Protein AF-A0A1G7QL52-F1 (afdb_monomer_lite)

Foldseek 3Di:
DDDDDDDDDPDDPPPDDDDPDDDPDPDDPDDPDPPPDDPPPDDPDDPDPQDPLQVVLLVQLLVLLQVLLLQLLLQQPPDPVSNVVSNVVSVVSNVSSVVSNVVNLVSQLVVQLQVLLLLLLLLVLLLVPLQPQDPDDVPPDDDDDDVDDNCVSVVLCVVLVVLSCLLLCASPPDPPHLSVLVSLVSLLVSLLSNLVSLLVSCCVVPVQLSVLSVVLSVVLLCLLVPDDDPVLPDPDDVSVVVVVVVLVVLLVSLQVSLQRNLVSLCVVLVVPVSSNSSSNSSSVSSNVSSSCSSNRPSVSVVSSVVSVVSSVVSNVSSVVRVVRDPDDLLVLEAEQEPAQDDPLSAFLQVLLCSLVSGRDLPCCPQVVVLCVLLVQQVVQVVQPNRRRARQDPVDDRHHPDDRSSSLSSSLSSVLNNLSNCVVVPSVDQREYEYAHPRDPSNVSSQVVSVVVHNYHYHYDPPPPPPDD

Secondary structure (DSSP, 8-state):
--PPPPPPPSS------PPPP---PPPP-----TT---TT---------TTTHHHHHHHHHHHHHHHHHHHHHT---S-HHHHHHHHHHHHHHHHHHHHHHHHHHHHHHHHHHHHHHHHHHHHHHHHHHHS---TT-TT-S-----S--TTHHHHHHHHHHHHHHHHHIIIIIPSSPHHHHHHHHHHHHHHHHHHHHHHHHHHHH-HHHHHHHHHHHHHHHHHHHPPPPGGGG--SHHHHHHHHHHHHHHHHHHHHHHHHHHHHHHHHHHH-GGGHHHHHHHHHHHHHHHHHHHT--THHHHHHHHHHHHHHHHHHHHTTSTTSSS--GGG-EEEE-SS----TTSBHHHHHHTTSSS--S-HHHH-HHHHHHTTHHHHHHHSTTGGG-BS-TTSTTB----HHHHHHHHHHHHHHHHHHHHHTT--SPEEEEESSPPPHHHHHHHHHHHHHS-EEEEEPP-------

Radius of gyration: 29.41 Å; chains: 1; bounding box: 96×57×83 Å

pLDDT: mean 76.15, std 17.94, range [32.16, 97.12]

Structure (mmCIF, N/CA/C/O backbone):
data_AF-A0A1G7QL52-F1
#
_entry.id   AF-A0A1G7QL52-F1
#
loop_
_atom_site.group_PDB
_atom_site.id
_atom_site.type_symbol
_atom_site.label_atom_id
_atom_site.label_alt_id
_atom_site.label_comp_id
_atom_site.label_asym_id
_atom_site.label_entity_id
_atom_site.label_seq_id
_atom_site.pdbx_PDB_ins_code
_atom_site.Cartn_x
_atom_site.Cartn_y
_atom_site.Cartn_z
_atom_site.occupancy
_atom_site.B_iso_or_equiv
_atom_site.auth_seq_id
_atom_site.auth_comp_id
_atom_site.auth_asym_id
_atom_site.auth_atom_id
_atom_site.pdbx_PDB_model_num
ATOM 1 N N . MET A 1 1 ? 58.925 -14.621 -16.034 1.00 38.25 1 MET A N 1
ATOM 2 C CA . MET A 1 1 ? 57.867 -15.402 -16.709 1.00 38.25 1 MET A CA 1
ATOM 3 C C . MET A 1 1 ? 56.746 -15.634 -15.712 1.00 38.25 1 MET A C 1
ATOM 5 O O . MET A 1 1 ? 56.822 -16.552 -14.911 1.00 38.25 1 MET A O 1
ATOM 9 N N . THR A 1 2 ? 55.759 -14.748 -15.698 1.00 37.47 2 THR A N 1
ATOM 10 C CA . THR A 1 2 ? 54.573 -14.834 -14.836 1.00 37.47 2 THR A CA 1
ATOM 11 C C . THR A 1 2 ? 53.373 -14.708 -15.762 1.00 37.47 2 THR A C 1
ATOM 13 O O . THR A 1 2 ? 53.190 -13.662 -16.380 1.00 37.47 2 THR A O 1
ATOM 16 N N . GLY A 1 3 ? 52.653 -15.813 -15.961 1.00 38.03 3 GLY A N 1
ATOM 17 C CA . GLY A 1 3 ? 51.494 -15.868 -16.854 1.00 38.03 3 GLY A CA 1
ATOM 18 C C . GLY A 1 3 ? 50.298 -15.081 -16.302 1.00 38.03 3 GLY A C 1
ATOM 19 O O . GLY A 1 3 ? 50.240 -14.838 -15.094 1.00 38.03 3 GLY A O 1
ATOM 20 N N . PRO A 1 4 ? 49.349 -14.674 -17.163 1.00 47.22 4 PRO A N 1
ATOM 21 C CA . PRO A 1 4 ? 48.197 -13.891 -16.746 1.00 47.22 4 PRO A CA 1
ATOM 22 C C . PRO A 1 4 ? 47.184 -14.763 -15.995 1.00 47.22 4 PRO A C 1
ATOM 24 O O . PRO A 1 4 ? 46.832 -15.864 -16.418 1.00 47.22 4 PRO A O 1
ATOM 27 N N . THR A 1 5 ? 46.704 -14.245 -14.871 1.00 40.22 5 THR A N 1
ATOM 28 C CA . THR A 1 5 ? 45.601 -14.793 -14.079 1.00 40.22 5 THR A CA 1
ATOM 29 C C . THR A 1 5 ? 44.279 -14.632 -14.847 1.00 40.22 5 THR A C 1
ATOM 31 O O . THR A 1 5 ? 43.989 -13.523 -15.300 1.00 40.22 5 THR A O 1
ATOM 34 N N . PRO A 1 6 ? 43.443 -15.677 -14.995 1.00 42.47 6 PRO A N 1
ATOM 35 C CA . PRO A 1 6 ? 42.162 -15.553 -15.684 1.00 42.47 6 PRO A CA 1
ATOM 36 C C . PRO A 1 6 ? 41.146 -14.774 -14.834 1.00 42.47 6 PRO A C 1
ATOM 38 O O . PRO A 1 6 ? 40.997 -15.012 -13.632 1.00 42.47 6 PRO A O 1
ATOM 41 N N . GLY A 1 7 ? 40.449 -13.835 -15.478 1.00 36.66 7 GLY A N 1
ATOM 42 C CA . GLY A 1 7 ? 39.420 -12.993 -14.873 1.00 36.66 7 GLY A CA 1
ATOM 43 C C . GLY A 1 7 ? 38.194 -13.785 -14.411 1.00 36.66 7 GLY A C 1
ATOM 44 O O . GLY A 1 7 ? 37.679 -14.649 -15.119 1.00 36.66 7 GLY A O 1
ATOM 45 N N . ARG A 1 8 ? 37.717 -13.466 -13.205 1.00 34.53 8 ARG A N 1
ATOM 46 C CA . ARG A 1 8 ? 36.430 -13.920 -12.660 1.00 34.53 8 ARG A CA 1
ATOM 47 C C . ARG A 1 8 ? 35.279 -13.210 -13.394 1.00 34.53 8 ARG A C 1
ATOM 49 O O . ARG A 1 8 ? 35.327 -11.984 -13.479 1.00 34.53 8 ARG A O 1
ATOM 56 N N . PRO A 1 9 ? 34.224 -13.910 -13.846 1.00 35.97 9 PRO A N 1
ATOM 57 C CA . PRO A 1 9 ? 33.002 -13.248 -14.295 1.00 35.97 9 PRO A CA 1
ATOM 58 C C . PRO A 1 9 ? 32.272 -12.602 -13.099 1.00 35.97 9 PRO A C 1
ATOM 60 O O . PRO A 1 9 ? 32.258 -13.188 -12.008 1.00 35.97 9 PRO A O 1
ATOM 63 N N . PRO A 1 10 ? 31.655 -11.418 -13.265 1.00 40.31 10 PRO A N 1
ATOM 64 C CA . PRO A 1 10 ? 30.719 -10.899 -12.282 1.00 40.31 10 PRO A CA 1
ATOM 65 C C . PRO A 1 10 ? 29.426 -11.719 -12.392 1.00 40.31 10 PRO A C 1
ATOM 67 O O . PRO A 1 10 ? 29.013 -12.075 -13.491 1.00 40.31 10 PRO A O 1
ATOM 70 N N . TYR A 1 11 ? 28.793 -12.003 -11.255 1.00 41.06 11 TYR A N 1
ATOM 71 C CA . TYR A 1 11 ? 27.629 -12.887 -11.072 1.00 41.06 11 TYR A CA 1
ATOM 72 C C . TYR A 1 11 ? 27.950 -14.387 -10.994 1.00 41.06 11 TYR A C 1
ATOM 74 O O . TYR A 1 11 ? 27.987 -15.125 -11.975 1.00 41.06 11 TYR A O 1
ATOM 82 N N . GLY A 1 12 ? 28.110 -14.854 -9.752 1.00 34.94 12 GLY A N 1
ATOM 83 C CA . GLY A 1 12 ? 28.071 -16.270 -9.411 1.00 34.94 12 GLY A CA 1
ATOM 84 C C . GLY A 1 12 ? 26.672 -16.840 -9.630 1.00 34.94 12 GLY A C 1
ATOM 85 O O . GLY A 1 12 ? 25.839 -16.814 -8.727 1.00 34.94 12 GLY A O 1
ATOM 86 N N . GLY A 1 13 ? 26.427 -17.381 -10.822 1.00 35.59 13 GLY A N 1
ATOM 87 C CA . GLY A 1 13 ? 25.423 -18.421 -11.001 1.00 35.59 13 GLY A CA 1
ATOM 88 C C . GLY A 1 13 ? 25.857 -19.632 -10.182 1.00 35.59 13 GLY A C 1
ATOM 89 O O . GLY A 1 13 ? 26.967 -20.120 -10.360 1.00 35.59 13 GLY A O 1
ATOM 90 N N . ASN A 1 14 ? 25.019 -20.064 -9.244 1.00 36.50 14 ASN A N 1
ATOM 91 C CA . ASN A 1 14 ? 25.255 -21.228 -8.396 1.00 36.50 14 ASN A CA 1
ATOM 92 C C . ASN A 1 14 ? 25.200 -22.505 -9.263 1.00 36.50 14 ASN A C 1
ATOM 94 O O . ASN A 1 14 ? 24.099 -22.882 -9.674 1.00 36.50 14 ASN A O 1
ATOM 98 N N . PRO A 1 15 ? 26.321 -23.181 -9.587 1.00 43.25 15 PRO A N 1
ATOM 99 C CA . PRO A 1 15 ? 26.278 -24.431 -10.322 1.00 43.25 15 PRO A CA 1
ATOM 100 C C . PRO A 1 15 ? 26.251 -25.583 -9.310 1.00 43.25 15 PRO A C 1
ATOM 102 O O . PRO A 1 15 ? 27.107 -25.673 -8.437 1.00 43.25 15 PRO A O 1
ATOM 105 N N . ALA A 1 16 ? 25.288 -26.490 -9.466 1.00 40.59 16 ALA A N 1
ATOM 106 C CA . ALA A 1 16 ? 25.104 -27.710 -8.672 1.00 40.59 16 ALA A CA 1
ATOM 107 C C . ALA A 1 16 ? 24.404 -27.546 -7.306 1.00 40.59 16 ALA A C 1
ATOM 109 O O . ALA A 1 16 ? 24.987 -27.675 -6.234 1.00 40.59 16 ALA A O 1
ATOM 110 N N . GLY A 1 17 ? 23.079 -27.416 -7.373 1.00 32.62 17 GLY A N 1
ATOM 111 C CA . GLY A 1 17 ? 22.164 -27.849 -6.319 1.00 32.62 17 GLY A CA 1
ATOM 112 C C . GLY A 1 17 ? 21.037 -28.663 -6.945 1.00 32.62 17 GLY A C 1
ATOM 113 O O . GLY A 1 17 ? 19.983 -28.121 -7.256 1.00 32.62 17 GLY A O 1
ATOM 114 N N . ARG A 1 18 ? 21.280 -29.954 -7.191 1.00 36.62 18 ARG A N 1
ATOM 115 C CA . ARG A 1 18 ? 20.246 -30.918 -7.596 1.00 36.62 18 ARG A CA 1
ATOM 116 C C . ARG A 1 18 ? 19.163 -30.911 -6.498 1.00 36.62 18 ARG A C 1
ATOM 118 O O . ARG A 1 18 ? 19.528 -31.140 -5.343 1.00 36.62 18 ARG A O 1
ATOM 125 N N . PRO A 1 19 ? 17.885 -30.608 -6.785 1.00 37.22 19 PRO A N 1
ATOM 126 C CA . PRO A 1 19 ? 16.855 -30.683 -5.758 1.00 37.22 19 PRO A CA 1
ATOM 127 C C . PRO A 1 19 ? 16.703 -32.150 -5.322 1.00 37.22 19 PRO A C 1
ATOM 129 O O . PRO A 1 19 ? 16.727 -33.029 -6.186 1.00 37.22 19 PRO A O 1
ATOM 132 N N . PRO A 1 20 ? 16.598 -32.440 -4.013 1.00 41.66 20 PRO A N 1
ATOM 133 C CA . PRO A 1 20 ? 16.293 -33.785 -3.551 1.00 41.66 20 PRO A CA 1
ATOM 134 C C . PRO A 1 20 ? 14.899 -34.182 -4.038 1.00 41.66 20 PRO A C 1
ATOM 136 O O . PRO A 1 20 ? 13.992 -33.349 -4.116 1.00 41.66 20 PRO A O 1
ATOM 139 N N . ASP A 1 21 ? 14.781 -35.457 -4.392 1.00 37.44 21 ASP A N 1
ATOM 140 C CA . ASP A 1 21 ? 13.611 -36.069 -5.002 1.00 37.44 21 ASP A CA 1
ATOM 141 C C . ASP A 1 21 ? 12.299 -35.773 -4.262 1.00 37.44 21 ASP A C 1
ATOM 143 O O . ASP A 1 21 ? 12.242 -35.569 -3.046 1.00 37.44 21 ASP A O 1
ATOM 147 N N . GLY A 1 22 ? 11.234 -35.740 -5.061 1.00 43.19 22 GLY A N 1
ATOM 148 C CA . GLY A 1 22 ? 9.899 -35.304 -4.692 1.00 43.19 22 GLY A CA 1
ATOM 149 C C . GLY A 1 22 ? 9.327 -35.994 -3.458 1.00 43.19 22 GLY A C 1
ATOM 150 O O . GLY A 1 22 ? 8.938 -37.158 -3.493 1.00 43.19 22 GLY A O 1
ATOM 151 N N . HIS A 1 23 ? 9.098 -35.197 -2.420 1.00 34.44 23 HIS A N 1
ATOM 152 C CA . HIS A 1 23 ? 7.902 -35.354 -1.608 1.00 34.44 23 HIS A CA 1
ATOM 153 C C . HIS A 1 23 ? 6.882 -34.328 -2.088 1.00 34.44 23 HIS A C 1
ATOM 155 O O . HIS A 1 23 ? 7.032 -33.127 -1.861 1.00 34.44 23 HIS A O 1
ATOM 161 N N . ALA A 1 24 ? 5.862 -34.818 -2.795 1.00 35.97 24 ALA A N 1
ATOM 162 C CA . ALA A 1 24 ? 4.688 -34.045 -3.156 1.00 35.97 24 ALA A CA 1
ATOM 163 C C . ALA A 1 24 ? 4.079 -33.453 -1.878 1.00 35.97 24 ALA A C 1
ATOM 165 O O . ALA A 1 24 ? 3.507 -34.159 -1.048 1.00 35.97 24 ALA A O 1
ATOM 166 N N . ILE A 1 25 ? 4.251 -32.146 -1.702 1.00 35.25 25 ILE A N 1
ATOM 167 C CA . ILE A 1 25 ? 3.515 -31.382 -0.704 1.00 35.25 25 ILE A CA 1
ATOM 168 C C . ILE A 1 25 ? 2.068 -31.354 -1.206 1.00 35.25 25 ILE A C 1
ATOM 170 O O . ILE A 1 25 ? 1.861 -30.937 -2.347 1.00 35.25 25 ILE A O 1
ATOM 174 N N . PRO A 1 26 ? 1.073 -31.797 -0.416 1.00 35.59 26 PRO A N 1
ATOM 175 C CA . PRO A 1 26 ? -0.316 -31.718 -0.838 1.00 35.59 26 PRO A CA 1
ATOM 176 C C . PRO A 1 26 ? -0.648 -30.260 -1.156 1.00 35.59 26 PRO A C 1
ATOM 178 O O . PRO A 1 26 ? -0.400 -29.369 -0.334 1.00 35.59 26 PRO A O 1
ATOM 181 N N . GLU A 1 27 ? -1.170 -30.023 -2.361 1.00 34.69 27 GLU A N 1
ATOM 182 C CA . GLU A 1 27 ? -1.720 -28.729 -2.742 1.00 34.69 27 GLU A CA 1
ATOM 183 C C . GLU A 1 27 ? -2.669 -28.264 -1.630 1.00 34.69 27 GLU A C 1
ATOM 185 O O . GLU A 1 27 ? -3.579 -29.007 -1.243 1.00 34.69 27 GLU A O 1
ATOM 190 N N . PRO A 1 28 ? -2.479 -27.062 -1.061 1.00 39.56 28 PRO A N 1
ATOM 191 C CA . PRO A 1 28 ? -3.493 -26.508 -0.191 1.00 39.56 28 PRO A CA 1
ATOM 192 C C . PRO A 1 28 ? -4.755 -26.345 -1.036 1.00 39.56 28 PRO A C 1
ATOM 194 O O . PRO A 1 28 ? -4.735 -25.622 -2.032 1.00 39.56 28 PRO A O 1
ATOM 197 N N . ALA A 1 29 ? -5.826 -27.039 -0.637 1.00 35.88 29 ALA A N 1
ATOM 198 C CA . ALA A 1 29 ? -7.151 -26.921 -1.233 1.00 35.88 29 ALA A CA 1
ATOM 199 C C . ALA A 1 29 ? -7.437 -25.452 -1.561 1.00 35.88 29 ALA A C 1
ATOM 201 O O . ALA A 1 29 ? -7.238 -24.590 -0.701 1.00 35.88 29 ALA A O 1
ATOM 202 N N . ALA A 1 30 ? -7.836 -25.194 -2.808 1.00 42.19 30 ALA A N 1
ATOM 203 C CA . ALA A 1 30 ? -8.037 -23.878 -3.402 1.00 42.19 30 ALA A CA 1
ATOM 204 C C . ALA A 1 30 ? -9.015 -23.011 -2.586 1.00 42.19 30 ALA A C 1
ATOM 206 O O . ALA A 1 30 ? -10.192 -22.870 -2.902 1.00 42.19 30 ALA A O 1
ATOM 207 N N . GLY A 1 31 ? -8.522 -22.412 -1.506 1.00 37.25 31 GLY A N 1
ATOM 208 C CA . GLY A 1 31 ? -9.163 -21.296 -0.842 1.00 37.25 31 GLY A CA 1
ATOM 209 C C . GLY A 1 31 ? -8.941 -20.076 -1.717 1.00 37.25 31 GLY A C 1
ATOM 210 O O . GLY A 1 31 ? -7.796 -19.660 -1.894 1.00 37.25 31 GLY A O 1
ATOM 211 N N . GLN A 1 32 ? -10.024 -19.535 -2.279 1.00 37.84 32 GLN A N 1
ATOM 212 C CA . GLN A 1 32 ? -10.019 -18.306 -3.070 1.00 37.84 32 GLN A CA 1
ATOM 213 C C . GLN A 1 32 ? -9.145 -17.248 -2.393 1.00 37.84 32 GLN A C 1
ATOM 215 O O . GLN A 1 32 ? -9.407 -16.816 -1.265 1.00 37.84 32 GLN A O 1
ATOM 220 N N . HIS A 1 33 ? -8.080 -16.842 -3.081 1.00 41.28 33 HIS A N 1
ATOM 221 C CA . HIS A 1 33 ? -7.243 -15.752 -2.620 1.00 41.28 33 HIS A CA 1
ATOM 222 C C . HIS A 1 33 ? -8.122 -14.488 -2.586 1.00 41.28 33 HIS A C 1
ATOM 224 O O . HIS A 1 33 ? -8.841 -14.239 -3.554 1.00 41.28 33 HIS A O 1
ATOM 230 N N . PRO A 1 34 ? -8.077 -13.636 -1.544 1.00 42.62 34 PRO A N 1
ATOM 231 C CA . PRO A 1 34 ? -8.958 -12.461 -1.406 1.00 42.62 34 PRO A CA 1
ATOM 232 C C . PRO A 1 34 ? -8.808 -11.389 -2.511 1.00 42.62 34 PRO A C 1
ATOM 234 O O . PRO A 1 34 ? -9.432 -10.329 -2.443 1.00 42.62 34 PRO A O 1
ATOM 237 N N . TYR A 1 35 ? -7.991 -11.661 -3.532 1.00 40.69 35 TYR A N 1
ATOM 238 C CA . TYR A 1 35 ? -7.739 -10.817 -4.695 1.00 40.69 35 TYR A CA 1
ATOM 239 C C . TYR A 1 35 ? -8.117 -11.466 -6.039 1.00 40.69 35 TYR A C 1
ATOM 241 O O . TYR A 1 35 ? -8.103 -10.755 -7.043 1.00 40.69 35 TYR A O 1
ATOM 249 N N . ASP A 1 36 ? -8.526 -12.741 -6.068 1.00 40.03 36 ASP A N 1
ATOM 250 C CA . ASP A 1 36 ? -9.136 -13.370 -7.248 1.00 40.03 36 ASP A CA 1
ATOM 251 C C . ASP A 1 36 ? -10.606 -12.954 -7.340 1.00 40.03 36 ASP A C 1
ATOM 253 O O . ASP A 1 36 ? -11.530 -13.725 -7.094 1.00 40.03 36 ASP A O 1
ATOM 257 N N . ARG A 1 37 ? -10.843 -11.677 -7.652 1.00 46.25 37 ARG A N 1
ATOM 258 C CA . ARG A 1 37 ? -12.159 -11.250 -8.127 1.00 46.25 37 ARG A CA 1
ATOM 259 C C . ARG A 1 37 ? -12.206 -11.428 -9.630 1.00 46.25 37 ARG A C 1
ATOM 261 O O . ARG A 1 37 ? -11.396 -10.834 -10.345 1.00 46.25 37 ARG A O 1
ATOM 268 N N . SER A 1 38 ? -13.187 -12.196 -10.094 1.00 40.09 38 SER A N 1
ATOM 269 C CA . SER A 1 38 ? -13.547 -12.268 -11.503 1.00 40.09 38 SER A CA 1
ATOM 270 C C . SER A 1 38 ? -13.697 -10.849 -12.073 1.00 40.09 38 SER A C 1
ATOM 272 O O . SER A 1 38 ? -14.250 -9.971 -11.403 1.00 40.09 38 SER A O 1
ATOM 274 N N . PRO A 1 39 ? -13.224 -10.592 -13.303 1.00 45.31 39 PRO A N 1
ATOM 275 C CA . PRO A 1 39 ? -13.185 -9.254 -13.900 1.00 45.31 39 PRO A CA 1
ATOM 276 C C . PRO A 1 39 ? -14.549 -8.534 -14.018 1.00 45.31 39 PRO A C 1
ATOM 278 O O . PRO A 1 39 ? -14.558 -7.341 -14.328 1.00 45.31 39 PRO A O 1
ATOM 281 N N . GLY A 1 40 ? -15.669 -9.210 -13.722 1.00 44.44 40 GLY A N 1
ATOM 282 C CA . GLY A 1 40 ? -17.029 -8.658 -13.692 1.00 44.44 40 GLY A CA 1
ATOM 283 C C . GLY A 1 40 ? -17.441 -7.924 -12.404 1.00 44.44 40 GLY A C 1
ATOM 284 O O . GLY A 1 40 ? -18.289 -7.040 -12.476 1.00 44.44 40 GLY A O 1
ATOM 285 N N . ASP A 1 41 ? -16.809 -8.176 -11.251 1.00 38.66 41 ASP A N 1
ATOM 286 C CA . ASP A 1 41 ? -17.226 -7.588 -9.959 1.00 38.66 41 ASP A CA 1
ATOM 287 C C . ASP A 1 41 ? -16.529 -6.252 -9.662 1.00 38.66 41 ASP A C 1
ATOM 289 O O . ASP A 1 41 ? -15.843 -6.057 -8.647 1.00 38.66 41 ASP A O 1
ATOM 293 N N . ARG A 1 42 ? -16.675 -5.290 -10.578 1.00 47.78 42 ARG A N 1
ATOM 294 C CA . ARG A 1 42 ? -16.237 -3.913 -10.327 1.00 47.78 42 ARG A CA 1
ATOM 295 C C . ARG A 1 42 ? -17.378 -3.147 -9.651 1.00 47.78 42 ARG A C 1
ATOM 297 O O . ARG A 1 42 ? -18.390 -2.905 -10.304 1.00 47.78 42 ARG A O 1
ATOM 304 N N . PRO A 1 43 ? -17.236 -2.716 -8.382 1.00 44.03 43 PRO A N 1
ATOM 305 C CA . PRO A 1 43 ? -18.232 -1.847 -7.768 1.00 44.03 43 PRO A CA 1
ATOM 306 C C . PRO A 1 43 ? -18.381 -0.555 -8.591 1.00 44.03 43 PRO A C 1
ATOM 308 O O . PRO A 1 43 ? -17.400 -0.107 -9.204 1.00 44.03 43 PRO A O 1
ATOM 311 N N . PRO A 1 44 ? -19.583 0.051 -8.615 1.00 44.22 44 PRO A N 1
ATOM 312 C CA . PRO A 1 44 ? -19.847 1.262 -9.378 1.00 44.22 44 PRO A CA 1
ATOM 313 C C . PRO A 1 44 ? -18.822 2.344 -9.034 1.00 44.22 44 PRO A C 1
ATOM 315 O O . PRO A 1 44 ? -18.485 2.575 -7.870 1.00 44.22 44 PRO A O 1
ATOM 318 N N . ARG A 1 45 ? -18.293 2.984 -10.083 1.00 45.16 45 ARG A N 1
ATOM 319 C CA . ARG A 1 45 ? -17.266 4.031 -10.026 1.00 45.16 45 ARG A CA 1
ATOM 320 C C . ARG A 1 45 ? -17.831 5.308 -9.392 1.00 45.16 45 ARG A C 1
ATOM 322 O O . ARG A 1 45 ? -18.034 6.307 -10.072 1.00 45.16 45 ARG A O 1
ATOM 329 N N . GLY A 1 46 ? -18.053 5.304 -8.082 1.00 44.56 46 GLY A N 1
ATOM 330 C CA . GLY A 1 46 ? -18.153 6.545 -7.325 1.00 44.56 46 GLY A CA 1
ATOM 331 C C . GLY A 1 46 ? -16.793 7.239 -7.370 1.00 44.56 46 GLY A C 1
ATOM 332 O O . GLY A 1 46 ? -15.798 6.665 -6.924 1.00 44.56 46 GLY A O 1
ATOM 333 N N . ARG A 1 47 ? -16.723 8.451 -7.936 1.00 48.50 47 ARG A N 1
ATOM 334 C CA . ARG A 1 47 ? -15.562 9.348 -7.814 1.00 48.50 47 ARG A CA 1
ATOM 335 C C . ARG A 1 47 ? -15.398 9.718 -6.335 1.00 48.50 47 ARG A C 1
ATOM 337 O O . ARG A 1 47 ? -15.870 10.756 -5.890 1.00 48.50 47 ARG A O 1
ATOM 344 N N . ALA A 1 48 ? -14.784 8.841 -5.549 1.00 50.03 48 ALA A N 1
ATOM 345 C CA . ALA A 1 48 ? -14.395 9.156 -4.185 1.00 50.03 48 ALA A CA 1
ATOM 346 C C . ALA A 1 48 ? -13.328 10.259 -4.241 1.00 50.03 48 ALA A C 1
ATOM 348 O O . ALA A 1 48 ? -12.310 10.080 -4.908 1.00 50.03 48 ALA A O 1
ATOM 349 N N . LEU A 1 49 ? -13.575 11.392 -3.576 1.00 50.66 49 LEU A N 1
ATOM 350 C CA . LEU A 1 49 ? -12.625 12.501 -3.426 1.00 50.66 49 LEU A CA 1
ATOM 351 C C . LEU A 1 49 ? -11.277 11.954 -2.893 1.00 50.66 49 LEU A C 1
ATOM 353 O O . LEU A 1 49 ? -11.225 11.540 -1.732 1.00 50.66 49 LEU A O 1
ATOM 357 N N . PRO A 1 50 ? -10.194 11.885 -3.700 1.00 52.94 50 PRO A N 1
ATOM 358 C CA . PRO A 1 50 ? -9.127 10.907 -3.447 1.00 52.94 50 PRO A CA 1
ATOM 359 C C . PRO A 1 50 ? -8.123 11.251 -2.337 1.00 52.94 50 PRO A C 1
ATOM 361 O O . PRO A 1 50 ? -7.357 10.378 -1.946 1.00 52.94 50 PRO A O 1
ATOM 364 N N . GLY A 1 51 ? -8.069 12.486 -1.833 1.00 62.91 51 GLY A N 1
ATOM 365 C CA . GLY A 1 51 ? -6.917 12.926 -1.027 1.00 62.91 51 GLY A CA 1
ATOM 366 C C . GLY A 1 51 ? -7.089 12.826 0.490 1.00 62.91 51 GLY A C 1
ATOM 367 O O . GLY A 1 51 ? -6.222 12.311 1.190 1.00 62.91 51 GLY A O 1
ATOM 368 N N . LEU A 1 52 ? -8.208 13.333 1.013 1.00 67.31 52 LEU A N 1
ATOM 369 C CA . LEU A 1 52 ? -8.354 13.610 2.452 1.00 67.31 52 LEU A CA 1
ATOM 370 C C . LEU A 1 52 ? -9.430 12.767 3.141 1.00 67.31 52 LEU A C 1
ATOM 372 O O . LEU A 1 52 ? -9.384 12.586 4.357 1.00 67.31 52 LEU A O 1
ATOM 376 N N . ALA A 1 53 ? -10.360 12.193 2.376 1.00 77.56 53 ALA A N 1
ATOM 377 C CA . ALA A 1 53 ? -11.501 11.465 2.925 1.00 77.56 53 ALA A CA 1
ATOM 378 C C . ALA A 1 53 ? -11.098 10.193 3.697 1.00 77.56 53 ALA A C 1
ATOM 380 O O . ALA A 1 53 ? -11.778 9.816 4.647 1.00 77.56 53 ALA A O 1
ATOM 381 N N . GLY A 1 54 ? -9.982 9.549 3.334 1.00 84.06 54 GLY A N 1
ATOM 382 C CA . GLY A 1 54 ? -9.513 8.326 3.996 1.00 84.06 54 GLY A CA 1
ATOM 383 C C . GLY A 1 54 ? -9.067 8.563 5.447 1.00 84.06 54 GLY A C 1
ATOM 384 O O . GLY A 1 54 ? -9.738 8.111 6.375 1.00 84.06 54 GLY A O 1
ATOM 385 N N . PRO A 1 55 ? -7.967 9.301 5.686 1.00 84.75 55 PRO A N 1
ATOM 386 C CA . PRO A 1 55 ? -7.474 9.552 7.040 1.00 84.75 55 PRO A CA 1
ATOM 387 C C . PRO A 1 55 ? -8.492 10.281 7.926 1.00 84.75 55 PRO A C 1
ATOM 389 O O . PRO A 1 55 ? -8.646 9.921 9.093 1.00 84.75 55 PRO A O 1
ATOM 392 N N . LEU A 1 56 ? -9.221 11.260 7.372 1.00 88.25 56 LEU A N 1
ATOM 393 C CA . LEU A 1 56 ? -10.271 11.966 8.108 1.00 88.25 56 LEU A CA 1
ATOM 394 C C . LEU A 1 56 ? -11.442 11.045 8.452 1.00 88.25 56 LEU A C 1
ATOM 396 O O . LEU A 1 56 ? -11.930 11.106 9.573 1.00 88.25 56 LEU A O 1
ATOM 400 N N . GLY A 1 57 ? -11.854 10.152 7.547 1.00 88.56 57 GLY A N 1
ATOM 401 C CA . GLY A 1 57 ? -12.900 9.164 7.820 1.00 88.56 57 GLY A CA 1
ATOM 402 C C . GLY A 1 57 ? -12.523 8.199 8.947 1.00 88.56 57 GLY A C 1
ATOM 403 O O . GLY A 1 57 ? -13.352 7.902 9.807 1.00 88.56 57 GLY A O 1
ATOM 404 N N . LEU A 1 58 ? -11.254 7.772 9.010 1.00 89.00 58 LEU A N 1
ATOM 405 C CA . LEU A 1 58 ? -10.742 6.958 10.119 1.00 89.00 58 LEU A CA 1
ATOM 406 C C . LEU A 1 58 ? -10.777 7.715 11.455 1.00 89.00 58 LEU A C 1
ATOM 408 O O . LEU A 1 58 ? -11.203 7.147 12.462 1.00 89.00 58 LEU A O 1
ATOM 412 N N . LEU A 1 59 ? -10.337 8.978 11.469 1.00 90.31 59 LEU A N 1
ATOM 413 C CA . LEU A 1 59 ? -10.325 9.816 12.672 1.00 90.31 59 LEU A CA 1
ATOM 414 C C . LEU A 1 59 ? -11.742 10.160 13.137 1.00 90.31 59 LEU A C 1
ATOM 416 O O . LEU A 1 59 ? -12.068 9.938 14.299 1.00 90.31 59 LEU A O 1
ATOM 420 N N . LEU A 1 60 ? -12.602 10.632 12.234 1.00 92.12 60 LEU A N 1
ATOM 421 C CA . LEU A 1 60 ? -13.993 10.968 12.527 1.00 92.12 60 LEU A CA 1
ATOM 422 C C . LEU A 1 60 ? -14.766 9.739 13.017 1.00 92.12 60 LEU A C 1
ATOM 424 O O . LEU A 1 60 ? -15.470 9.819 14.020 1.00 92.12 60 LEU A O 1
ATOM 428 N N . GLY A 1 61 ? -14.582 8.586 12.365 1.00 90.31 61 GLY A N 1
ATOM 429 C CA . GLY A 1 61 ? -15.180 7.327 12.802 1.00 90.31 61 GLY A CA 1
ATOM 430 C C . GLY A 1 61 ? -14.734 6.919 14.210 1.00 90.31 61 GLY A C 1
ATOM 431 O O . GLY A 1 61 ? -15.559 6.506 15.025 1.00 90.31 61 GLY A O 1
ATOM 432 N N . ALA A 1 62 ? -13.447 7.092 14.534 1.00 91.81 62 ALA A N 1
ATOM 433 C CA . ALA A 1 62 ? -12.915 6.830 15.871 1.00 91.81 62 ALA A CA 1
ATOM 434 C C . ALA A 1 62 ? -13.471 7.796 16.931 1.00 91.81 62 ALA A C 1
ATOM 436 O O . ALA A 1 62 ? -13.845 7.353 18.017 1.00 91.81 62 ALA A O 1
ATOM 437 N N . VAL A 1 63 ? -13.555 9.091 16.609 1.00 93.00 63 VAL A N 1
ATOM 438 C CA . VAL A 1 63 ? -14.112 10.120 17.497 1.00 93.00 63 VAL A CA 1
ATOM 439 C C . VAL A 1 63 ? -15.587 9.842 17.773 1.00 93.00 63 VAL A C 1
ATOM 441 O O . VAL A 1 63 ? -15.955 9.749 18.940 1.00 93.00 63 VAL A O 1
ATOM 444 N N . LEU A 1 64 ? -16.408 9.603 16.745 1.00 92.12 64 LEU A N 1
ATOM 445 C CA . LEU A 1 64 ? -17.832 9.287 16.915 1.00 92.12 64 LEU A CA 1
ATOM 446 C C . LEU A 1 64 ? -18.049 8.039 17.779 1.00 92.12 64 LEU A C 1
ATOM 448 O O . LEU A 1 64 ? -18.869 8.068 18.695 1.00 92.12 64 LEU A O 1
ATOM 452 N N . GLN A 1 65 ? -17.270 6.972 17.557 1.00 92.19 65 GLN A N 1
ATOM 453 C CA . GLN A 1 65 ? -17.318 5.780 18.410 1.00 92.19 65 GLN A CA 1
ATOM 454 C C . GLN A 1 65 ? -16.975 6.111 19.864 1.00 92.19 65 GLN A C 1
ATOM 456 O O . GLN A 1 65 ? -17.738 5.771 20.765 1.00 92.19 65 GLN A O 1
ATOM 461 N N . SER A 1 66 ? -15.865 6.811 20.106 1.00 90.62 66 SER A N 1
ATOM 462 C CA . SER A 1 66 ? -15.437 7.154 21.467 1.00 90.62 66 SER A CA 1
ATOM 463 C C . SER A 1 66 ? -16.433 8.066 22.193 1.00 90.62 66 SER A C 1
ATOM 465 O O . SER A 1 66 ? -16.775 7.792 23.342 1.00 90.62 66 SER A O 1
ATOM 467 N N . ALA A 1 67 ? -16.963 9.084 21.507 1.00 91.00 67 ALA A N 1
ATOM 468 C CA . ALA A 1 67 ? -17.956 10.005 22.042 1.00 91.00 67 ALA A CA 1
ATOM 469 C C . ALA A 1 67 ? -19.267 9.282 22.367 1.00 91.00 67 ALA A C 1
ATOM 471 O O . ALA A 1 67 ? -19.822 9.488 23.441 1.00 91.00 67 ALA A O 1
ATOM 472 N N . SER A 1 68 ? -19.722 8.378 21.490 1.00 91.88 68 SER A N 1
ATOM 473 C CA . SER A 1 68 ? -20.924 7.575 21.738 1.00 91.88 68 SER A CA 1
ATOM 474 C C . SER A 1 68 ? -20.781 6.656 22.954 1.00 91.88 68 SER A C 1
ATOM 476 O O . SER A 1 68 ? -21.704 6.555 23.757 1.00 91.88 68 SER A O 1
ATOM 478 N N . CYS A 1 69 ? -19.608 6.041 23.149 1.00 90.56 69 CYS A N 1
ATOM 479 C CA . CYS A 1 69 ? -19.337 5.211 24.321 1.00 90.56 69 CYS A CA 1
ATOM 480 C C . CYS A 1 69 ? -19.274 6.045 25.608 1.00 90.56 69 CYS A C 1
ATOM 482 O O . CYS A 1 69 ? -19.847 5.640 26.613 1.00 90.56 69 CYS A O 1
ATOM 484 N N . ALA A 1 70 ? -18.623 7.213 25.588 1.00 89.00 70 ALA A N 1
ATOM 485 C CA . ALA A 1 70 ? -18.594 8.106 26.748 1.00 89.00 70 ALA A CA 1
ATOM 486 C C . ALA A 1 70 ? -19.994 8.621 27.108 1.00 89.00 70 ALA A C 1
ATOM 488 O O . ALA A 1 70 ? -20.388 8.568 28.270 1.00 89.00 70 ALA A O 1
ATOM 489 N N . ALA A 1 71 ? -20.772 9.050 26.111 1.00 88.75 71 ALA A N 1
ATOM 490 C CA . ALA A 1 71 ? -22.150 9.491 26.295 1.00 88.75 71 ALA A CA 1
ATOM 491 C C . ALA A 1 71 ? -23.045 8.375 26.858 1.00 88.75 71 ALA A C 1
ATOM 493 O O . ALA A 1 71 ? -23.893 8.643 27.707 1.00 88.75 71 ALA A O 1
ATOM 494 N N . ALA A 1 72 ? -22.841 7.121 26.440 1.00 88.00 72 ALA A N 1
ATOM 495 C CA . ALA A 1 72 ? -23.565 5.975 26.986 1.00 88.00 72 ALA A CA 1
ATOM 496 C C . ALA A 1 72 ? -23.228 5.698 28.464 1.00 88.00 72 ALA A C 1
ATOM 498 O O . ALA A 1 72 ? -24.089 5.234 29.204 1.00 88.00 72 ALA A O 1
ATOM 499 N N . VAL A 1 73 ? -22.000 5.992 28.909 1.00 86.19 73 VAL A N 1
ATOM 500 C CA . VAL A 1 73 ? -21.587 5.843 30.319 1.00 86.19 73 VAL A CA 1
ATOM 501 C C . VAL A 1 73 ? -22.118 6.986 31.187 1.00 86.19 73 VAL A C 1
ATOM 503 O O . VAL A 1 73 ? -22.501 6.755 32.329 1.00 86.19 73 VAL A O 1
ATOM 506 N N . LEU A 1 74 ? -22.195 8.201 30.639 1.00 84.56 74 LEU A N 1
ATOM 507 C CA . LEU A 1 74 ? -22.687 9.406 31.324 1.00 84.56 74 LEU A CA 1
ATOM 508 C C . LEU A 1 74 ? -24.219 9.491 31.426 1.00 84.56 74 LEU A C 1
ATOM 510 O O . LEU A 1 74 ? -24.749 10.553 31.743 1.00 84.56 74 LEU A O 1
ATOM 514 N N . LEU A 1 75 ? -24.928 8.402 31.127 1.00 81.56 75 LEU A N 1
ATOM 515 C CA . LEU A 1 75 ? -26.379 8.360 30.996 1.00 81.56 75 LEU A CA 1
ATOM 516 C C . LEU A 1 75 ? -27.079 8.981 32.223 1.00 81.56 75 LEU A C 1
ATOM 518 O O . LEU A 1 75 ? -27.044 8.394 33.307 1.00 81.56 75 LEU A O 1
ATOM 522 N N . PRO A 1 76 ? -27.742 10.143 32.083 1.00 67.06 76 PRO A N 1
ATOM 523 C CA . PRO A 1 76 ? -28.451 10.775 33.184 1.00 67.06 76 PRO A CA 1
ATOM 524 C C . PRO A 1 76 ? -29.823 10.105 33.298 1.00 67.06 76 PRO A C 1
ATOM 526 O O . PRO A 1 76 ? -30.821 10.581 32.756 1.00 67.06 76 PRO A O 1
ATOM 529 N N . ALA A 1 77 ? -29.882 8.931 33.919 1.00 59.31 77 ALA A N 1
ATOM 530 C CA . ALA A 1 77 ? -31.117 8.164 34.009 1.00 59.31 77 ALA A CA 1
ATOM 531 C C . ALA A 1 77 ? -32.141 8.879 34.915 1.00 59.31 77 ALA A C 1
ATOM 533 O O . ALA A 1 77 ? -32.071 8.790 36.135 1.00 59.31 77 ALA A O 1
ATOM 534 N N . ARG A 1 78 ? -33.107 9.595 34.315 1.00 67.25 78 ARG A N 1
ATOM 535 C CA . ARG A 1 78 ? -34.305 10.116 35.011 1.00 67.25 78 ARG A CA 1
ATOM 536 C C . ARG A 1 78 ? -35.569 9.290 34.737 1.00 67.25 78 ARG A C 1
ATOM 538 O O . ARG A 1 78 ? -36.472 9.286 35.563 1.00 67.25 78 ARG A O 1
ATOM 545 N N . SER A 1 79 ? -35.643 8.576 33.608 1.00 85.19 79 SER A N 1
ATOM 546 C CA . SER A 1 79 ? -36.725 7.625 33.298 1.00 85.19 79 SER A CA 1
ATOM 547 C C . SER A 1 79 ? -36.255 6.515 32.347 1.00 85.19 79 SER A C 1
ATOM 549 O O . SER A 1 79 ? -35.345 6.723 31.540 1.00 85.19 79 SER A O 1
ATOM 551 N N . ALA A 1 80 ? -36.886 5.336 32.418 1.00 82.12 80 ALA A N 1
ATOM 552 C CA . ALA A 1 80 ? -36.526 4.177 31.593 1.00 82.12 80 ALA A CA 1
ATOM 553 C C . ALA A 1 80 ? -36.675 4.454 30.084 1.00 82.12 80 ALA A C 1
ATOM 555 O O . ALA A 1 80 ? -35.800 4.096 29.299 1.00 82.12 80 ALA A O 1
ATOM 556 N N . GLY A 1 81 ? -37.739 5.157 29.677 1.00 85.44 81 GLY A N 1
ATOM 557 C CA . GLY A 1 81 ? -37.957 5.529 28.274 1.00 85.44 81 GLY A CA 1
ATOM 558 C C . GLY A 1 81 ? -36.877 6.470 27.731 1.00 85.44 81 GLY A C 1
ATOM 559 O O . GLY A 1 81 ? -36.335 6.228 26.654 1.00 85.44 81 GLY A O 1
ATOM 560 N N . ALA A 1 82 ? -36.496 7.499 28.499 1.00 84.56 82 ALA A N 1
ATOM 561 C CA . ALA A 1 82 ? -35.420 8.410 28.109 1.00 84.56 82 ALA A CA 1
ATOM 562 C C . ALA A 1 82 ? -34.073 7.680 27.995 1.00 84.56 82 ALA A C 1
ATOM 564 O O . ALA A 1 82 ? -33.302 7.946 27.072 1.00 84.56 82 ALA A O 1
ATOM 565 N N . ALA A 1 83 ? -33.819 6.717 28.887 1.00 83.88 83 ALA A N 1
ATOM 566 C CA . ALA A 1 83 ? -32.613 5.903 28.848 1.00 83.88 83 ALA A CA 1
ATOM 567 C C . ALA A 1 83 ? -32.531 5.033 27.583 1.00 83.88 83 ALA A C 1
ATOM 569 O O . ALA A 1 83 ? -31.486 5.001 26.934 1.00 83.88 83 ALA A O 1
ATOM 570 N N . VAL A 1 84 ? -33.631 4.384 27.184 1.00 86.81 84 VAL A N 1
ATOM 571 C CA . VAL A 1 84 ? -33.690 3.585 25.947 1.00 86.81 84 VAL A CA 1
ATOM 572 C C . VAL A 1 84 ? -33.453 4.458 24.713 1.00 86.81 84 VAL A C 1
ATOM 574 O O . VAL A 1 84 ? -32.627 4.103 23.871 1.00 86.81 84 VAL A O 1
ATOM 577 N N . CYS A 1 85 ? -34.107 5.621 24.619 1.00 88.00 85 CYS A N 1
ATOM 578 C CA . CYS A 1 85 ? -33.902 6.552 23.506 1.00 88.00 85 CYS A CA 1
ATOM 579 C C . CYS A 1 85 ? -32.449 7.049 23.428 1.00 88.00 85 CYS A C 1
ATOM 581 O O . CYS A 1 85 ? -31.864 7.089 22.345 1.00 88.00 85 CYS A O 1
ATOM 583 N N . TRP A 1 86 ? -31.841 7.376 24.573 1.00 88.88 86 TRP A N 1
ATOM 584 C CA . TRP A 1 86 ? -30.443 7.801 24.644 1.00 88.88 86 TRP A CA 1
ATOM 585 C C . TRP A 1 86 ? -29.473 6.698 24.208 1.00 88.88 86 TRP A C 1
ATOM 587 O O . TRP A 1 86 ? -28.575 6.947 23.400 1.00 88.88 86 TRP A O 1
ATOM 597 N N . LEU A 1 87 ? -29.668 5.466 24.694 1.00 88.19 87 LEU A N 1
ATOM 598 C CA . LEU A 1 87 ? -28.873 4.307 24.279 1.00 88.19 87 LEU A CA 1
ATOM 599 C C . LEU A 1 87 ? -29.031 4.025 22.784 1.00 88.19 87 LEU A C 1
ATOM 601 O O . LEU A 1 87 ? -28.037 3.743 22.118 1.00 88.19 87 LEU A O 1
ATOM 605 N N . GLY A 1 88 ? -30.246 4.158 22.246 1.00 90.56 88 GLY A N 1
ATOM 606 C CA . GLY A 1 88 ? -30.511 4.058 20.812 1.00 90.56 88 GLY A CA 1
ATOM 607 C C . GLY A 1 88 ? -29.719 5.090 20.005 1.00 90.56 88 GLY A C 1
ATOM 608 O O . GLY A 1 88 ? -29.036 4.728 19.047 1.00 90.56 88 GLY A O 1
ATOM 609 N N . GLY A 1 89 ? -29.726 6.356 20.434 1.00 92.62 89 GLY A N 1
ATOM 610 C CA . GLY A 1 89 ? -28.929 7.425 19.821 1.00 92.62 89 GLY A CA 1
ATOM 611 C C . GLY A 1 89 ? -27.421 7.153 19.869 1.00 92.62 89 GLY A C 1
ATOM 612 O O . GLY A 1 89 ? -26.739 7.245 18.846 1.00 92.62 89 GLY A O 1
ATOM 613 N N . CYS A 1 90 ? -26.898 6.738 21.028 1.00 91.25 90 CYS A N 1
ATOM 614 C CA . CYS A 1 90 ? -25.490 6.361 21.181 1.00 91.25 90 CYS A CA 1
ATOM 615 C C . CYS A 1 90 ? -25.124 5.170 20.283 1.00 91.25 90 CYS A C 1
ATOM 617 O O . CYS A 1 90 ? -24.091 5.189 19.616 1.00 91.25 90 CYS A O 1
ATOM 619 N N . TRP A 1 91 ? -25.979 4.149 20.212 1.00 92.06 91 TRP A N 1
ATOM 620 C CA . TRP A 1 91 ? -25.761 2.987 19.355 1.00 92.06 91 TRP A CA 1
ATOM 621 C C . TRP A 1 91 ? -25.737 3.364 17.869 1.00 92.06 91 TRP A C 1
ATOM 623 O O . TRP A 1 91 ? -24.845 2.923 17.142 1.00 92.06 91 TRP A O 1
ATOM 633 N N . LEU A 1 92 ? -26.651 4.227 17.413 1.00 93.94 92 LEU A N 1
ATOM 634 C CA . LEU A 1 92 ? -26.655 4.728 16.036 1.00 93.94 92 LEU A CA 1
ATOM 635 C C . LEU A 1 92 ? -25.374 5.509 15.712 1.00 93.94 92 LEU A C 1
ATOM 637 O O . LEU A 1 92 ? -24.754 5.251 14.679 1.00 93.94 92 LEU A O 1
ATOM 641 N N . LEU A 1 93 ? -24.923 6.396 16.607 1.00 92.94 93 LEU A N 1
ATOM 642 C CA . LEU A 1 93 ? -23.656 7.124 16.451 1.00 92.94 93 LEU A CA 1
ATOM 643 C C . LEU A 1 93 ? -22.448 6.179 16.413 1.00 92.94 93 LEU A C 1
ATOM 645 O O . LEU A 1 93 ? -21.557 6.341 15.575 1.00 92.94 93 LEU A O 1
ATOM 649 N N . TYR A 1 94 ? -22.438 5.150 17.262 1.00 91.88 94 TYR A N 1
ATOM 650 C CA . TYR A 1 94 ? -21.404 4.119 17.262 1.00 91.88 94 TYR A CA 1
ATOM 651 C C . TYR A 1 94 ? -21.354 3.364 15.925 1.00 91.88 94 TYR A C 1
ATOM 653 O O . TYR A 1 94 ? -20.274 3.158 15.357 1.00 91.88 94 TYR A O 1
ATOM 661 N N . ARG A 1 95 ? -22.521 2.964 15.397 1.00 94.00 95 ARG A N 1
ATOM 662 C CA . ARG A 1 95 ? -22.651 2.260 14.110 1.00 94.00 95 ARG A CA 1
ATOM 663 C C . ARG A 1 95 ? -22.246 3.150 12.938 1.00 94.00 95 ARG A C 1
ATOM 665 O O . ARG A 1 95 ? -21.517 2.678 12.069 1.00 94.00 95 ARG A O 1
ATOM 672 N N . ALA A 1 96 ? -22.631 4.425 12.949 1.00 92.00 96 ALA A N 1
ATOM 673 C CA . ALA A 1 96 ? -22.195 5.402 11.956 1.00 92.00 96 ALA A CA 1
ATOM 674 C C . ALA A 1 96 ? -20.666 5.566 11.969 1.00 92.00 96 ALA A C 1
ATOM 676 O O . ALA A 1 96 ? -20.023 5.478 10.923 1.00 92.00 96 ALA A O 1
ATOM 677 N N . GLY A 1 97 ? -20.060 5.703 13.155 1.00 91.38 97 GLY A N 1
ATOM 678 C CA . GLY A 1 97 ? -18.605 5.758 13.297 1.00 91.38 97 GLY A CA 1
ATOM 679 C C . GLY A 1 97 ? -17.900 4.477 12.827 1.00 91.38 97 GLY A C 1
ATOM 680 O O . GLY A 1 97 ? -16.843 4.548 12.198 1.00 91.38 97 GLY A O 1
ATOM 681 N N . ALA A 1 98 ? -18.499 3.302 13.066 1.00 89.12 98 ALA A N 1
ATOM 682 C CA . ALA A 1 98 ? -17.987 2.019 12.575 1.00 89.12 98 ALA A CA 1
ATOM 683 C C . ALA A 1 98 ? -17.994 1.938 11.048 1.00 89.12 98 ALA A C 1
ATOM 685 O O . ALA A 1 98 ? -16.965 1.612 10.457 1.00 89.12 98 ALA A O 1
ATOM 686 N N . ALA A 1 99 ? -19.121 2.292 10.429 1.00 89.56 99 ALA A N 1
ATOM 687 C CA . ALA A 1 99 ? -19.285 2.284 8.983 1.00 89.56 99 ALA A CA 1
ATOM 688 C C . ALA A 1 99 ? -18.323 3.266 8.298 1.00 89.56 99 ALA A C 1
ATOM 690 O O . ALA A 1 99 ? -17.666 2.901 7.325 1.00 89.56 99 ALA A O 1
ATOM 691 N N . LEU A 1 100 ? -18.170 4.482 8.842 1.00 89.81 100 LEU A N 1
ATOM 692 C CA . LEU A 1 100 ? -17.208 5.471 8.341 1.00 89.81 100 LEU A CA 1
ATOM 693 C C . LEU A 1 100 ? -15.772 4.944 8.388 1.00 89.81 100 LEU A C 1
ATOM 695 O O . LEU A 1 100 ? -15.026 5.090 7.418 1.00 89.81 100 LEU A O 1
ATOM 699 N N . ARG A 1 101 ? -15.388 4.290 9.490 1.00 89.62 101 ARG A N 1
ATOM 700 C CA . ARG A 1 101 ? -14.057 3.694 9.622 1.00 89.62 101 ARG A CA 1
ATOM 701 C C . ARG A 1 101 ? -13.852 2.578 8.600 1.00 89.62 101 ARG A C 1
ATOM 703 O O . ARG A 1 101 ? -12.871 2.619 7.869 1.00 89.62 101 ARG A O 1
ATOM 710 N N . GLU A 1 102 ? -14.766 1.613 8.523 1.00 89.06 102 GLU A N 1
ATOM 711 C CA . GLU A 1 102 ? -14.677 0.479 7.588 1.00 89.06 102 GLU A CA 1
ATOM 712 C C . GLU A 1 102 ? -14.608 0.944 6.127 1.00 89.06 102 GLU A C 1
ATOM 714 O O . GLU A 1 102 ? -13.760 0.472 5.366 1.00 89.06 102 GLU A O 1
ATOM 719 N N . ALA A 1 103 ? -15.415 1.943 5.755 1.00 88.12 103 ALA A N 1
ATOM 720 C CA . ALA A 1 103 ? -15.373 2.555 4.430 1.00 88.12 103 ALA A CA 1
ATOM 721 C C . ALA A 1 103 ? -14.024 3.239 4.134 1.00 88.12 103 ALA A C 1
ATOM 723 O O . ALA A 1 103 ? -13.571 3.243 2.988 1.00 88.12 103 ALA A O 1
ATOM 724 N N . ALA A 1 104 ? -13.360 3.789 5.155 1.00 89.31 104 ALA A N 1
ATOM 725 C CA . ALA A 1 104 ? -12.094 4.504 5.025 1.00 89.31 104 ALA A CA 1
ATOM 726 C C . ALA A 1 104 ? -10.842 3.607 5.096 1.00 89.31 104 ALA A C 1
ATOM 728 O O . ALA A 1 104 ? -9.781 4.004 4.601 1.00 89.31 104 ALA A O 1
ATOM 729 N N . GLU A 1 105 ? -10.929 2.399 5.660 1.00 88.56 105 GLU A N 1
ATOM 730 C CA . GLU A 1 105 ? -9.780 1.503 5.854 1.00 88.56 105 GLU A CA 1
ATOM 731 C C . GLU A 1 105 ? -9.134 1.073 4.530 1.00 88.56 105 GLU A C 1
ATOM 733 O O . GLU A 1 105 ? -7.937 1.287 4.324 1.00 88.56 105 GLU A O 1
ATOM 738 N N . ALA A 1 106 ? -9.913 0.507 3.604 1.00 85.88 106 ALA A N 1
ATOM 739 C CA . ALA A 1 106 ? -9.375 -0.004 2.342 1.00 85.88 106 ALA A CA 1
ATOM 740 C C . ALA A 1 106 ? -8.824 1.098 1.410 1.00 85.88 106 ALA A C 1
ATOM 742 O O . ALA A 1 106 ? -7.776 0.883 0.793 1.00 85.88 106 ALA A O 1
ATOM 743 N N . PRO A 1 107 ? -9.471 2.271 1.252 1.00 85.56 107 PRO A N 1
ATOM 744 C CA . PRO A 1 107 ? -8.888 3.397 0.521 1.00 85.56 107 PRO A CA 1
ATOM 745 C C . PRO A 1 107 ? -7.600 3.918 1.163 1.00 85.56 107 PRO A C 1
ATOM 747 O O . PRO A 1 107 ? -6.615 4.118 0.455 1.00 85.56 107 PRO A O 1
ATOM 750 N N . THR A 1 108 ? -7.571 4.079 2.492 1.00 85.88 108 THR A N 1
ATOM 751 C CA . THR A 1 108 ? -6.381 4.579 3.199 1.00 85.88 108 THR A CA 1
ATOM 752 C C . THR A 1 108 ? -5.213 3.611 3.062 1.00 85.88 108 THR A C 1
ATOM 754 O O . THR A 1 108 ? -4.101 4.039 2.755 1.00 85.88 108 THR A O 1
ATOM 757 N N . ALA A 1 109 ? -5.463 2.308 3.224 1.00 86.19 109 ALA A N 1
ATOM 758 C CA . ALA A 1 109 ? -4.439 1.289 3.046 1.00 86.19 109 ALA A CA 1
ATOM 759 C C . ALA A 1 109 ? -3.842 1.339 1.632 1.00 86.19 109 ALA A C 1
ATOM 761 O O . ALA A 1 109 ? -2.632 1.488 1.479 1.00 86.19 109 ALA A O 1
ATOM 762 N N . ARG A 1 110 ? -4.698 1.335 0.601 1.00 84.19 110 ARG A N 1
ATOM 763 C CA . ARG A 1 110 ? -4.267 1.413 -0.803 1.00 84.19 110 ARG A CA 1
ATOM 764 C C . ARG A 1 110 ? -3.513 2.701 -1.120 1.00 84.19 110 ARG A C 1
ATOM 766 O O . ARG A 1 110 ? -2.533 2.657 -1.855 1.00 84.19 110 ARG A O 1
ATOM 773 N N . SER A 1 111 ? -3.949 3.838 -0.579 1.00 84.12 111 SER A N 1
ATOM 774 C CA . SER A 1 111 ? -3.263 5.119 -0.774 1.00 84.12 111 SER A CA 1
ATOM 775 C C . SER A 1 111 ? -1.857 5.096 -0.183 1.00 84.12 111 SER A C 1
ATOM 777 O O . SER A 1 111 ? -0.924 5.555 -0.832 1.00 84.12 111 SER A O 1
ATOM 779 N N . ARG A 1 112 ? -1.691 4.546 1.026 1.00 85.56 112 ARG A N 1
ATOM 780 C CA . ARG A 1 112 ? -0.381 4.428 1.681 1.00 85.56 112 ARG A CA 1
ATOM 781 C C . ARG A 1 112 ? 0.536 3.440 0.970 1.00 85.56 112 ARG A C 1
ATOM 783 O O . ARG A 1 112 ? 1.720 3.727 0.827 1.00 85.56 112 ARG A O 1
ATOM 790 N N . ASP A 1 113 ? -0.010 2.327 0.491 1.00 83.88 113 ASP A N 1
ATOM 791 C CA . ASP A 1 113 ? 0.739 1.350 -0.305 1.00 83.88 113 ASP A CA 1
ATOM 792 C C . ASP A 1 113 ? 1.249 1.980 -1.605 1.00 83.88 113 ASP A C 1
ATOM 794 O O . ASP A 1 113 ? 2.437 1.898 -1.910 1.00 83.88 113 ASP A O 1
ATOM 798 N N . ARG A 1 114 ? 0.374 2.685 -2.336 1.00 82.19 114 ARG A N 1
ATOM 799 C CA . ARG A 1 114 ? 0.749 3.419 -3.556 1.00 82.19 114 ARG A CA 1
ATOM 800 C C . ARG A 1 114 ? 1.776 4.506 -3.283 1.00 82.19 114 ARG A C 1
ATOM 802 O O . ARG A 1 114 ? 2.721 4.643 -4.048 1.00 82.19 114 ARG A O 1
ATOM 809 N N . GLU A 1 115 ? 1.612 5.263 -2.200 1.00 84.06 115 GLU A N 1
ATOM 810 C CA . GLU A 1 115 ? 2.559 6.305 -1.806 1.00 84.06 115 GLU A CA 1
ATOM 811 C C . GLU A 1 115 ? 3.951 5.705 -1.560 1.00 84.06 115 GLU A C 1
ATOM 813 O O . GLU A 1 115 ? 4.918 6.148 -2.178 1.00 84.06 115 GLU A O 1
ATOM 818 N N . ALA A 1 116 ? 4.050 4.663 -0.729 1.00 83.00 116 ALA A N 1
ATOM 819 C CA . ALA A 1 116 ? 5.313 3.991 -0.424 1.00 83.00 116 ALA A CA 1
ATOM 820 C C . ALA A 1 116 ? 5.975 3.396 -1.678 1.00 83.00 116 ALA A C 1
ATOM 822 O O . ALA A 1 116 ? 7.166 3.603 -1.905 1.00 83.00 116 ALA A O 1
ATOM 823 N N . ARG A 1 117 ? 5.188 2.721 -2.524 1.00 83.19 117 ARG A N 1
ATOM 824 C CA . ARG A 1 117 ? 5.624 2.169 -3.814 1.00 83.19 117 ARG A CA 1
ATOM 825 C C . ARG A 1 117 ? 6.125 3.267 -4.756 1.00 83.19 117 ARG A C 1
ATOM 827 O O . ARG A 1 117 ? 7.230 3.163 -5.269 1.00 83.19 117 ARG A O 1
ATOM 834 N N . SER A 1 118 ? 5.379 4.362 -4.915 1.00 82.06 118 SER A N 1
ATOM 835 C CA . SER A 1 118 ? 5.777 5.492 -5.770 1.00 82.06 118 SER A CA 1
ATOM 836 C C . SER A 1 118 ? 7.064 6.174 -5.305 1.00 82.06 118 SER A C 1
ATOM 838 O O . SER A 1 118 ? 7.844 6.630 -6.135 1.00 82.06 118 SER A O 1
ATOM 840 N N . ARG A 1 119 ? 7.287 6.276 -3.987 1.00 84.38 119 ARG A N 1
ATOM 841 C CA . ARG A 1 119 ? 8.518 6.837 -3.419 1.00 84.38 119 ARG A CA 1
ATOM 842 C C . ARG A 1 119 ? 9.700 5.938 -3.743 1.00 84.38 119 ARG A C 1
ATOM 844 O O . ARG A 1 119 ? 10.659 6.417 -4.327 1.00 84.38 119 ARG A O 1
ATOM 851 N N . LEU A 1 120 ? 9.573 4.637 -3.474 1.00 84.44 120 LEU A N 1
ATOM 852 C CA . LEU A 1 120 ? 10.617 3.664 -3.783 1.00 84.44 120 LEU A CA 1
ATOM 853 C C . LEU A 1 120 ? 10.998 3.680 -5.267 1.00 84.44 120 LEU A C 1
ATOM 855 O O . LEU A 1 120 ? 12.178 3.776 -5.585 1.00 84.44 120 LEU A O 1
ATOM 859 N N . LEU A 1 121 ? 10.012 3.604 -6.168 1.00 82.38 121 LEU A N 1
ATOM 860 C CA . LEU A 1 121 ? 10.262 3.588 -7.612 1.00 82.38 121 LEU A CA 1
ATOM 861 C C . LEU A 1 121 ? 10.944 4.880 -8.081 1.00 82.38 121 LEU A C 1
ATOM 863 O O . LEU A 1 121 ? 11.879 4.810 -8.873 1.00 82.38 121 LEU A O 1
ATOM 867 N N . ARG A 1 122 ? 10.546 6.043 -7.543 1.00 81.81 122 ARG A N 1
ATOM 868 C CA . ARG A 1 122 ? 11.235 7.316 -7.805 1.00 81.81 122 ARG A CA 1
ATOM 869 C C . ARG A 1 122 ? 12.675 7.300 -7.305 1.00 81.81 122 ARG A C 1
ATOM 871 O O . ARG A 1 12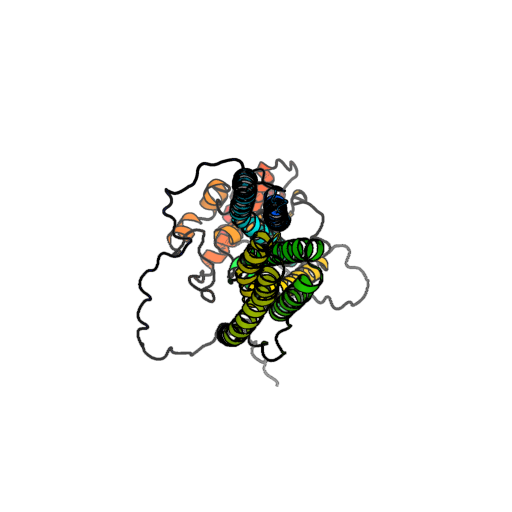2 ? 13.571 7.680 -8.045 1.00 81.81 122 ARG A O 1
ATOM 878 N N . SER A 1 123 ? 12.930 6.810 -6.093 1.00 83.19 123 SER A N 1
ATOM 879 C CA . SER A 1 123 ? 14.298 6.710 -5.569 1.00 83.19 123 SER A CA 1
ATOM 880 C C . SER A 1 123 ? 15.169 5.768 -6.400 1.00 83.19 123 SER A C 1
ATOM 882 O O . SER A 1 123 ? 16.317 6.099 -6.680 1.00 83.19 123 SER A O 1
ATOM 884 N N . VAL A 1 124 ? 14.627 4.629 -6.846 1.00 82.19 124 VAL A N 1
ATOM 885 C CA . VAL A 1 124 ? 15.325 3.712 -7.764 1.00 82.19 124 VAL A CA 1
ATOM 886 C C . VAL A 1 124 ? 15.636 4.416 -9.079 1.00 82.19 124 VAL A C 1
ATOM 888 O O . VAL A 1 124 ? 16.763 4.349 -9.557 1.00 82.19 124 VAL A O 1
ATOM 891 N N . GLN A 1 125 ? 14.657 5.123 -9.643 1.00 77.81 125 GLN A N 1
ATOM 892 C CA . GLN A 1 125 ? 14.844 5.894 -10.863 1.00 77.81 125 GLN A CA 1
ATOM 893 C C . GLN A 1 125 ? 15.953 6.940 -10.701 1.00 77.81 125 GLN A C 1
ATOM 895 O O . GLN A 1 125 ? 16.800 7.027 -11.578 1.00 77.81 125 GLN A O 1
ATOM 900 N N . HIS A 1 126 ? 16.005 7.670 -9.584 1.00 77.38 126 HIS A N 1
ATOM 901 C CA . HIS A 1 126 ? 17.071 8.639 -9.311 1.00 77.38 126 HIS A CA 1
ATOM 902 C C . HIS A 1 126 ? 18.449 7.994 -9.168 1.00 77.38 126 HIS A C 1
ATOM 904 O O . HIS A 1 126 ? 19.410 8.521 -9.716 1.00 77.38 126 HIS A O 1
ATOM 910 N N . LEU A 1 127 ? 18.557 6.853 -8.480 1.00 78.19 127 LEU A N 1
ATOM 911 C CA . LEU A 1 127 ? 19.817 6.105 -8.391 1.00 78.19 127 LEU A CA 1
ATOM 912 C C . LEU A 1 127 ? 20.304 5.671 -9.777 1.00 78.19 127 LEU A C 1
ATOM 914 O O . LEU A 1 127 ? 21.487 5.769 -10.084 1.00 78.19 127 LEU A O 1
ATOM 918 N N . V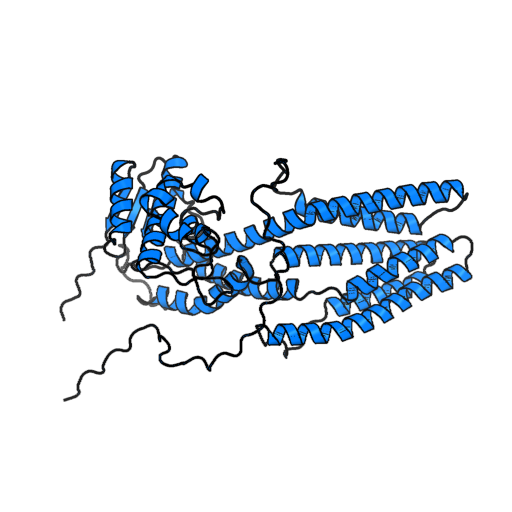AL A 1 128 ? 19.371 5.237 -10.623 1.00 73.75 128 VAL A N 1
ATOM 919 C CA . VAL A 1 128 ? 19.635 4.815 -11.998 1.00 73.75 128 VAL A CA 1
ATOM 920 C C . VAL A 1 128 ? 20.059 5.985 -12.890 1.00 73.75 128 VAL A C 1
ATOM 922 O O . VAL A 1 128 ? 21.046 5.882 -13.611 1.00 73.75 128 VAL A O 1
ATOM 925 N N . THR A 1 129 ? 19.319 7.096 -12.877 1.00 70.00 129 THR A N 1
ATOM 926 C CA . THR A 1 129 ? 19.549 8.214 -13.807 1.00 70.00 129 THR A CA 1
ATOM 927 C C . THR A 1 129 ? 20.615 9.188 -13.326 1.00 70.00 129 THR A C 1
ATOM 929 O O . THR A 1 129 ? 21.228 9.866 -14.143 1.00 70.00 129 THR A O 1
ATOM 932 N N . GLY A 1 130 ? 20.791 9.303 -12.010 1.00 66.50 130 GLY A N 1
ATOM 933 C CA . GLY A 1 130 ? 21.716 10.231 -11.371 1.00 66.50 130 GLY A CA 1
ATOM 934 C C . GLY A 1 130 ? 23.143 9.698 -11.259 1.00 66.50 130 GLY A C 1
ATOM 935 O O . GLY A 1 130 ? 24.059 10.491 -11.053 1.00 66.50 130 GLY A O 1
ATOM 936 N N . ALA A 1 131 ? 23.342 8.388 -11.427 1.00 61.31 131 ALA A N 1
ATOM 937 C CA . ALA A 1 131 ? 24.653 7.757 -11.497 1.00 61.31 131 ALA A CA 1
ATOM 938 C C . ALA A 1 131 ? 25.526 8.427 -12.583 1.00 61.31 131 ALA A C 1
ATOM 940 O O . ALA A 1 131 ? 25.204 8.329 -13.772 1.00 61.31 131 ALA A O 1
ATOM 941 N N . PRO A 1 132 ? 26.634 9.103 -12.219 1.00 53.78 132 PRO A N 1
ATOM 942 C CA . PRO A 1 132 ? 27.506 9.781 -13.169 1.00 53.78 132 PRO A CA 1
ATOM 943 C C . PRO A 1 132 ? 28.344 8.745 -13.931 1.00 53.78 132 PRO A C 1
ATOM 945 O O . PRO A 1 132 ? 29.501 8.495 -13.626 1.00 53.78 132 PRO A O 1
ATOM 948 N N . GLY A 1 133 ? 27.736 8.116 -14.934 1.00 47.66 133 GLY A N 1
ATOM 949 C CA . GLY A 1 133 ? 28.368 7.151 -15.836 1.00 47.66 133 GLY A CA 1
ATOM 950 C C . GLY A 1 133 ? 28.890 7.785 -17.124 1.00 47.66 133 GLY A C 1
ATOM 951 O O . GLY A 1 133 ? 28.700 7.236 -18.205 1.00 47.66 133 GLY A O 1
ATOM 952 N N . GLY A 1 134 ? 29.507 8.964 -17.042 1.00 44.62 134 GLY A N 1
ATOM 953 C CA . GLY A 1 134 ? 30.149 9.598 -18.189 1.00 44.62 134 GLY A CA 1
ATOM 954 C C . GLY A 1 134 ? 31.481 10.235 -17.799 1.00 44.62 134 GLY A C 1
ATOM 955 O O . GLY A 1 134 ? 31.442 11.296 -17.181 1.00 44.62 134 GLY A O 1
ATOM 956 N N . PRO A 1 135 ? 32.636 9.688 -18.222 1.00 41.56 135 PRO A N 1
ATOM 957 C CA . PRO A 1 135 ? 33.969 10.284 -18.034 1.00 41.56 135 PRO A CA 1
ATOM 958 C C . PRO A 1 135 ? 34.200 11.604 -18.798 1.00 41.56 135 PRO A C 1
ATOM 960 O O . PRO A 1 135 ? 35.334 12.014 -19.002 1.00 41.56 135 PRO A O 1
ATOM 963 N N . GLY A 1 136 ? 33.140 12.265 -19.269 1.00 41.81 136 GLY A N 1
ATOM 964 C CA . GLY A 1 136 ? 33.206 13.343 -20.258 1.00 41.81 136 GLY A CA 1
ATOM 965 C C . GLY A 1 136 ? 32.315 14.533 -19.929 1.00 41.81 136 GLY A C 1
ATOM 966 O O . GLY A 1 136 ? 31.746 15.137 -20.834 1.00 41.81 136 GLY A O 1
ATOM 967 N N . GLY A 1 137 ? 32.146 14.864 -18.647 1.00 44.12 137 GLY A N 1
ATOM 968 C CA . GLY A 1 137 ? 31.644 16.188 -18.289 1.00 44.12 137 GLY A CA 1
ATOM 969 C C . GLY A 1 137 ? 32.644 17.249 -18.779 1.00 44.12 137 GLY A C 1
ATOM 970 O O . GLY A 1 137 ? 33.808 17.174 -18.387 1.00 44.12 137 GLY A O 1
ATOM 971 N N . PRO A 1 138 ? 32.242 18.239 -19.597 1.00 43.84 138 PRO A N 1
ATOM 972 C CA . PRO A 1 138 ? 33.156 19.231 -20.183 1.00 43.84 138 PRO A CA 1
ATOM 973 C C . PRO A 1 138 ? 33.819 20.172 -19.160 1.00 43.84 138 PRO A C 1
ATOM 975 O O . PRO A 1 138 ? 34.668 20.971 -19.534 1.00 43.84 138 PRO A O 1
ATOM 978 N N . ASN A 1 139 ? 33.491 20.042 -17.870 1.00 42.50 139 ASN A N 1
ATOM 979 C CA . ASN A 1 139 ? 34.110 20.788 -16.771 1.00 42.50 139 ASN A CA 1
ATOM 980 C C . ASN A 1 139 ? 35.085 19.936 -15.937 1.00 42.50 139 ASN A C 1
ATOM 982 O O . ASN A 1 139 ? 35.392 20.272 -14.795 1.00 42.50 139 ASN A O 1
ATOM 986 N N . GLY A 1 140 ? 35.583 18.828 -16.492 1.00 40.50 140 GLY A N 1
ATOM 987 C CA . GLY A 1 140 ? 36.677 18.050 -15.917 1.00 40.50 140 GLY A CA 1
ATOM 988 C C . GLY A 1 140 ? 38.024 18.764 -16.029 1.00 40.50 140 GLY A C 1
ATOM 989 O O . GLY A 1 140 ? 38.888 18.316 -16.771 1.00 40.50 140 GLY A O 1
ATOM 990 N N . LEU A 1 141 ? 38.222 19.844 -15.273 1.00 34.59 141 LEU A N 1
ATOM 991 C CA . LEU A 1 141 ? 39.551 20.359 -14.953 1.00 34.59 141 LEU A CA 1
ATOM 992 C C . LEU A 1 141 ? 39.616 20.717 -13.467 1.00 34.59 141 LEU A C 1
ATOM 994 O O . LEU A 1 141 ? 39.181 21.779 -13.040 1.00 34.59 141 LEU A O 1
ATOM 998 N N . GLY A 1 142 ? 40.202 19.790 -12.706 1.00 36.94 142 GLY A N 1
ATOM 999 C CA . GLY A 1 142 ? 40.933 20.080 -11.474 1.00 36.94 142 GLY A CA 1
ATOM 1000 C C . GLY A 1 142 ? 40.079 20.394 -10.253 1.00 36.94 142 GLY A C 1
ATOM 1001 O O . GLY A 1 142 ? 39.835 21.551 -9.937 1.00 36.94 142 GLY A O 1
ATOM 1002 N N . GLY A 1 143 ? 39.704 19.373 -9.484 1.00 34.75 143 GLY A N 1
ATOM 1003 C CA . GLY A 1 143 ? 39.046 19.641 -8.210 1.00 34.75 143 GLY A CA 1
ATOM 1004 C C . GLY A 1 143 ? 38.741 18.420 -7.366 1.00 34.75 143 GLY A C 1
ATOM 1005 O O . GLY A 1 143 ? 37.582 18.062 -7.232 1.00 34.75 143 GLY A O 1
ATOM 1006 N N . LEU A 1 144 ? 39.786 17.880 -6.732 1.00 32.16 144 LEU A N 1
ATOM 1007 C CA . LEU A 1 144 ? 39.750 17.058 -5.515 1.00 32.16 144 LEU A CA 1
ATOM 1008 C C . LEU A 1 144 ? 39.297 15.596 -5.675 1.00 32.16 144 LEU A C 1
ATOM 1010 O O . LEU A 1 144 ? 38.151 15.284 -5.982 1.00 32.16 144 LEU A O 1
ATOM 1014 N N . GLY A 1 145 ? 40.232 14.694 -5.356 1.00 36.41 145 GLY A N 1
ATOM 1015 C CA . GLY A 1 145 ? 40.025 13.262 -5.150 1.00 36.41 145 GLY A CA 1
ATOM 1016 C C . GLY A 1 145 ? 39.075 12.958 -3.991 1.00 36.41 145 GLY A C 1
ATOM 1017 O O . GLY A 1 145 ? 39.494 12.526 -2.920 1.00 36.41 145 GLY A O 1
ATOM 1018 N N . GLY A 1 146 ? 37.783 13.174 -4.222 1.00 47.19 146 GLY A N 1
ATOM 1019 C CA . GLY A 1 146 ? 36.726 12.492 -3.491 1.00 47.19 146 GLY A CA 1
ATOM 1020 C C . GLY A 1 146 ? 36.618 11.029 -3.948 1.00 47.19 146 GLY A C 1
ATOM 1021 O O . GLY A 1 146 ? 37.103 10.690 -5.027 1.00 47.19 146 GLY A O 1
ATOM 1022 N N . PRO A 1 147 ? 35.964 10.152 -3.170 1.00 43.56 147 PRO A N 1
ATOM 1023 C CA . PRO A 1 147 ? 35.853 8.705 -3.421 1.00 43.56 147 PRO A CA 1
ATOM 1024 C C . PRO A 1 147 ? 35.057 8.297 -4.691 1.00 43.56 147 PRO A C 1
ATOM 1026 O O . PRO A 1 147 ? 34.554 7.183 -4.775 1.00 43.56 147 PRO A O 1
ATOM 1029 N N . GLY A 1 148 ? 34.932 9.169 -5.695 1.00 45.50 148 GLY A N 1
ATOM 1030 C CA . GLY A 1 148 ? 34.206 8.949 -6.947 1.00 45.50 148 GLY A CA 1
ATOM 1031 C C . GLY A 1 148 ? 35.101 8.467 -8.088 1.00 45.50 148 GLY A C 1
ATOM 1032 O O . GLY A 1 148 ? 35.294 9.187 -9.064 1.00 45.50 148 GLY A O 1
ATOM 1033 N N . GLY A 1 149 ? 35.643 7.252 -7.978 1.00 56.50 149 GLY A N 1
ATOM 1034 C CA . GLY A 1 149 ? 36.225 6.563 -9.134 1.00 56.50 149 GLY A CA 1
ATOM 1035 C C . GLY A 1 149 ? 35.163 6.239 -10.204 1.00 56.50 149 GLY A C 1
ATOM 1036 O O . GLY A 1 149 ? 33.966 6.339 -9.927 1.00 56.50 149 GLY A O 1
ATOM 1037 N N . PRO A 1 150 ? 35.562 5.791 -11.411 1.00 55.47 150 PRO A N 1
ATOM 1038 C CA . PRO A 1 150 ? 34.641 5.409 -12.495 1.00 55.47 150 PRO A CA 1
ATOM 1039 C C . PRO A 1 150 ? 33.630 4.312 -12.103 1.00 55.47 150 PRO A C 1
ATOM 1041 O O . PRO A 1 150 ? 32.610 4.150 -12.768 1.00 55.47 150 PRO A O 1
ATOM 1044 N N . ASN A 1 151 ? 33.872 3.613 -10.990 1.00 61.00 151 ASN A N 1
ATOM 1045 C CA . ASN A 1 151 ? 32.988 2.591 -10.433 1.00 61.00 151 ASN A CA 1
ATOM 1046 C C . ASN A 1 151 ? 31.988 3.122 -9.391 1.00 61.00 151 ASN A C 1
ATOM 1048 O O . ASN A 1 151 ? 31.141 2.359 -8.945 1.00 61.00 151 ASN A O 1
ATOM 1052 N N . GLY A 1 152 ? 32.007 4.411 -9.028 1.00 66.38 152 GLY A N 1
ATOM 1053 C CA . GLY A 1 152 ? 31.218 4.931 -7.901 1.00 66.38 152 GLY A CA 1
ATOM 1054 C C . GLY A 1 152 ? 29.701 4.711 -8.016 1.00 66.38 152 GLY A C 1
ATOM 1055 O O . GLY A 1 152 ? 29.020 4.559 -7.006 1.00 66.38 152 GLY A O 1
ATOM 1056 N N . ALA A 1 153 ? 29.161 4.639 -9.236 1.00 64.31 153 ALA A N 1
ATOM 1057 C CA . ALA A 1 153 ? 27.761 4.287 -9.475 1.00 64.31 153 ALA A CA 1
ATOM 1058 C C . ALA A 1 153 ? 27.462 2.797 -9.241 1.00 64.31 153 ALA A C 1
ATOM 1060 O O . ALA A 1 153 ? 26.414 2.460 -8.690 1.00 64.31 153 ALA A O 1
ATOM 1061 N N . LEU A 1 154 ? 28.376 1.915 -9.655 1.00 67.38 154 LEU A N 1
ATOM 1062 C CA . LEU A 1 154 ? 28.272 0.477 -9.422 1.00 67.38 154 LEU A CA 1
ATOM 1063 C C . LEU A 1 154 ? 28.439 0.177 -7.929 1.00 67.38 154 LEU A C 1
ATOM 1065 O O . LEU A 1 154 ? 27.608 -0.523 -7.363 1.00 67.38 154 LEU A O 1
ATOM 1069 N N . ASP A 1 155 ? 29.419 0.804 -7.277 1.00 69.75 155 ASP A N 1
ATOM 1070 C CA . ASP A 1 155 ? 29.663 0.684 -5.837 1.00 69.75 155 ASP A CA 1
ATOM 1071 C C . ASP A 1 155 ? 28.461 1.197 -5.026 1.00 69.75 155 ASP A C 1
ATOM 1073 O O . ASP A 1 155 ? 28.046 0.574 -4.048 1.00 69.75 155 ASP A O 1
ATOM 1077 N N . ALA A 1 156 ? 27.838 2.305 -5.454 1.00 70.75 156 ALA A N 1
ATOM 1078 C CA . ALA A 1 156 ? 26.596 2.792 -4.861 1.00 70.75 156 ALA A CA 1
ATOM 1079 C C . ALA A 1 156 ? 25.439 1.804 -5.076 1.00 70.75 156 ALA A C 1
ATOM 1081 O O . ALA A 1 156 ? 24.673 1.539 -4.151 1.00 70.75 156 ALA A O 1
ATOM 1082 N N . TRP A 1 157 ? 25.308 1.219 -6.267 1.00 71.88 157 TRP A N 1
ATOM 1083 C CA . TRP A 1 157 ? 24.275 0.220 -6.535 1.00 71.88 157 TRP A CA 1
ATOM 1084 C C . TRP A 1 157 ? 24.464 -1.048 -5.693 1.00 71.88 157 TRP A C 1
ATOM 1086 O O . TRP A 1 157 ? 23.500 -1.543 -5.109 1.00 71.88 157 TRP A O 1
ATOM 1096 N N . GLU A 1 158 ? 25.694 -1.541 -5.561 1.00 76.00 158 GLU A N 1
ATOM 1097 C CA . GLU A 1 158 ? 26.033 -2.689 -4.716 1.00 76.00 158 GLU A CA 1
ATOM 1098 C C . GLU A 1 158 ? 25.798 -2.392 -3.230 1.00 76.00 158 GLU A C 1
ATOM 1100 O O . GLU A 1 158 ? 25.194 -3.204 -2.523 1.00 76.00 158 GLU A O 1
ATOM 1105 N N . ALA A 1 159 ? 26.178 -1.199 -2.760 1.00 76.62 159 ALA A N 1
ATOM 1106 C CA . ALA A 1 159 ? 25.957 -0.773 -1.380 1.00 76.62 159 ALA A CA 1
ATOM 1107 C C . ALA A 1 159 ? 24.463 -0.649 -1.034 1.00 76.62 159 ALA A C 1
ATOM 1109 O O . ALA A 1 159 ? 24.041 -0.979 0.079 1.00 76.62 159 ALA A O 1
ATOM 1110 N N . VAL A 1 160 ? 23.641 -0.188 -1.982 1.00 79.75 160 VAL A N 1
ATOM 1111 C CA . VAL A 1 160 ? 22.204 0.030 -1.769 1.00 79.75 160 VAL A CA 1
ATOM 1112 C C . VAL A 1 160 ? 21.374 -1.205 -2.139 1.00 79.75 160 VAL A C 1
ATOM 1114 O O . VAL A 1 160 ? 20.258 -1.346 -1.644 1.00 79.75 160 VAL A O 1
ATOM 1117 N N . GLY A 1 161 ? 21.913 -2.160 -2.900 1.00 78.19 161 GLY A N 1
ATOM 1118 C CA . GLY A 1 161 ? 21.244 -3.392 -3.333 1.00 78.19 161 GLY A CA 1
ATOM 1119 C C . GLY A 1 161 ? 20.484 -4.124 -2.216 1.00 78.19 161 GLY A C 1
ATOM 1120 O O . GLY A 1 161 ? 19.269 -4.310 -2.336 1.00 78.19 161 GLY A O 1
ATOM 1121 N N . PRO A 1 162 ? 21.115 -4.459 -1.073 1.00 79.12 162 PRO A N 1
ATOM 1122 C CA . PRO A 1 162 ? 20.418 -5.083 0.055 1.00 79.12 162 PRO A CA 1
ATOM 1123 C C . PRO A 1 162 ? 19.272 -4.226 0.618 1.00 79.12 162 PRO A C 1
ATOM 1125 O O . PRO A 1 162 ? 18.228 -4.751 1.014 1.00 79.12 162 PRO A O 1
ATOM 1128 N N . HIS A 1 163 ? 19.435 -2.898 0.637 1.00 78.81 163 HIS A N 1
ATOM 1129 C CA . HIS A 1 163 ? 18.400 -1.961 1.078 1.00 78.81 163 HIS A CA 1
ATOM 1130 C C . HIS A 1 163 ? 17.257 -1.846 0.065 1.00 78.81 163 HIS A C 1
ATOM 1132 O O . HIS A 1 163 ? 16.103 -1.767 0.484 1.00 78.81 163 HIS A O 1
ATOM 1138 N N . LEU A 1 164 ? 17.552 -1.898 -1.237 1.00 77.81 164 LEU A N 1
ATOM 1139 C CA . LEU A 1 164 ? 16.564 -1.930 -2.314 1.00 77.81 164 LEU A CA 1
ATOM 1140 C C . LEU A 1 164 ? 15.717 -3.189 -2.234 1.00 77.81 164 LEU A C 1
ATOM 1142 O O . LEU A 1 164 ? 14.499 -3.073 -2.177 1.00 77.81 164 LEU A O 1
ATOM 1146 N N . TYR A 1 165 ? 16.328 -4.371 -2.138 1.00 74.94 165 TYR A N 1
ATOM 1147 C CA . TYR A 1 165 ? 15.590 -5.629 -1.999 1.00 74.94 165 TYR A CA 1
ATOM 1148 C C . TYR A 1 165 ? 14.734 -5.657 -0.725 1.00 74.94 165 TYR A C 1
ATOM 1150 O O . TYR A 1 165 ? 13.577 -6.079 -0.764 1.00 74.94 165 TYR A O 1
ATOM 1158 N N . ALA A 1 166 ? 15.245 -5.143 0.399 1.00 75.12 166 ALA A N 1
ATOM 1159 C CA . ALA A 1 166 ? 14.473 -5.036 1.638 1.00 75.12 166 ALA A CA 1
ATOM 1160 C C . ALA A 1 166 ? 13.306 -4.030 1.537 1.00 75.12 166 ALA A C 1
ATOM 1162 O O . ALA A 1 166 ? 12.210 -4.290 2.047 1.00 75.12 166 ALA A O 1
ATOM 1163 N N . ALA A 1 167 ? 13.521 -2.885 0.881 1.00 73.69 167 ALA A N 1
ATOM 1164 C CA . ALA A 1 167 ? 12.501 -1.859 0.679 1.00 73.69 167 ALA A CA 1
ATOM 1165 C C . ALA A 1 167 ? 11.427 -2.318 -0.318 1.00 73.69 167 ALA A C 1
ATOM 1167 O O . ALA A 1 167 ? 10.234 -2.230 -0.023 1.00 73.69 167 ALA A O 1
ATOM 1168 N N . ALA A 1 168 ? 11.852 -2.876 -1.450 1.00 72.25 168 ALA A N 1
ATOM 1169 C CA . ALA A 1 168 ? 11.015 -3.478 -2.479 1.00 72.25 168 ALA A CA 1
ATOM 1170 C C . ALA A 1 168 ? 10.179 -4.621 -1.940 1.00 72.25 168 ALA A C 1
ATOM 1172 O O . ALA A 1 168 ? 8.976 -4.679 -2.197 1.00 72.25 168 ALA A O 1
ATOM 1173 N N . GLY A 1 169 ? 10.801 -5.469 -1.117 1.00 69.31 169 GLY A N 1
ATOM 1174 C CA . GLY A 1 169 ? 10.122 -6.541 -0.427 1.00 69.31 169 GLY A CA 1
ATOM 1175 C C . GLY A 1 169 ? 8.833 -6.030 0.212 1.00 69.31 169 GLY A C 1
ATOM 1176 O O . GLY A 1 169 ? 7.757 -6.494 -0.133 1.00 69.31 169 GLY A O 1
ATOM 1177 N N . VAL A 1 170 ? 8.883 -5.007 1.056 1.00 63.50 170 VAL A N 1
ATOM 1178 C CA . VAL A 1 170 ? 7.689 -4.567 1.801 1.00 63.50 170 VAL A CA 1
ATOM 1179 C C . VAL A 1 170 ? 6.826 -3.542 1.062 1.00 63.50 170 VAL A C 1
ATOM 1181 O O . VAL A 1 170 ? 5.613 -3.524 1.265 1.00 63.50 170 VAL A O 1
ATOM 1184 N N . ALA A 1 171 ? 7.401 -2.703 0.200 1.00 62.53 171 ALA A N 1
ATOM 1185 C CA . ALA A 1 171 ? 6.622 -1.733 -0.570 1.00 62.53 171 ALA A CA 1
ATOM 1186 C C . ALA A 1 171 ? 5.768 -2.400 -1.659 1.00 62.53 171 ALA A C 1
ATOM 1188 O O . ALA A 1 171 ? 4.689 -1.900 -1.977 1.00 62.53 171 ALA A O 1
ATOM 1189 N N . ILE A 1 172 ? 6.236 -3.521 -2.218 1.00 61.72 172 ILE A N 1
ATOM 1190 C CA . ILE A 1 172 ? 5.618 -4.127 -3.399 1.00 61.72 172 ILE A CA 1
ATOM 1191 C C . ILE A 1 172 ? 4.939 -5.458 -3.061 1.00 61.72 172 ILE A C 1
ATOM 1193 O O . ILE A 1 172 ? 3.843 -5.704 -3.572 1.00 61.72 172 ILE A O 1
ATOM 1197 N N . ARG A 1 173 ? 5.499 -6.300 -2.170 1.00 59.34 173 ARG A N 1
ATOM 1198 C CA . ARG A 1 173 ? 5.052 -7.709 -2.128 1.00 59.34 173 ARG A CA 1
ATOM 1199 C C . ARG A 1 173 ? 4.847 -8.383 -0.769 1.00 59.34 173 ARG A C 1
ATOM 1201 O O . ARG A 1 173 ? 3.964 -9.228 -0.660 1.00 59.34 173 ARG A O 1
ATOM 1208 N N . TRP A 1 174 ? 5.606 -8.049 0.264 1.00 57.44 174 TRP A N 1
ATOM 1209 C CA . TRP A 1 174 ? 5.568 -8.759 1.538 1.00 57.44 174 TRP A CA 1
ATOM 1210 C C . TRP A 1 174 ? 4.472 -8.196 2.433 1.00 57.44 174 TRP A C 1
ATOM 1212 O O . TRP A 1 174 ? 4.509 -7.046 2.873 1.00 57.44 174 TRP A O 1
ATOM 1222 N N . GLU A 1 175 ? 3.495 -9.048 2.734 1.00 59.28 175 GLU A N 1
ATOM 1223 C CA . GLU A 1 175 ? 2.604 -8.822 3.854 1.00 59.28 175 GLU A CA 1
ATOM 1224 C C . GLU A 1 175 ? 3.412 -8.913 5.148 1.00 59.28 175 GLU A C 1
ATOM 1226 O O . GLU A 1 175 ? 4.192 -9.852 5.337 1.00 59.28 175 GLU A O 1
ATOM 1231 N N . PRO A 1 176 ? 3.226 -7.971 6.072 1.00 65.75 176 PRO A N 1
ATOM 1232 C CA . PRO A 1 176 ? 2.204 -6.918 6.075 1.00 65.75 176 PRO A CA 1
ATOM 1233 C C . PRO A 1 176 ? 2.591 -5.627 5.318 1.00 65.75 176 PRO A C 1
ATOM 1235 O O . PRO A 1 176 ? 3.606 -4.997 5.614 1.00 65.75 176 PRO A O 1
ATOM 1238 N N . LYS A 1 177 ? 1.702 -5.186 4.413 1.00 76.38 177 LYS A N 1
ATOM 1239 C CA . LYS A 1 177 ? 1.832 -3.942 3.637 1.00 76.38 177 LYS A CA 1
ATOM 1240 C C . LYS A 1 177 ? 1.784 -2.672 4.516 1.00 76.38 177 LYS A C 1
ATOM 1242 O O . LYS A 1 177 ? 1.135 -2.686 5.572 1.00 76.38 177 LYS A O 1
ATOM 1247 N N . PRO A 1 178 ? 2.388 -1.549 4.081 1.00 78.00 178 PRO A N 1
ATOM 1248 C CA . PRO A 1 178 ? 2.341 -0.253 4.777 1.00 78.00 178 PRO A CA 1
ATOM 1249 C C . PRO A 1 178 ? 0.923 0.190 5.171 1.00 78.00 178 PRO A C 1
ATOM 1251 O O . PRO A 1 178 ? 0.678 0.676 6.277 1.00 78.00 178 PRO A O 1
ATOM 1254 N N . GLY A 1 179 ? -0.037 -0.019 4.277 1.00 82.44 179 GLY A N 1
ATOM 1255 C CA . GLY A 1 179 ? -1.441 0.295 4.460 1.00 82.44 179 GLY A CA 1
ATOM 1256 C C . GLY A 1 179 ? -2.100 -0.535 5.556 1.00 82.44 179 GLY A C 1
ATOM 1257 O O . GLY A 1 179 ? -2.863 0.007 6.355 1.00 82.44 179 GLY A O 1
ATOM 1258 N N . LEU A 1 180 ? -1.747 -1.819 5.670 1.00 82.81 180 LEU A N 1
ATOM 1259 C CA . LEU A 1 180 ? -2.198 -2.671 6.774 1.00 82.81 180 LEU A CA 1
ATOM 1260 C C . LEU A 1 180 ? -1.631 -2.193 8.114 1.00 82.81 180 LEU A C 1
ATOM 1262 O O . LEU A 1 180 ? -2.346 -2.201 9.115 1.00 82.81 180 LEU A O 1
ATOM 1266 N N . ALA A 1 181 ? -0.380 -1.723 8.140 1.00 84.94 181 ALA A N 1
ATOM 1267 C CA . ALA A 1 181 ? 0.202 -1.116 9.334 1.00 84.94 181 ALA A CA 1
ATOM 1268 C C . ALA A 1 181 ? -0.540 0.168 9.741 1.00 84.94 181 ALA A C 1
ATOM 1270 O O . ALA A 1 181 ? -0.850 0.348 10.920 1.00 84.94 181 ALA A O 1
ATOM 1271 N N . ALA A 1 182 ? -0.867 1.033 8.777 1.00 85.81 182 ALA A N 1
ATOM 1272 C CA . ALA A 1 182 ? -1.631 2.255 9.019 1.00 85.81 182 ALA A CA 1
ATOM 1273 C C . ALA A 1 182 ? -3.043 1.956 9.552 1.00 85.81 182 ALA A C 1
ATOM 1275 O O . ALA A 1 182 ? -3.458 2.544 10.551 1.00 85.81 182 ALA A O 1
ATOM 1276 N N . VAL A 1 183 ? -3.754 0.997 8.949 1.00 86.50 183 VAL A N 1
ATOM 1277 C CA . VAL A 1 183 ? -5.073 0.542 9.424 1.00 86.50 183 VAL A CA 1
ATOM 1278 C C . VAL A 1 183 ? -4.972 -0.089 10.814 1.00 86.50 183 VAL A C 1
ATOM 1280 O O . VAL A 1 183 ? -5.794 0.200 11.682 1.00 86.50 183 VAL A O 1
ATOM 1283 N N . GLY A 1 184 ? -3.945 -0.902 11.067 1.00 86.69 184 GLY A N 1
ATOM 1284 C CA . GLY A 1 184 ? -3.685 -1.491 12.380 1.00 86.69 184 GLY A CA 1
ATOM 1285 C C . GLY A 1 184 ? -3.475 -0.432 13.466 1.00 86.69 184 GLY A C 1
ATOM 1286 O O . GLY A 1 184 ? -4.095 -0.513 14.527 1.00 86.69 184 GLY A O 1
ATOM 1287 N N . LEU A 1 185 ? -2.674 0.601 13.181 1.00 87.12 185 LEU A N 1
ATOM 1288 C CA . LEU A 1 185 ? -2.478 1.742 14.082 1.00 87.12 185 LEU A CA 1
ATOM 1289 C C . LEU A 1 185 ? -3.762 2.540 14.294 1.00 87.12 185 LEU A C 1
ATOM 1291 O O . LEU A 1 185 ? -4.063 2.889 15.431 1.00 87.12 185 LEU A O 1
ATOM 1295 N N . ALA A 1 186 ? -4.536 2.795 13.239 1.00 87.69 186 ALA A N 1
ATOM 1296 C CA . ALA A 1 186 ? -5.806 3.508 13.347 1.00 87.69 186 ALA A CA 1
ATOM 1297 C C . ALA A 1 186 ? -6.817 2.735 14.209 1.00 87.69 186 ALA A C 1
ATOM 1299 O O . ALA A 1 186 ? -7.455 3.311 15.090 1.00 87.69 186 ALA A O 1
ATOM 1300 N N . ARG A 1 187 ? -6.921 1.412 14.024 1.00 87.88 187 ARG A N 1
ATOM 1301 C CA . ARG A 1 187 ? -7.762 0.535 14.854 1.00 87.88 187 ARG A CA 1
ATOM 1302 C C . ARG A 1 187 ? -7.298 0.513 16.310 1.00 87.88 187 ARG A C 1
ATOM 1304 O O . ARG A 1 187 ? -8.137 0.561 17.206 1.00 87.88 187 ARG A O 1
ATOM 1311 N N . LEU A 1 188 ? -5.988 0.451 16.554 1.00 88.81 188 LEU A N 1
ATOM 1312 C CA . LEU A 1 188 ? -5.425 0.502 17.905 1.00 88.81 188 LEU A CA 1
ATOM 1313 C C . LEU A 1 188 ? -5.697 1.859 18.572 1.00 88.81 188 LEU A C 1
ATOM 1315 O O . LEU A 1 188 ? -6.203 1.888 19.689 1.00 88.81 188 LEU A O 1
ATOM 1319 N N . GLY A 1 189 ? -5.451 2.965 17.868 1.00 89.12 189 GLY A N 1
ATOM 1320 C CA . GLY A 1 189 ? -5.732 4.319 18.346 1.00 89.12 189 GLY A CA 1
ATOM 1321 C C . GLY A 1 189 ? -7.214 4.537 18.650 1.00 89.12 189 GLY A C 1
ATOM 1322 O O . GLY A 1 189 ? -7.553 5.027 19.719 1.00 89.12 189 GLY A O 1
ATOM 1323 N N . SER A 1 190 ? -8.109 4.080 17.771 1.00 89.69 190 SER A N 1
ATOM 1324 C CA . SER A 1 190 ? -9.563 4.133 17.974 1.00 89.69 190 SER A CA 1
ATOM 1325 C C . SER A 1 190 ? -10.009 3.370 19.228 1.00 89.69 190 SER A C 1
ATOM 1327 O O . SER A 1 190 ? -10.824 3.873 20.002 1.00 89.69 190 SER A O 1
ATOM 1329 N N . ARG A 1 191 ? -9.448 2.180 19.477 1.00 89.88 191 ARG A N 1
ATOM 1330 C CA . ARG A 1 191 ? -9.738 1.393 20.688 1.00 89.88 191 ARG A CA 1
ATOM 1331 C C . ARG A 1 191 ? -9.188 2.054 21.946 1.00 89.88 191 ARG A C 1
ATOM 1333 O O . ARG A 1 191 ? -9.892 2.092 22.949 1.00 89.88 191 ARG A O 1
ATOM 1340 N N . ALA A 1 192 ? -7.970 2.590 21.885 1.00 88.88 192 ALA A N 1
ATOM 1341 C CA . ALA A 1 192 ? -7.363 3.318 22.995 1.00 88.88 192 ALA A CA 1
ATOM 1342 C C . ALA A 1 192 ? -8.174 4.576 23.341 1.00 88.88 192 ALA A C 1
ATOM 1344 O O . ALA A 1 192 ? -8.475 4.797 24.508 1.00 88.88 192 ALA A O 1
ATOM 1345 N N . LEU A 1 193 ? -8.607 5.335 22.329 1.00 91.25 193 LEU A N 1
ATOM 1346 C CA . LEU A 1 193 ? -9.471 6.503 22.496 1.00 91.25 193 LEU A CA 1
ATOM 1347 C C . LEU A 1 193 ? -10.824 6.118 23.104 1.00 91.25 193 LEU A C 1
ATOM 1349 O O . LEU A 1 193 ? -11.292 6.775 24.024 1.00 91.25 193 LEU A O 1
ATOM 1353 N N . THR A 1 194 ? -11.429 5.022 22.639 1.00 90.44 194 THR A N 1
ATOM 1354 C CA . THR A 1 194 ? -12.695 4.516 23.193 1.00 90.44 194 THR A CA 1
ATOM 1355 C C . THR A 1 194 ? -12.538 4.103 24.657 1.00 90.44 194 THR A C 1
ATOM 1357 O O . THR A 1 194 ? -13.357 4.485 25.484 1.00 90.44 194 THR A O 1
ATOM 1360 N N . ALA A 1 195 ? -11.479 3.360 24.996 1.00 87.94 195 ALA A N 1
ATOM 1361 C CA . ALA A 1 195 ? -11.200 2.964 26.375 1.00 87.94 195 ALA A CA 1
ATOM 1362 C C . ALA A 1 195 ? -10.947 4.188 27.271 1.00 87.94 195 ALA A C 1
ATOM 1364 O O . ALA A 1 195 ? -11.528 4.280 28.346 1.00 87.94 195 ALA A O 1
ATOM 1365 N N . ALA A 1 196 ? -10.160 5.162 26.804 1.00 89.69 196 ALA A N 1
ATOM 1366 C CA . ALA A 1 196 ? -9.914 6.408 27.524 1.00 89.69 196 ALA A CA 1
ATOM 1367 C C . ALA A 1 196 ? -11.205 7.213 27.750 1.00 89.69 196 ALA A C 1
ATOM 1369 O O . ALA A 1 196 ? -11.435 7.694 28.855 1.00 89.69 196 ALA A O 1
ATOM 1370 N N . ALA A 1 197 ? -12.069 7.312 26.737 1.00 90.62 197 ALA A N 1
ATOM 1371 C CA . ALA A 1 197 ? -13.346 8.014 26.826 1.00 90.62 197 ALA A CA 1
ATOM 1372 C C . ALA A 1 197 ? -14.313 7.331 27.813 1.00 90.62 197 ALA A C 1
ATOM 1374 O O . ALA A 1 197 ? -14.967 8.008 28.605 1.00 90.62 197 ALA A O 1
ATOM 1375 N N . VAL A 1 198 ? -14.349 5.993 27.836 1.00 89.44 198 VAL A N 1
ATOM 1376 C CA . VAL A 1 198 ? -15.111 5.219 28.832 1.00 89.44 198 VAL A CA 1
ATOM 1377 C C . VAL A 1 198 ? -14.544 5.412 30.239 1.00 89.44 198 VAL A C 1
ATOM 1379 O O . VAL A 1 198 ? -15.311 5.653 31.166 1.00 89.44 198 VAL A O 1
ATOM 1382 N N . CYS A 1 199 ? -13.220 5.370 30.411 1.00 86.44 199 CYS A N 1
ATOM 1383 C CA . CYS A 1 199 ? -12.578 5.645 31.698 1.00 86.44 199 CYS A CA 1
ATOM 1384 C C . CYS A 1 199 ? -12.849 7.076 32.185 1.00 86.44 199 CYS A C 1
ATOM 1386 O O . CYS A 1 199 ? -13.062 7.271 33.376 1.00 86.44 199 CYS A O 1
ATOM 1388 N N . ALA A 1 200 ? -12.881 8.066 31.289 1.00 89.62 200 ALA A N 1
ATOM 1389 C CA . ALA A 1 200 ? -13.229 9.445 31.627 1.00 89.62 200 ALA A CA 1
ATOM 1390 C C . ALA A 1 200 ? -14.702 9.576 32.048 1.00 89.62 200 ALA A C 1
ATOM 1392 O O . ALA A 1 200 ? -14.995 10.217 33.056 1.00 89.62 200 ALA A O 1
ATOM 1393 N N . GLY A 1 201 ? -15.619 8.911 31.334 1.00 87.69 201 GLY A N 1
ATOM 1394 C CA . GLY A 1 201 ? -17.026 8.819 31.732 1.00 87.69 201 GLY A CA 1
ATOM 1395 C C . GLY A 1 201 ? -17.194 8.157 33.102 1.00 87.69 201 GLY A C 1
ATOM 1396 O O . GLY A 1 201 ? -17.897 8.683 33.961 1.00 87.69 201 GLY A O 1
ATOM 1397 N N . LEU A 1 202 ? -16.477 7.055 33.350 1.00 84.00 202 LEU A N 1
ATOM 1398 C CA . LEU A 1 202 ? -16.432 6.410 34.663 1.00 84.00 202 LEU A CA 1
ATOM 1399 C C . LEU A 1 202 ? -15.863 7.340 35.733 1.00 84.00 202 LEU A C 1
ATOM 1401 O O . LEU A 1 202 ? -16.417 7.397 36.821 1.00 84.00 202 LEU A O 1
ATOM 1405 N N . ALA A 1 203 ? -14.795 8.084 35.443 1.00 88.69 203 ALA A N 1
ATOM 1406 C CA . ALA A 1 203 ? -14.176 8.988 36.407 1.00 88.69 203 ALA A CA 1
ATOM 1407 C C . ALA A 1 203 ? -15.121 10.122 36.827 1.00 88.69 203 ALA A C 1
ATOM 1409 O O . ALA A 1 203 ? -15.107 10.520 37.989 1.00 88.69 203 ALA A O 1
ATOM 1410 N N . ALA A 1 204 ? -15.972 10.596 35.912 1.00 89.31 204 ALA A N 1
ATOM 1411 C CA . ALA A 1 204 ? -16.984 11.605 36.208 1.00 89.31 204 ALA A CA 1
ATOM 1412 C C . ALA A 1 204 ? -18.097 11.086 37.139 1.00 89.31 204 ALA A C 1
ATOM 1414 O O . ALA A 1 204 ? -18.633 11.852 37.936 1.00 89.31 204 ALA A O 1
ATOM 1415 N N . VAL A 1 205 ? -18.437 9.794 37.061 1.00 86.88 205 VAL A N 1
ATOM 1416 C CA . VAL A 1 205 ? -19.543 9.185 37.827 1.00 86.88 205 VAL A CA 1
ATOM 1417 C C . VAL A 1 205 ? -19.057 8.517 39.125 1.00 86.88 205 VAL A C 1
ATOM 1419 O O . VAL A 1 205 ? -19.694 8.610 40.176 1.00 86.88 205 VAL A O 1
ATOM 1422 N N . ALA A 1 206 ? -17.914 7.836 39.069 1.00 88.38 206 ALA A N 1
ATOM 1423 C CA . ALA A 1 206 ? -17.276 7.125 40.171 1.00 88.38 206 ALA A CA 1
ATOM 1424 C C . ALA A 1 206 ? -15.743 7.097 39.992 1.00 88.38 206 ALA A C 1
ATOM 1426 O O . ALA A 1 206 ? -15.195 6.132 39.450 1.00 88.38 206 ALA A O 1
ATOM 1427 N N . PRO A 1 207 ? -15.026 8.111 40.513 1.00 88.44 207 PRO A N 1
ATOM 1428 C CA . PRO A 1 207 ? -13.577 8.254 40.348 1.00 88.44 207 PRO A CA 1
ATOM 1429 C C . PRO A 1 207 ? -12.785 7.000 40.743 1.00 88.44 207 PRO A C 1
ATOM 1431 O O . PRO A 1 207 ? -11.889 6.569 40.019 1.00 88.44 207 PRO A O 1
ATOM 1434 N N . ALA A 1 208 ? -13.159 6.363 41.858 1.00 86.75 208 ALA A N 1
ATOM 1435 C CA . ALA A 1 208 ? -12.500 5.155 42.354 1.00 86.75 208 ALA A CA 1
ATOM 1436 C C . ALA A 1 208 ? -12.636 3.959 41.391 1.00 86.75 208 ALA A C 1
ATOM 1438 O O . ALA A 1 208 ? -11.700 3.175 41.248 1.00 86.75 208 ALA A O 1
ATOM 1439 N N . ALA A 1 209 ? -13.765 3.847 40.682 1.00 83.25 209 ALA A N 1
ATOM 1440 C CA . ALA A 1 209 ? -14.016 2.772 39.722 1.00 83.25 209 ALA A CA 1
ATOM 1441 C C . ALA A 1 209 ? -13.261 2.963 38.393 1.00 83.25 209 ALA A C 1
ATOM 1443 O O . ALA A 1 209 ? -13.184 2.033 37.595 1.00 83.25 209 ALA A O 1
ATOM 1444 N N . ALA A 1 210 ? -12.691 4.147 38.139 1.00 86.69 210 ALA A N 1
ATOM 1445 C CA . ALA A 1 210 ? -11.952 4.442 36.912 1.00 86.69 210 ALA A CA 1
ATOM 1446 C C . ALA A 1 210 ? -10.459 4.068 36.983 1.00 86.69 210 ALA A C 1
ATOM 1448 O O . ALA A 1 210 ? -9.835 3.838 35.944 1.00 86.69 210 ALA A O 1
ATOM 1449 N N . VAL A 1 211 ? -9.882 3.964 38.189 1.00 88.69 211 VAL A N 1
ATOM 1450 C CA . VAL A 1 211 ? -8.436 3.746 38.387 1.00 88.69 211 VAL A CA 1
ATOM 1451 C C . VAL A 1 211 ? -7.980 2.398 37.822 1.00 88.69 211 VAL A C 1
ATOM 1453 O O . VAL A 1 211 ? -7.051 2.345 37.015 1.00 88.69 211 VAL A O 1
ATOM 1456 N N . ALA A 1 212 ? -8.646 1.303 38.198 1.00 86.50 212 ALA A N 1
ATOM 1457 C CA . ALA A 1 212 ? -8.285 -0.034 37.727 1.00 86.50 212 ALA A CA 1
ATOM 1458 C C . ALA A 1 212 ? -8.441 -0.193 36.197 1.00 86.50 212 ALA A C 1
ATOM 1460 O O . ALA A 1 212 ? -7.485 -0.646 35.560 1.00 86.50 212 ALA A O 1
ATOM 1461 N N . PRO A 1 213 ? -9.553 0.232 35.561 1.00 82.75 213 PRO A N 1
ATOM 1462 C CA . PRO A 1 213 ? -9.672 0.272 34.103 1.00 82.75 213 PRO A CA 1
ATOM 1463 C C . PRO A 1 213 ? -8.579 1.085 33.406 1.00 82.75 213 PRO A C 1
ATOM 1465 O O . PRO A 1 213 ? -8.047 0.644 32.383 1.00 82.75 213 PRO A O 1
ATOM 1468 N N . ALA A 1 214 ? -8.214 2.250 33.952 1.00 85.38 214 ALA A N 1
ATOM 1469 C CA . ALA A 1 214 ? -7.167 3.097 33.387 1.00 85.38 214 ALA A CA 1
ATOM 1470 C C . ALA A 1 214 ? -5.799 2.399 33.428 1.00 85.38 214 ALA A C 1
ATOM 1472 O O . ALA A 1 214 ? -5.116 2.329 32.402 1.00 85.38 214 ALA A O 1
ATOM 1473 N N . LEU A 1 215 ? -5.436 1.801 34.568 1.00 89.88 215 LEU A N 1
ATOM 1474 C CA . LEU A 1 215 ? -4.203 1.021 34.714 1.00 89.88 215 LEU A CA 1
ATOM 1475 C C . LEU A 1 215 ? -4.187 -0.207 33.795 1.00 89.88 215 LEU A C 1
ATOM 1477 O O . LEU A 1 215 ? -3.179 -0.469 33.140 1.00 89.88 215 LEU A O 1
ATOM 1481 N N . CYS A 1 216 ? -5.305 -0.928 33.677 1.00 87.06 216 CYS A N 1
ATOM 1482 C CA . CYS A 1 216 ? -5.412 -2.084 32.785 1.00 87.06 216 CYS A CA 1
ATOM 1483 C C . CYS A 1 216 ? -5.285 -1.685 31.310 1.00 87.06 216 CYS A C 1
ATOM 1485 O O . CYS A 1 216 ? -4.614 -2.367 30.534 1.00 87.06 216 CYS A O 1
ATOM 1487 N N . THR A 1 217 ? -5.879 -0.553 30.925 1.00 83.50 217 THR A N 1
ATOM 1488 C CA . THR A 1 217 ? -5.767 0.003 29.570 1.00 83.50 217 THR A CA 1
ATOM 1489 C C . THR A 1 217 ? -4.327 0.418 29.268 1.00 83.50 217 THR A C 1
ATOM 1491 O O . THR A 1 217 ? -3.799 0.073 28.209 1.00 83.50 217 THR A O 1
ATOM 1494 N N . ALA A 1 218 ? -3.660 1.093 30.210 1.00 86.88 218 ALA A N 1
ATOM 1495 C CA . ALA A 1 218 ? -2.250 1.454 30.092 1.00 86.88 218 ALA A CA 1
ATOM 1496 C C . ALA A 1 218 ? -1.352 0.209 29.989 1.00 86.88 218 ALA A C 1
ATOM 1498 O O . ALA A 1 218 ? -0.481 0.148 29.122 1.00 86.88 218 ALA A O 1
ATOM 1499 N N . GLY A 1 219 ? -1.610 -0.820 30.803 1.00 87.19 219 GLY A N 1
ATOM 1500 C CA . GLY A 1 219 ? -0.914 -2.105 30.746 1.00 87.19 219 GLY A CA 1
ATOM 1501 C C . GLY A 1 219 ? -1.098 -2.823 29.406 1.00 87.19 219 GLY A C 1
ATOM 1502 O O . GLY A 1 219 ? -0.125 -3.298 28.821 1.00 87.19 219 GLY A O 1
ATOM 1503 N N . ALA A 1 220 ? -2.318 -2.847 28.862 1.00 83.25 220 ALA A N 1
ATOM 1504 C CA . ALA A 1 220 ? -2.597 -3.446 27.556 1.00 83.25 220 ALA A CA 1
ATOM 1505 C C . ALA A 1 220 ? -1.910 -2.683 26.414 1.00 83.25 220 ALA A C 1
ATOM 1507 O O . ALA A 1 220 ? -1.354 -3.300 25.502 1.00 83.25 220 ALA A O 1
ATOM 1508 N N . LEU A 1 221 ? -1.883 -1.348 26.485 1.00 84.62 221 LEU A N 1
ATOM 1509 C CA . LEU A 1 221 ? -1.147 -0.516 25.537 1.00 84.62 221 LEU A CA 1
ATOM 1510 C C . LEU A 1 221 ? 0.366 -0.763 25.635 1.00 84.62 221 LEU A C 1
ATOM 1512 O O . LEU A 1 221 ? 1.030 -0.915 24.610 1.00 84.62 221 LEU A O 1
ATOM 1516 N N . ALA A 1 222 ? 0.907 -0.867 26.850 1.00 86.81 222 ALA A N 1
ATOM 1517 C CA . ALA A 1 222 ? 2.312 -1.184 27.079 1.00 86.81 222 ALA A CA 1
ATOM 1518 C C . ALA A 1 222 ? 2.682 -2.573 26.531 1.00 86.81 222 ALA A C 1
ATOM 1520 O O . ALA A 1 222 ? 3.727 -2.714 25.897 1.00 86.81 222 ALA A O 1
ATOM 1521 N N . LEU A 1 223 ? 1.818 -3.583 26.696 1.00 82.88 223 LEU A N 1
ATOM 1522 C CA . LEU A 1 223 ? 2.006 -4.913 26.104 1.00 82.88 223 LEU A CA 1
ATOM 1523 C C . LEU A 1 223 ? 2.033 -4.863 24.573 1.00 82.88 223 LEU A C 1
ATOM 1525 O O . LEU A 1 223 ? 2.925 -5.458 23.965 1.00 82.88 223 LEU A O 1
ATOM 1529 N N . ALA A 1 224 ? 1.108 -4.122 23.957 1.00 82.50 224 ALA A N 1
ATOM 1530 C CA . ALA A 1 224 ? 1.071 -3.951 22.507 1.00 82.50 224 ALA A CA 1
ATOM 1531 C C . ALA A 1 224 ? 2.344 -3.258 21.991 1.00 82.50 224 ALA A C 1
ATOM 1533 O O . ALA A 1 224 ? 2.977 -3.716 21.037 1.00 82.50 224 ALA A O 1
ATOM 1534 N N . LEU A 1 225 ? 2.760 -2.174 22.655 1.00 83.75 225 LEU A N 1
ATOM 1535 C CA . LEU A 1 225 ? 3.907 -1.351 22.264 1.00 83.75 225 LEU A CA 1
ATOM 1536 C C . LEU A 1 225 ? 5.266 -1.936 22.668 1.00 83.75 225 LEU A C 1
ATOM 1538 O O . LEU A 1 225 ? 6.290 -1.450 22.179 1.00 83.75 225 LEU A O 1
ATOM 1542 N N . ARG A 1 226 ? 5.295 -2.973 23.516 1.00 84.44 226 ARG A N 1
ATOM 1543 C CA . ARG A 1 226 ? 6.525 -3.552 24.067 1.00 84.44 226 ARG A CA 1
ATOM 1544 C C . ARG A 1 226 ? 7.533 -3.841 22.947 1.00 84.44 226 ARG A C 1
ATOM 1546 O O . ARG A 1 226 ? 7.200 -4.573 22.007 1.00 84.44 226 ARG A O 1
ATOM 1553 N N . PRO A 1 227 ? 8.768 -3.312 23.019 1.00 77.12 227 PRO A N 1
ATOM 1554 C CA . PRO A 1 227 ? 9.808 -3.667 22.069 1.00 77.12 227 PRO A CA 1
ATOM 1555 C C . PRO A 1 227 ? 10.120 -5.155 22.222 1.00 77.12 227 PRO A C 1
ATOM 1557 O O . PRO A 1 227 ? 10.326 -5.663 23.325 1.00 77.12 227 PRO A O 1
ATOM 1560 N N . TRP A 1 228 ? 10.116 -5.881 21.110 1.00 68.75 228 TRP A N 1
ATOM 1561 C CA . TRP A 1 228 ? 10.500 -7.284 21.123 1.00 68.75 228 TRP A CA 1
ATOM 1562 C C . TRP A 1 228 ? 12.019 -7.387 21.220 1.00 68.75 228 TRP A C 1
ATOM 1564 O O . TRP A 1 228 ? 12.736 -6.652 20.542 1.00 68.75 228 TRP A O 1
ATOM 1574 N N . GLY A 1 229 ? 12.499 -8.258 22.111 1.00 66.38 229 GLY A N 1
ATOM 1575 C CA . GLY A 1 229 ? 13.920 -8.393 22.419 1.00 66.38 229 GLY A CA 1
ATOM 1576 C C . GLY A 1 229 ? 14.782 -8.684 21.186 1.00 66.38 229 GLY A C 1
ATOM 1577 O O . GLY A 1 229 ? 14.303 -9.181 20.165 1.00 66.38 229 GLY A O 1
ATOM 1578 N N . ARG A 1 230 ? 16.089 -8.409 21.304 1.00 61.97 230 ARG A N 1
ATOM 1579 C CA . ARG A 1 230 ? 17.091 -8.509 20.221 1.00 61.97 230 ARG A CA 1
ATOM 1580 C C . ARG A 1 230 ? 17.158 -9.886 19.531 1.00 61.97 230 ARG A C 1
ATOM 1582 O O . ARG A 1 230 ? 17.705 -9.967 18.439 1.00 61.97 230 ARG A O 1
ATOM 1589 N N . GLY A 1 231 ? 16.582 -10.938 20.119 1.00 56.00 231 GLY A N 1
ATOM 1590 C CA . GLY A 1 231 ? 16.482 -12.275 19.518 1.00 56.00 231 GLY A CA 1
ATOM 1591 C C . GLY A 1 231 ? 15.566 -12.365 18.287 1.00 56.00 231 GLY A C 1
ATOM 1592 O O . GLY A 1 231 ? 15.661 -13.321 17.529 1.00 56.00 231 GLY A O 1
ATOM 1593 N N . ALA A 1 232 ? 14.724 -11.359 18.019 1.00 52.81 232 ALA A N 1
ATOM 1594 C CA . ALA A 1 232 ? 13.836 -11.329 16.850 1.00 52.81 232 ALA A CA 1
ATOM 1595 C C . ALA A 1 232 ? 14.513 -10.847 15.544 1.00 52.81 232 ALA A C 1
ATOM 1597 O O . ALA A 1 232 ? 13.819 -10.442 14.610 1.00 52.81 232 ALA A O 1
ATOM 1598 N N . ARG A 1 233 ? 15.854 -10.868 15.471 1.00 57.50 233 ARG A N 1
ATOM 1599 C CA . ARG A 1 233 ? 16.627 -10.492 14.270 1.00 57.50 233 ARG A CA 1
ATOM 1600 C C . ARG A 1 233 ? 16.482 -11.477 13.109 1.00 57.50 233 ARG A C 1
ATOM 1602 O O . ARG A 1 233 ? 16.812 -11.108 11.989 1.00 57.50 233 ARG A O 1
ATOM 1609 N N . ALA A 1 234 ? 15.976 -12.687 13.349 1.00 58.59 234 ALA A N 1
ATOM 1610 C CA . ALA A 1 234 ? 15.631 -13.598 12.265 1.00 58.59 234 ALA A CA 1
ATOM 1611 C C . ALA A 1 234 ? 14.557 -12.944 11.372 1.00 58.59 234 ALA A C 1
ATOM 1613 O O . ALA A 1 234 ? 13.411 -12.734 11.790 1.00 58.59 234 ALA A O 1
ATOM 1614 N N . MET A 1 235 ? 14.952 -12.568 10.155 1.00 54.59 235 MET A N 1
ATOM 1615 C CA . MET A 1 235 ? 14.029 -12.224 9.076 1.00 54.59 235 MET A CA 1
ATOM 1616 C C . MET A 1 235 ? 13.476 -13.513 8.444 1.00 54.59 235 MET A C 1
ATOM 1618 O O . MET A 1 235 ? 14.032 -14.594 8.628 1.00 54.59 235 MET A O 1
ATOM 1622 N N . GLY A 1 236 ? 12.344 -13.420 7.745 1.00 59.44 236 GLY A N 1
ATOM 1623 C CA . GLY A 1 236 ? 11.704 -14.567 7.090 1.00 59.44 236 GLY A CA 1
ATOM 1624 C C . GLY A 1 236 ? 10.732 -15.371 7.968 1.00 59.44 236 GLY A C 1
ATOM 1625 O O . GLY A 1 236 ? 10.337 -14.951 9.061 1.00 59.44 236 GLY A O 1
ATOM 1626 N N . ARG A 1 237 ? 10.310 -16.538 7.457 1.00 60.91 237 ARG A N 1
ATOM 1627 C CA . ARG A 1 237 ? 9.218 -17.365 8.013 1.00 60.91 237 ARG A CA 1
ATOM 1628 C C . ARG A 1 237 ? 9.474 -17.808 9.460 1.00 60.91 237 ARG A C 1
ATOM 1630 O O . ARG A 1 237 ? 8.590 -17.657 10.297 1.00 60.91 237 ARG A O 1
ATOM 1637 N N . ALA A 1 238 ? 10.686 -18.264 9.780 1.00 64.12 238 ALA A N 1
ATOM 1638 C CA . ALA A 1 238 ? 11.046 -18.704 11.134 1.00 64.12 238 ALA A CA 1
ATOM 1639 C C . ALA A 1 238 ? 10.953 -17.563 12.167 1.00 64.12 238 ALA A C 1
ATOM 1641 O O . ALA A 1 238 ? 10.439 -17.744 13.274 1.00 64.12 238 ALA A O 1
ATOM 1642 N N . GLY A 1 239 ? 11.374 -16.354 11.780 1.00 69.31 239 GLY A N 1
ATOM 1643 C CA . GLY A 1 239 ? 11.200 -15.151 12.590 1.00 69.31 239 GLY A CA 1
ATOM 1644 C C . GLY A 1 239 ? 9.731 -14.787 12.795 1.00 69.31 239 GLY A C 1
ATOM 1645 O O . GLY A 1 239 ? 9.348 -14.355 13.882 1.00 69.31 239 GLY A O 1
ATOM 1646 N N . TRP A 1 240 ? 8.892 -14.992 11.779 1.00 66.81 240 TRP A N 1
ATOM 1647 C CA . TRP A 1 240 ? 7.450 -14.764 11.865 1.00 66.81 240 TRP A CA 1
ATOM 1648 C C . TRP A 1 240 ? 6.750 -15.779 12.781 1.00 66.81 240 TRP A C 1
ATOM 1650 O O . TRP A 1 240 ? 5.949 -15.398 13.631 1.00 66.81 240 TRP A O 1
ATOM 1660 N N . GLU A 1 241 ? 7.102 -17.061 12.704 1.00 69.81 241 GLU A N 1
ATOM 1661 C CA . GLU A 1 241 ? 6.546 -18.104 13.575 1.00 69.81 241 GLU A CA 1
ATOM 1662 C C . GLU A 1 241 ? 6.962 -17.942 15.042 1.00 69.81 241 GLU A C 1
ATOM 1664 O O . GLU A 1 241 ? 6.142 -18.131 15.948 1.00 69.81 241 GLU A O 1
ATOM 1669 N N . ALA A 1 242 ? 8.211 -17.540 15.300 1.00 72.88 242 ALA A N 1
ATOM 1670 C CA . ALA A 1 242 ? 8.653 -17.154 16.640 1.00 72.88 242 ALA A CA 1
ATOM 1671 C C . ALA A 1 242 ? 7.814 -15.981 17.182 1.00 72.88 242 ALA A C 1
ATOM 1673 O O . ALA A 1 242 ? 7.426 -15.974 18.355 1.00 72.88 242 ALA A O 1
ATOM 1674 N N . ARG A 1 243 ? 7.438 -15.031 16.310 1.00 70.75 243 ARG A N 1
ATOM 1675 C CA . ARG A 1 243 ? 6.532 -13.930 16.665 1.00 70.75 243 ARG A CA 1
ATOM 1676 C C . ARG A 1 243 ? 5.100 -14.361 16.915 1.00 70.75 243 ARG A C 1
ATOM 1678 O O . ARG A 1 243 ? 4.476 -13.934 17.884 1.00 70.75 243 ARG A O 1
ATOM 1685 N N . ARG A 1 244 ? 4.600 -15.302 16.131 1.00 70.19 244 ARG A N 1
ATOM 1686 C CA . ARG A 1 244 ? 3.277 -15.876 16.359 1.00 70.19 244 ARG A CA 1
ATOM 1687 C C . ARG A 1 244 ? 3.187 -16.591 17.713 1.00 70.19 244 ARG A C 1
ATOM 1689 O O . ARG A 1 244 ? 2.162 -16.498 18.385 1.00 70.19 244 ARG A O 1
ATOM 1696 N N . ARG A 1 245 ? 4.263 -17.260 18.154 1.00 75.00 245 ARG A N 1
ATOM 1697 C CA . ARG A 1 245 ? 4.330 -17.920 19.473 1.00 75.00 245 ARG A CA 1
ATOM 1698 C C . ARG A 1 245 ? 4.290 -16.924 20.636 1.00 75.00 245 ARG A C 1
ATOM 1700 O O . ARG A 1 245 ? 3.495 -17.119 21.553 1.00 75.00 245 ARG A O 1
ATOM 1707 N N . GLY A 1 246 ? 5.053 -15.830 20.569 1.00 72.62 246 GLY A N 1
ATOM 1708 C CA . GLY A 1 246 ? 5.004 -14.771 21.590 1.00 72.62 246 GLY A CA 1
ATOM 1709 C C . GLY A 1 246 ? 3.633 -14.084 21.702 1.00 72.62 246 GLY A C 1
ATOM 1710 O O . GLY A 1 246 ? 3.248 -13.651 22.788 1.00 72.62 246 GLY A O 1
ATOM 1711 N N . GLY A 1 247 ? 2.851 -14.064 20.616 1.00 73.31 247 GLY A N 1
ATOM 1712 C CA . GLY A 1 247 ? 1.478 -13.548 20.612 1.00 73.31 247 GLY A CA 1
ATOM 1713 C C . GLY A 1 247 ? 0.512 -14.300 21.539 1.00 73.31 247 GLY A C 1
ATOM 1714 O O . GLY A 1 247 ? -0.413 -13.687 22.065 1.00 73.31 247 GLY A O 1
ATOM 1715 N N . ARG A 1 248 ? 0.735 -15.597 21.812 1.00 75.62 248 ARG A N 1
ATOM 1716 C CA . ARG A 1 248 ? -0.150 -16.380 22.699 1.00 75.62 248 ARG A CA 1
ATOM 1717 C C . ARG A 1 248 ? -0.067 -15.918 24.153 1.00 75.62 248 ARG A C 1
ATOM 1719 O O . ARG A 1 248 ? -1.095 -15.763 24.802 1.00 75.62 248 ARG A O 1
ATOM 1726 N N . VAL A 1 249 ? 1.143 -15.646 24.645 1.00 80.44 249 VAL A N 1
ATOM 1727 C CA . VAL A 1 249 ? 1.359 -15.140 26.013 1.00 80.44 249 VAL A CA 1
ATOM 1728 C C . VAL A 1 249 ? 0.751 -13.746 26.166 1.00 80.44 249 VAL A C 1
ATOM 1730 O O . VAL A 1 249 ? 0.064 -13.475 27.148 1.00 80.44 249 VAL A O 1
ATOM 1733 N N . ALA A 1 250 ? 0.940 -12.881 25.165 1.00 79.94 250 ALA A N 1
ATOM 1734 C CA . ALA A 1 250 ? 0.319 -11.559 25.144 1.00 79.94 250 ALA A CA 1
ATOM 1735 C C . ALA A 1 250 ? -1.217 -11.644 25.171 1.00 79.94 250 ALA A C 1
ATOM 1737 O O . ALA A 1 250 ? -1.848 -10.879 25.892 1.00 79.94 250 ALA A O 1
ATOM 1738 N N . ALA A 1 251 ? -1.816 -12.605 24.458 1.00 76.56 251 ALA A N 1
ATOM 1739 C CA . ALA A 1 251 ? -3.263 -12.804 24.455 1.00 76.56 251 ALA A CA 1
ATOM 1740 C C . ALA A 1 251 ? -3.822 -13.238 25.817 1.00 76.56 251 ALA A C 1
ATOM 1742 O O . ALA A 1 251 ? -4.865 -12.732 26.230 1.00 76.56 251 ALA A O 1
ATOM 1743 N N . VAL A 1 252 ? -3.121 -14.123 26.534 1.00 83.44 252 VAL A N 1
ATOM 1744 C CA . VAL A 1 252 ? -3.511 -14.528 27.896 1.00 83.44 252 VAL A CA 1
ATOM 1745 C C . VAL A 1 252 ? -3.443 -13.333 28.849 1.00 83.44 252 VAL A C 1
ATOM 1747 O O . VAL A 1 252 ? -4.422 -13.038 29.531 1.00 83.44 252 VAL A O 1
ATOM 1750 N N . LEU A 1 253 ? -2.331 -12.589 28.845 1.00 84.69 253 LEU A N 1
ATOM 1751 C CA . LEU A 1 253 ? -2.176 -11.389 29.677 1.00 84.69 253 LEU A CA 1
ATOM 1752 C C . LEU A 1 253 ? -3.222 -10.314 29.342 1.00 84.69 253 LEU A C 1
ATOM 1754 O O . LEU A 1 253 ? -3.779 -9.694 30.243 1.00 84.69 253 LEU A O 1
ATOM 1758 N N . ALA A 1 254 ? -3.540 -10.127 28.059 1.00 81.81 254 ALA A N 1
ATOM 1759 C CA . ALA A 1 254 ? -4.594 -9.219 27.617 1.00 81.81 254 ALA A CA 1
ATOM 1760 C C . ALA A 1 254 ? -5.978 -9.637 28.136 1.00 81.81 254 ALA A C 1
ATOM 1762 O O . ALA A 1 254 ? -6.764 -8.775 28.519 1.00 81.81 254 ALA A O 1
ATOM 1763 N N . GLY A 1 255 ? -6.266 -10.943 28.178 1.00 79.88 255 GLY A N 1
ATOM 1764 C CA . GLY A 1 255 ? -7.489 -11.488 28.771 1.00 79.88 255 GLY A CA 1
ATOM 1765 C C . GLY A 1 255 ? -7.602 -11.187 30.264 1.00 79.88 255 GLY A C 1
ATOM 1766 O O . GLY A 1 255 ? -8.645 -10.716 30.711 1.00 79.88 255 GLY A O 1
ATOM 1767 N N . VAL A 1 256 ? -6.513 -11.369 31.018 1.00 87.62 256 VAL A N 1
ATOM 1768 C CA . VAL A 1 256 ? -6.466 -11.044 32.455 1.00 87.62 256 VAL A CA 1
ATOM 1769 C C . VAL A 1 256 ? -6.706 -9.550 32.690 1.00 87.62 256 VAL A C 1
ATOM 1771 O O . VAL A 1 256 ? -7.552 -9.185 33.505 1.00 87.62 256 VAL A O 1
ATOM 1774 N N . LEU A 1 257 ? -6.024 -8.679 31.938 1.00 83.25 257 LEU A N 1
ATOM 1775 C CA . LEU A 1 257 ? -6.215 -7.227 32.035 1.00 83.25 257 LEU A CA 1
ATOM 1776 C C . LEU A 1 257 ? -7.641 -6.803 31.662 1.00 83.25 257 LEU A C 1
ATOM 1778 O O . LEU A 1 257 ? -8.205 -5.921 32.303 1.00 83.25 257 LEU A O 1
ATOM 1782 N N . ALA A 1 258 ? -8.235 -7.428 30.643 1.00 80.38 258 ALA A N 1
ATOM 1783 C CA . ALA A 1 258 ? -9.606 -7.146 30.231 1.00 80.38 258 ALA A CA 1
ATOM 1784 C C . ALA A 1 258 ? -10.623 -7.549 31.307 1.00 80.38 258 ALA A C 1
ATOM 1786 O O . ALA A 1 258 ? -11.539 -6.780 31.595 1.00 80.38 258 ALA A O 1
ATOM 1787 N N . GLY A 1 259 ? -10.434 -8.716 31.933 1.00 83.00 259 GLY A N 1
ATOM 1788 C CA . GLY A 1 259 ? -11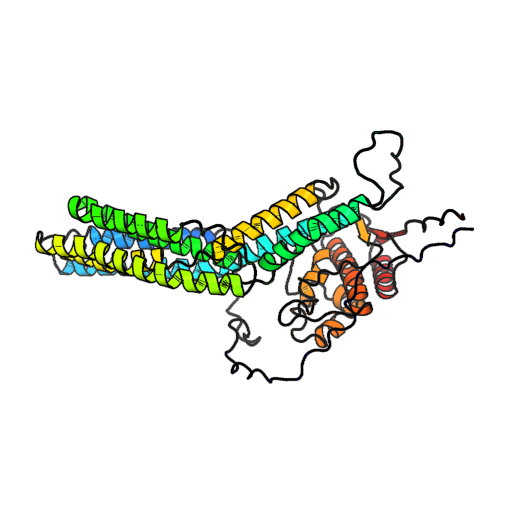.254 -9.157 33.060 1.00 83.00 259 GLY A CA 1
ATOM 1789 C C . GLY A 1 259 ? -11.154 -8.201 34.250 1.00 83.00 259 GLY A C 1
ATOM 1790 O O . GLY A 1 259 ? -12.174 -7.750 34.765 1.00 83.00 259 GLY A O 1
ATOM 1791 N N . ALA A 1 260 ? -9.934 -7.812 34.632 1.00 84.44 260 ALA A N 1
ATOM 1792 C CA . ALA A 1 260 ? -9.703 -6.865 35.725 1.00 84.44 260 ALA A CA 1
ATOM 1793 C C . ALA A 1 260 ? -10.316 -5.477 35.451 1.00 84.44 260 ALA A C 1
ATOM 1795 O O . ALA A 1 260 ? -10.936 -4.889 36.340 1.00 84.44 260 ALA A O 1
ATOM 1796 N N . ALA A 1 261 ? -10.213 -4.976 34.214 1.00 80.12 261 ALA A N 1
ATOM 1797 C CA . ALA A 1 261 ? -10.813 -3.704 33.805 1.00 80.12 261 ALA A CA 1
ATOM 1798 C C . ALA A 1 261 ? -12.347 -3.704 33.906 1.00 80.12 261 ALA A C 1
ATOM 1800 O O . ALA A 1 261 ? -12.942 -2.660 34.148 1.00 80.12 261 ALA A O 1
ATOM 1801 N N . ALA A 1 262 ? -12.993 -4.855 33.722 1.00 83.94 262 ALA A N 1
ATOM 1802 C CA . ALA A 1 262 ? -14.447 -4.978 33.786 1.00 83.94 262 ALA A CA 1
ATOM 1803 C C . ALA A 1 262 ? -14.973 -5.235 35.201 1.00 83.94 262 ALA A C 1
ATOM 1805 O O . ALA A 1 262 ? -16.080 -4.815 35.535 1.00 83.94 262 ALA A O 1
ATOM 1806 N N . LEU A 1 263 ? -14.171 -5.893 36.042 1.00 86.69 263 LEU A N 1
ATOM 1807 C CA . LEU A 1 263 ? -14.559 -6.244 37.404 1.00 86.69 263 LEU A CA 1
ATOM 1808 C C . LEU A 1 263 ? -14.767 -4.999 38.279 1.00 86.69 263 LEU A C 1
ATOM 1810 O O . LEU A 1 263 ? -15.714 -4.941 39.054 1.00 86.69 263 LEU A O 1
ATOM 1814 N N . SER A 1 264 ? -13.915 -3.981 38.130 1.00 87.44 264 SER A N 1
ATOM 1815 C CA . SER A 1 264 ? -13.999 -2.744 38.919 1.00 87.44 264 SER A CA 1
ATOM 1816 C C . SER A 1 264 ? -15.325 -1.985 38.739 1.00 87.44 264 SER A C 1
ATOM 1818 O O . SER A 1 264 ? -15.985 -1.729 39.749 1.00 87.44 264 SER A O 1
ATOM 1820 N N . PRO A 1 265 ? -15.786 -1.668 37.513 1.00 80.31 265 PRO A N 1
ATOM 1821 C CA . PRO A 1 265 ? -17.087 -1.035 37.337 1.00 80.31 265 PRO A CA 1
ATOM 1822 C C . PRO A 1 265 ? -18.251 -1.970 37.698 1.00 80.31 265 PRO A C 1
ATOM 1824 O O . PRO A 1 265 ? -19.248 -1.490 38.225 1.00 80.31 265 PRO A O 1
ATOM 1827 N N . ALA A 1 266 ? -18.135 -3.291 37.513 1.00 83.69 266 ALA A N 1
ATOM 1828 C CA . ALA A 1 266 ? -19.172 -4.233 37.951 1.00 83.69 266 ALA A CA 1
ATOM 1829 C C . ALA A 1 266 ? -19.357 -4.236 39.482 1.00 83.69 266 ALA A C 1
ATOM 1831 O O . ALA A 1 266 ? -20.485 -4.212 39.971 1.00 83.69 266 ALA A O 1
ATOM 1832 N N . LEU A 1 267 ? -18.259 -4.198 40.243 1.00 86.00 267 LEU A N 1
ATOM 1833 C CA . LEU A 1 267 ? -18.302 -4.058 41.701 1.00 86.00 267 LEU A CA 1
ATOM 1834 C C . LEU A 1 267 ? -18.820 -2.677 42.126 1.00 86.00 267 LEU A C 1
ATOM 1836 O O . LEU A 1 267 ? -19.597 -2.578 43.073 1.00 86.00 267 LEU A O 1
ATOM 1840 N N . GLY A 1 268 ? -18.445 -1.617 41.403 1.00 82.25 268 GLY A N 1
ATOM 1841 C CA . GLY A 1 268 ? -18.980 -0.270 41.622 1.00 82.25 268 GLY A CA 1
ATOM 1842 C C . GLY A 1 268 ? -20.493 -0.189 41.396 1.00 82.25 268 GLY A C 1
ATOM 1843 O O . GLY A 1 268 ? -21.193 0.468 42.166 1.00 82.25 268 GLY A O 1
ATOM 1844 N N . ALA A 1 269 ? -21.011 -0.910 40.396 1.00 84.88 269 ALA A N 1
ATOM 1845 C CA . ALA A 1 269 ? -22.436 -0.959 40.083 1.00 84.88 269 ALA A CA 1
ATOM 1846 C C . ALA A 1 269 ? -23.259 -1.517 41.253 1.00 84.88 269 ALA A C 1
ATOM 1848 O O . ALA A 1 269 ? -24.335 -1.002 41.546 1.00 84.88 269 ALA A O 1
ATOM 1849 N N . ALA A 1 270 ? -22.727 -2.516 41.965 1.00 85.19 270 ALA A N 1
ATOM 1850 C CA . ALA A 1 270 ? -23.371 -3.084 43.149 1.00 85.19 270 ALA A CA 1
ATOM 1851 C C . ALA A 1 270 ? -23.463 -2.086 44.320 1.00 85.19 270 ALA A C 1
ATOM 1853 O O . ALA A 1 270 ? -24.368 -2.188 45.142 1.00 85.19 270 ALA A O 1
ATOM 1854 N N . GLN A 1 271 ? -22.549 -1.114 44.392 1.00 87.88 271 GLN A N 1
ATOM 1855 C CA . GLN A 1 271 ? -22.514 -0.103 45.456 1.00 87.88 271 GLN A CA 1
ATOM 1856 C C . GLN A 1 271 ? -23.348 1.146 45.135 1.00 87.88 271 GLN A C 1
ATOM 1858 O O . GLN A 1 271 ? -23.658 1.918 46.040 1.00 87.88 271 GLN A O 1
ATOM 1863 N N . ARG A 1 272 ? -23.680 1.383 43.858 1.00 85.31 272 ARG A N 1
ATOM 1864 C CA . ARG A 1 272 ? -24.374 2.595 43.394 1.00 85.31 272 ARG A CA 1
ATOM 1865 C C . ARG A 1 272 ? -25.463 2.263 42.362 1.00 85.31 272 ARG A C 1
ATOM 1867 O O . ARG A 1 272 ? -25.212 2.410 41.158 1.00 85.31 272 ARG A O 1
ATOM 1874 N N . PRO A 1 273 ? -26.670 1.860 42.805 1.00 83.62 273 PRO A N 1
ATOM 1875 C CA . PRO A 1 273 ? -27.748 1.415 41.917 1.00 83.62 273 PRO A CA 1
ATOM 1876 C C . PRO A 1 273 ? -28.152 2.478 40.886 1.00 83.62 273 PRO A C 1
ATOM 1878 O O . PRO A 1 273 ? -28.362 2.142 39.722 1.00 83.62 273 PRO A O 1
ATOM 1881 N N . ASP A 1 274 ? -28.131 3.760 41.265 1.00 82.56 274 ASP A N 1
ATOM 1882 C CA . ASP A 1 274 ? -28.489 4.896 40.396 1.00 82.56 274 ASP A CA 1
ATOM 1883 C C . ASP A 1 274 ? -27.593 5.016 39.151 1.00 82.56 274 ASP A C 1
ATOM 1885 O O . ASP A 1 274 ? -27.974 5.592 38.135 1.00 82.56 274 ASP A O 1
ATOM 1889 N N . THR A 1 275 ? -26.390 4.445 39.220 1.00 82.81 275 THR A N 1
ATOM 1890 C CA . THR A 1 275 ? -25.367 4.494 38.165 1.00 82.81 275 THR A CA 1
ATOM 1891 C C . THR A 1 275 ? -24.996 3.110 37.630 1.00 82.81 275 THR A C 1
ATOM 1893 O O . THR A 1 275 ? -24.141 2.988 36.750 1.00 82.81 275 THR A O 1
ATOM 1896 N N . ALA A 1 276 ? -25.645 2.056 38.137 1.00 84.19 276 ALA A N 1
ATOM 1897 C CA . ALA A 1 276 ? -25.277 0.669 37.876 1.00 84.19 276 ALA A CA 1
ATOM 1898 C C . ALA A 1 276 ? -25.321 0.321 36.384 1.00 84.19 276 ALA A C 1
ATOM 1900 O O . ALA A 1 276 ? -24.419 -0.341 35.874 1.00 84.19 276 ALA A O 1
ATOM 1901 N N . VAL A 1 277 ? -26.325 0.826 35.660 1.00 84.38 277 VAL A N 1
ATOM 1902 C CA . VAL A 1 277 ? -26.476 0.599 34.214 1.00 84.38 277 VAL A CA 1
ATOM 1903 C C . VAL A 1 277 ? -25.284 1.165 33.435 1.00 84.38 277 VAL A C 1
ATOM 1905 O O . VAL A 1 277 ? -24.694 0.454 32.622 1.00 84.38 277 VAL A O 1
ATOM 1908 N N . GLY A 1 278 ? -24.881 2.410 33.719 1.00 80.50 278 GLY A N 1
ATOM 1909 C CA . GLY A 1 278 ? -23.729 3.052 33.076 1.00 80.50 278 GLY A CA 1
ATOM 1910 C C . GLY A 1 278 ? -22.408 2.346 33.393 1.00 80.50 278 GLY A C 1
ATOM 1911 O O . GLY A 1 278 ? -21.568 2.170 32.510 1.00 80.50 278 GLY A O 1
ATOM 1912 N N . MET A 1 279 ? -22.245 1.860 34.626 1.00 83.94 279 MET A N 1
ATOM 1913 C CA . MET A 1 279 ? -21.062 1.098 35.039 1.00 83.94 279 MET A CA 1
ATOM 1914 C C . MET A 1 279 ? -20.991 -0.290 34.387 1.00 83.94 279 MET A C 1
ATOM 1916 O O . MET A 1 279 ? -19.933 -0.683 33.894 1.00 83.94 279 MET A O 1
ATOM 1920 N N . LEU A 1 280 ? -22.104 -1.023 34.308 1.00 87.81 280 LEU A N 1
ATOM 1921 C CA . LEU A 1 280 ? -22.149 -2.315 33.616 1.00 87.81 280 LEU A CA 1
ATOM 1922 C C . LEU A 1 280 ? -21.861 -2.158 32.117 1.00 87.81 280 LEU A C 1
ATOM 1924 O O . LEU A 1 280 ? -21.071 -2.921 31.560 1.00 87.81 280 LEU A O 1
ATOM 1928 N N . LEU A 1 281 ? -22.424 -1.126 31.479 1.00 85.25 281 LEU A N 1
ATOM 1929 C CA . LEU A 1 281 ? -22.104 -0.753 30.097 1.00 85.25 281 LEU A CA 1
ATOM 1930 C C . LEU A 1 281 ? -20.614 -0.452 29.919 1.00 85.25 281 LEU A C 1
ATOM 1932 O O . LEU A 1 281 ? -20.000 -0.951 28.976 1.00 85.25 281 LEU A O 1
ATOM 1936 N N . ALA A 1 282 ? -20.011 0.308 30.836 1.00 83.69 282 ALA A N 1
ATOM 1937 C CA . ALA A 1 282 ? -18.580 0.581 30.803 1.00 83.69 282 ALA A CA 1
ATOM 1938 C C . ALA A 1 282 ? -17.756 -0.715 30.863 1.00 83.69 282 ALA A C 1
ATOM 1940 O O . ALA A 1 282 ? -16.853 -0.899 30.046 1.00 83.69 282 ALA A O 1
ATOM 1941 N N . GLY A 1 283 ? -18.102 -1.642 31.763 1.00 82.75 283 GLY A N 1
ATOM 1942 C CA . GLY A 1 283 ? -17.470 -2.961 31.844 1.00 82.75 283 GLY A CA 1
ATOM 1943 C C . GLY A 1 283 ? -17.579 -3.744 30.531 1.00 82.75 283 GLY A C 1
ATOM 1944 O O . GLY A 1 283 ? -16.566 -4.203 30.001 1.00 82.75 283 GLY A O 1
ATOM 1945 N N . LEU A 1 284 ? -18.783 -3.822 29.952 1.00 89.81 284 LEU A N 1
ATOM 1946 C CA . LEU A 1 284 ? -19.041 -4.511 28.681 1.00 89.81 284 LEU A CA 1
ATOM 1947 C C . LEU A 1 284 ? -18.260 -3.918 27.500 1.00 89.81 284 LEU A C 1
ATOM 1949 O O . LEU A 1 284 ? -17.843 -4.663 26.614 1.00 89.81 284 LEU A O 1
ATOM 1953 N N . ILE A 1 285 ? -18.036 -2.601 27.478 1.00 86.38 285 ILE A N 1
ATOM 1954 C CA . ILE A 1 285 ? -17.243 -1.931 26.435 1.00 86.38 285 ILE A CA 1
ATOM 1955 C C . ILE A 1 285 ? -15.736 -2.128 26.674 1.00 86.38 285 ILE A C 1
ATOM 1957 O O . ILE A 1 285 ? -14.974 -2.331 25.722 1.00 86.38 285 ILE A O 1
ATOM 1961 N N . LEU A 1 286 ? -15.285 -2.095 27.931 1.00 83.19 286 LEU A N 1
ATOM 1962 C CA . LEU A 1 286 ? -13.868 -2.201 28.288 1.00 83.19 286 LEU A CA 1
ATOM 1963 C C . LEU A 1 286 ? -13.285 -3.586 27.995 1.00 83.19 286 LEU A C 1
ATOM 1965 O O . LEU A 1 286 ? -12.173 -3.646 27.469 1.00 83.19 286 LEU A O 1
ATOM 1969 N N . VAL A 1 287 ? -14.019 -4.680 28.244 1.00 87.94 287 VAL A N 1
ATOM 1970 C CA . VAL A 1 287 ? -13.542 -6.053 27.963 1.00 87.94 287 VAL A CA 1
ATOM 1971 C C . VAL A 1 287 ? -13.018 -6.204 26.525 1.00 87.94 287 VAL A C 1
ATOM 1973 O O . VAL A 1 287 ? -11.830 -6.498 26.345 1.00 87.94 287 VAL A O 1
ATOM 1976 N N . PRO A 1 288 ? -13.834 -5.990 25.471 1.00 87.88 288 PRO A N 1
ATOM 1977 C CA . PRO A 1 288 ? -13.377 -6.165 24.101 1.00 87.88 288 PRO A CA 1
ATOM 1978 C C . PRO A 1 288 ? -12.324 -5.126 23.708 1.00 87.88 288 PRO A C 1
ATOM 1980 O O . PRO A 1 288 ? -11.456 -5.454 22.901 1.00 87.88 288 PRO A O 1
ATOM 1983 N N . CYS A 1 289 ? -12.355 -3.903 24.251 1.00 84.94 289 CYS A N 1
ATOM 1984 C CA . CYS A 1 289 ? -11.337 -2.890 23.960 1.00 84.94 289 CYS A CA 1
ATOM 1985 C C . CYS A 1 289 ? -9.962 -3.290 24.504 1.00 84.94 289 CYS A C 1
ATOM 1987 O O . CYS A 1 289 ? -9.004 -3.350 23.733 1.00 84.94 289 CYS A O 1
ATOM 1989 N N . VAL A 1 290 ? -9.864 -3.607 25.796 1.00 82.19 290 VAL A N 1
ATOM 1990 C CA . VAL A 1 290 ? -8.603 -3.968 26.461 1.00 82.19 290 VAL A CA 1
ATOM 1991 C C . VAL A 1 290 ? -8.040 -5.266 25.883 1.00 82.19 290 VAL A C 1
ATOM 1993 O O . VAL A 1 290 ? -6.860 -5.318 25.530 1.00 82.19 290 VAL A O 1
ATOM 1996 N N . TYR A 1 291 ? -8.889 -6.276 25.664 1.00 83.19 291 TYR A N 1
ATOM 1997 C CA . TYR A 1 291 ? -8.467 -7.533 25.043 1.00 83.19 291 TYR A CA 1
ATOM 1998 C C . TYR A 1 291 ? -7.884 -7.306 23.643 1.00 83.19 291 TYR A C 1
ATOM 2000 O O . TYR A 1 291 ? -6.793 -7.777 23.312 1.00 83.19 291 TYR A O 1
ATOM 2008 N N . ARG A 1 292 ? -8.590 -6.537 22.807 1.00 84.81 292 ARG A N 1
ATOM 2009 C CA . ARG A 1 292 ? -8.169 -6.239 21.432 1.00 84.81 292 ARG A CA 1
ATOM 2010 C C . ARG A 1 292 ? -6.978 -5.282 21.345 1.00 84.81 292 ARG A C 1
ATOM 2012 O O . ARG A 1 292 ? -6.333 -5.243 20.298 1.00 84.81 292 ARG A O 1
ATOM 2019 N N . LEU A 1 293 ? -6.716 -4.484 22.381 1.00 81.38 293 LEU A N 1
ATOM 2020 C CA . LEU A 1 293 ? -5.493 -3.687 22.505 1.00 81.38 293 LEU A CA 1
ATOM 2021 C C . LEU A 1 293 ? -4.302 -4.599 22.800 1.00 81.38 293 LEU A C 1
ATOM 2023 O O . LEU A 1 293 ? -3.327 -4.569 22.058 1.00 81.38 293 LEU A O 1
ATOM 2027 N N . GLY A 1 294 ? -4.407 -5.461 23.815 1.00 73.56 294 GLY A N 1
ATOM 2028 C CA . GLY A 1 294 ? -3.307 -6.345 24.214 1.00 73.56 294 GLY A CA 1
ATOM 2029 C C . GLY A 1 294 ? -2.990 -7.462 23.208 1.00 73.56 294 GLY A C 1
ATOM 2030 O O . GLY A 1 294 ? -1.871 -7.967 23.184 1.00 73.56 294 GLY A O 1
ATOM 2031 N N . THR A 1 295 ? -3.942 -7.814 22.337 1.00 77.00 295 THR A N 1
ATOM 2032 C CA . THR A 1 295 ? -3.759 -8.781 21.234 1.00 77.00 295 THR A CA 1
ATOM 2033 C C . THR A 1 295 ? -3.434 -8.133 19.889 1.00 77.00 295 THR A C 1
ATOM 2035 O O . THR A 1 295 ? -3.317 -8.837 18.885 1.00 77.00 295 THR A O 1
ATOM 2038 N N . ALA A 1 296 ? -3.307 -6.803 19.827 1.00 78.75 296 ALA A N 1
ATOM 2039 C CA . ALA A 1 296 ? -3.046 -6.118 18.571 1.00 78.75 296 ALA A CA 1
ATOM 2040 C C . ALA A 1 296 ? -1.702 -6.560 17.978 1.00 78.75 296 ALA A C 1
ATOM 2042 O O . ALA A 1 296 ? -0.635 -6.321 18.549 1.00 78.75 296 ALA A O 1
ATOM 2043 N N . ASP A 1 297 ? -1.754 -7.175 16.798 1.00 76.00 297 ASP A N 1
ATOM 2044 C CA . ASP A 1 297 ? -0.549 -7.567 16.085 1.00 76.00 297 ASP A CA 1
ATOM 2045 C C . ASP A 1 297 ? 0.119 -6.340 15.444 1.00 76.00 297 ASP A C 1
ATOM 2047 O O . ASP A 1 297 ? -0.241 -5.882 14.358 1.00 76.00 297 ASP A O 1
ATOM 2051 N N . LEU A 1 298 ? 1.123 -5.797 16.135 1.00 80.12 298 LEU A N 1
ATOM 2052 C CA . LEU A 1 298 ? 1.962 -4.712 15.623 1.00 80.12 298 LEU A CA 1
ATOM 2053 C C . LEU A 1 298 ? 3.099 -5.203 14.717 1.00 80.12 298 LEU A C 1
ATOM 2055 O O . LEU A 1 298 ? 3.971 -4.410 14.354 1.00 80.12 298 LEU A O 1
ATOM 2059 N N . THR A 1 299 ? 3.114 -6.479 14.319 1.00 75.81 299 THR A N 1
ATOM 2060 C CA . THR A 1 299 ? 4.096 -7.013 13.362 1.00 75.81 299 THR A CA 1
ATOM 2061 C C . THR A 1 299 ? 4.071 -6.214 12.061 1.00 75.81 299 THR A C 1
ATOM 2063 O O . THR A 1 299 ? 5.135 -5.852 11.561 1.00 75.81 299 THR A O 1
ATOM 2066 N N . ALA A 1 300 ? 2.880 -5.802 11.609 1.00 75.81 300 ALA A N 1
ATOM 2067 C CA . ALA A 1 300 ? 2.696 -4.861 10.503 1.00 75.81 300 ALA A CA 1
ATOM 2068 C C . ALA A 1 300 ? 3.452 -3.554 10.665 1.00 75.81 300 ALA A C 1
ATOM 2070 O O . ALA A 1 300 ? 4.264 -3.176 9.823 1.00 75.81 300 ALA A O 1
ATOM 2071 N N . VAL A 1 301 ? 3.248 -2.900 11.798 1.00 82.62 301 VAL A N 1
ATOM 2072 C CA . VAL A 1 301 ? 3.879 -1.619 12.108 1.00 82.62 301 VAL A CA 1
ATOM 2073 C C . VAL A 1 301 ? 5.391 -1.751 12.219 1.00 82.62 301 VAL A C 1
ATOM 2075 O O . VAL A 1 301 ? 6.127 -0.865 11.792 1.00 82.62 301 VAL A O 1
ATOM 2078 N N . ARG A 1 302 ? 5.876 -2.852 12.791 1.00 82.19 302 ARG A N 1
ATOM 2079 C CA . ARG A 1 302 ? 7.310 -3.090 12.974 1.00 82.19 302 ARG A CA 1
ATOM 2080 C C . ARG A 1 302 ? 8.014 -3.372 11.656 1.00 82.19 302 ARG A C 1
ATOM 2082 O O . ARG A 1 302 ? 9.060 -2.775 11.420 1.00 82.19 302 ARG A O 1
ATOM 2089 N N . HIS A 1 303 ? 7.432 -4.220 10.807 1.00 77.12 303 HIS A N 1
ATOM 2090 C CA . HIS A 1 303 ? 7.934 -4.431 9.451 1.00 77.12 303 HIS A CA 1
ATOM 2091 C C . HIS A 1 303 ? 7.945 -3.123 8.677 1.00 77.12 303 HIS A C 1
ATOM 2093 O O . HIS A 1 303 ? 8.992 -2.740 8.170 1.00 77.12 303 HIS A O 1
ATOM 2099 N N . TRP A 1 304 ? 6.840 -2.378 8.713 1.00 80.81 304 TRP A N 1
ATOM 2100 C CA . TRP A 1 304 ? 6.768 -1.068 8.084 1.00 80.81 304 TRP A CA 1
ATOM 2101 C C . TRP A 1 304 ? 7.858 -0.110 8.579 1.00 80.81 304 TRP A C 1
ATOM 2103 O O . TRP A 1 304 ? 8.509 0.536 7.769 1.00 80.81 304 TRP A O 1
ATOM 2113 N N . ARG A 1 305 ? 8.125 -0.036 9.890 1.00 85.62 305 ARG A N 1
ATOM 2114 C CA . ARG A 1 305 ? 9.211 0.801 10.435 1.00 85.62 305 ARG A CA 1
ATOM 2115 C C . ARG A 1 305 ? 10.592 0.363 9.952 1.00 85.62 305 ARG A C 1
ATOM 2117 O O . ARG A 1 305 ? 11.412 1.224 9.652 1.00 85.62 305 ARG A O 1
ATOM 2124 N N . ALA A 1 306 ? 10.866 -0.941 9.910 1.00 81.25 306 ALA A N 1
ATOM 2125 C CA . ALA A 1 306 ? 12.139 -1.455 9.408 1.00 81.25 306 ALA A CA 1
ATOM 2126 C C . ALA A 1 306 ? 12.313 -1.102 7.925 1.00 81.25 306 ALA A C 1
ATOM 2128 O O . ALA A 1 306 ? 13.310 -0.496 7.549 1.00 81.25 306 ALA A O 1
ATOM 2129 N N . THR A 1 307 ? 11.298 -1.373 7.108 1.00 77.31 307 THR A N 1
ATOM 2130 C CA . THR A 1 307 ? 11.264 -1.015 5.686 1.00 77.31 307 THR A CA 1
ATOM 2131 C C . THR A 1 307 ? 11.407 0.468 5.460 1.00 77.31 307 THR A C 1
ATOM 2133 O O . THR A 1 307 ? 12.177 0.864 4.600 1.00 77.31 307 THR A O 1
ATOM 2136 N N . ARG A 1 308 ? 10.706 1.294 6.237 1.00 84.62 308 ARG A N 1
ATOM 2137 C CA . ARG A 1 308 ? 10.802 2.743 6.130 1.00 84.62 308 ARG A CA 1
ATOM 2138 C C . ARG A 1 308 ? 12.242 3.214 6.324 1.00 84.62 308 ARG A C 1
ATOM 2140 O O . ARG A 1 308 ? 12.669 4.072 5.576 1.00 84.62 308 ARG A O 1
ATOM 2147 N N . ARG A 1 309 ? 13.014 2.610 7.235 1.00 87.19 309 ARG A N 1
ATOM 2148 C CA . ARG A 1 309 ? 14.450 2.922 7.381 1.00 87.19 309 ARG A CA 1
ATOM 2149 C C . ARG A 1 309 ? 15.271 2.504 6.160 1.00 87.19 309 ARG A C 1
ATOM 2151 O O . ARG A 1 309 ? 16.193 3.220 5.788 1.00 87.19 309 ARG A O 1
ATOM 2158 N N . HIS A 1 310 ? 14.960 1.357 5.549 1.00 84.81 310 HIS A N 1
ATOM 2159 C CA . HIS A 1 310 ? 15.602 0.946 4.296 1.00 84.81 310 HIS A CA 1
ATOM 2160 C C . HIS A 1 310 ? 15.236 1.897 3.152 1.00 84.81 310 HIS A C 1
ATOM 2162 O O . HIS A 1 310 ? 16.132 2.338 2.447 1.00 84.81 310 HIS A O 1
ATOM 2168 N N . LEU A 1 311 ? 13.965 2.287 3.027 1.00 84.75 311 LEU A N 1
ATOM 2169 C CA . LEU A 1 311 ? 13.505 3.279 2.057 1.00 84.75 311 LEU A CA 1
ATOM 2170 C C . LEU A 1 311 ? 14.181 4.636 2.284 1.00 84.75 311 LEU A C 1
ATOM 2172 O O . LEU A 1 311 ? 14.723 5.191 1.346 1.00 84.75 311 LEU A O 1
ATOM 2176 N N . GLU A 1 312 ? 14.247 5.121 3.524 1.00 88.00 312 GLU A N 1
ATOM 2177 C CA . GLU A 1 312 ? 14.953 6.358 3.888 1.00 88.00 312 GLU A CA 1
ATOM 2178 C C . GLU A 1 312 ? 16.463 6.269 3.602 1.00 88.00 312 GLU A C 1
ATOM 2180 O O . GLU A 1 312 ? 17.105 7.288 3.369 1.00 88.00 312 GLU A O 1
ATOM 2185 N N . GLN A 1 313 ? 17.075 5.079 3.646 1.00 88.19 313 GLN A N 1
ATOM 2186 C CA . GLN A 1 313 ? 18.460 4.890 3.195 1.00 88.19 313 GLN A CA 1
ATOM 2187 C C . GLN A 1 313 ? 18.550 4.993 1.669 1.00 88.19 313 GLN A C 1
ATOM 2189 O O . GLN A 1 313 ? 19.396 5.731 1.182 1.00 88.19 313 GLN A O 1
ATOM 2194 N N . VAL A 1 314 ? 17.671 4.311 0.929 1.00 85.06 314 VAL A N 1
ATOM 2195 C CA . VAL A 1 314 ? 17.612 4.385 -0.543 1.00 85.06 314 VAL A CA 1
ATOM 2196 C C . VAL A 1 314 ? 17.371 5.829 -0.999 1.00 85.06 314 VAL A C 1
ATOM 2198 O O . VAL A 1 314 ? 18.064 6.307 -1.886 1.00 85.06 314 VAL A O 1
ATOM 2201 N N . GLU A 1 315 ? 16.442 6.546 -0.364 1.00 86.81 315 GLU A N 1
ATOM 2202 C CA . GLU A 1 315 ? 16.146 7.961 -0.620 1.00 86.81 315 GLU A CA 1
ATOM 2203 C C . GLU A 1 315 ? 17.355 8.859 -0.326 1.00 86.81 315 GLU A C 1
ATOM 2205 O O . GLU A 1 315 ? 17.676 9.730 -1.130 1.00 86.81 315 GLU A O 1
ATOM 2210 N N . ARG A 1 316 ? 18.061 8.641 0.794 1.00 87.69 316 ARG A N 1
ATOM 2211 C CA . ARG A 1 316 ? 19.275 9.405 1.130 1.00 87.69 316 ARG A CA 1
ATOM 2212 C C . ARG A 1 316 ? 20.398 9.189 0.126 1.00 87.69 316 ARG A C 1
ATOM 2214 O O . ARG A 1 316 ? 21.094 10.141 -0.197 1.00 87.69 316 ARG A O 1
ATOM 2221 N N . GLU A 1 317 ? 20.580 7.961 -0.344 1.00 84.62 317 GLU A N 1
ATOM 2222 C CA . GLU A 1 317 ? 21.585 7.638 -1.358 1.00 84.62 317 GLU A CA 1
ATOM 2223 C C . GLU A 1 317 ? 21.185 8.207 -2.722 1.00 84.62 317 GLU A C 1
ATOM 2225 O O . GLU A 1 317 ? 22.004 8.833 -3.383 1.00 84.62 317 GLU A O 1
ATOM 2230 N N . ALA A 1 318 ? 19.906 8.108 -3.094 1.00 82.06 318 ALA A N 1
ATOM 2231 C CA . ALA A 1 318 ? 19.360 8.737 -4.295 1.00 82.06 318 ALA A CA 1
ATOM 2232 C C . ALA A 1 318 ? 19.575 10.260 -4.299 1.00 82.06 318 ALA A C 1
ATOM 2234 O O . ALA A 1 318 ? 19.952 10.829 -5.319 1.00 82.06 318 ALA A O 1
ATOM 2235 N N . ALA A 1 319 ? 19.394 10.913 -3.148 1.00 83.44 319 ALA A N 1
ATOM 2236 C CA . ALA A 1 319 ? 19.591 12.351 -2.990 1.00 83.44 319 ALA A CA 1
ATOM 2237 C C . ALA A 1 319 ? 21.060 12.799 -3.122 1.00 83.44 319 ALA A C 1
ATOM 2239 O O . ALA A 1 319 ? 21.310 13.985 -3.323 1.00 83.44 319 ALA A O 1
ATOM 2240 N N . ARG A 1 320 ? 22.043 11.885 -3.042 1.00 82.12 320 ARG A N 1
ATOM 2241 C CA . ARG A 1 320 ? 23.463 12.212 -3.292 1.00 82.12 320 ARG A CA 1
ATOM 2242 C C . ARG A 1 320 ? 23.769 12.465 -4.764 1.00 82.12 320 ARG A C 1
ATOM 2244 O O . ARG A 1 320 ? 24.864 12.928 -5.067 1.00 82.12 320 ARG A O 1
ATOM 2251 N N . PHE A 1 321 ? 22.832 12.172 -5.663 1.00 73.25 321 PHE A N 1
ATOM 2252 C CA . PHE A 1 321 ? 22.983 12.377 -7.096 1.00 73.25 321 PHE A CA 1
ATOM 2253 C C . PHE A 1 321 ? 22.203 13.638 -7.523 1.00 73.25 321 PHE A C 1
ATOM 2255 O O . PHE A 1 321 ? 20.997 13.557 -7.774 1.00 73.25 321 PHE A O 1
ATOM 2262 N N . PRO A 1 322 ? 22.860 14.817 -7.609 1.00 57.66 322 PRO A N 1
ATOM 2263 C CA . PRO A 1 322 ? 22.213 16.131 -7.747 1.00 57.66 322 PRO A CA 1
ATOM 2264 C C . PRO A 1 322 ? 21.495 16.400 -9.087 1.00 57.66 322 PRO A C 1
ATOM 2266 O O . PRO A 1 322 ? 21.087 17.525 -9.340 1.00 57.66 322 PRO A O 1
ATOM 2269 N N . GLY A 1 323 ? 21.289 15.391 -9.937 1.00 59.84 323 GLY A N 1
ATOM 2270 C CA . GLY A 1 323 ? 20.481 15.496 -11.162 1.00 59.84 323 GLY A CA 1
ATOM 2271 C C . GLY A 1 323 ? 19.058 14.943 -11.032 1.00 59.84 323 GLY A C 1
ATOM 2272 O O . G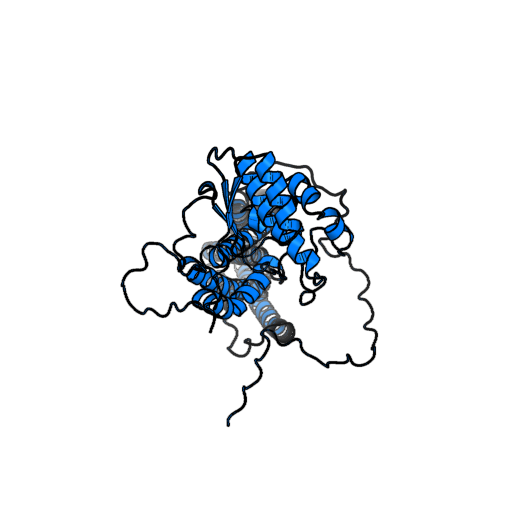LY A 1 323 ? 18.367 14.813 -12.037 1.00 59.84 323 GLY A O 1
ATOM 2273 N N . GLY A 1 324 ? 18.643 14.524 -9.831 1.00 53.00 324 GLY A N 1
ATOM 2274 C CA . GLY A 1 324 ? 17.393 13.790 -9.641 1.00 53.00 324 GLY A CA 1
ATOM 2275 C C . GLY A 1 324 ? 16.202 14.610 -9.150 1.00 53.00 324 GLY A C 1
ATOM 2276 O O . GLY A 1 324 ? 15.086 14.345 -9.574 1.00 53.00 324 GLY A O 1
ATOM 2277 N N . THR A 1 325 ? 16.383 15.543 -8.218 1.00 46.56 325 THR A N 1
ATOM 2278 C CA . THR A 1 325 ? 15.300 15.809 -7.255 1.00 46.56 325 THR A CA 1
ATOM 2279 C C . THR A 1 325 ? 14.275 16.862 -7.653 1.00 46.56 325 THR A C 1
ATOM 2281 O O . THR A 1 325 ? 13.168 16.780 -7.130 1.00 46.56 325 THR A O 1
ATOM 2284 N N . ASP A 1 326 ? 14.568 17.773 -8.586 1.00 46.94 326 ASP A N 1
ATOM 2285 C CA . ASP A 1 326 ? 13.666 18.910 -8.845 1.00 46.94 326 ASP A CA 1
ATOM 2286 C C . ASP A 1 326 ? 13.478 19.298 -10.312 1.00 46.94 326 ASP A C 1
ATOM 2288 O O . ASP A 1 326 ? 12.606 20.120 -10.592 1.00 46.94 326 ASP A O 1
ATOM 2292 N N . ASP A 1 327 ? 14.202 18.691 -11.259 1.00 46.09 327 ASP A N 1
ATOM 2293 C CA . ASP A 1 327 ? 13.804 18.832 -12.655 1.00 46.09 327 ASP A CA 1
ATOM 2294 C C . ASP A 1 327 ? 12.580 17.937 -12.870 1.00 46.09 327 ASP A C 1
ATOM 2296 O O . ASP A 1 327 ? 12.683 16.706 -12.772 1.00 46.09 327 ASP A O 1
ATOM 2300 N N . PRO A 1 328 ? 11.391 18.508 -13.140 1.00 50.31 328 PRO A N 1
ATOM 2301 C CA . PRO A 1 328 ? 10.270 17.691 -13.560 1.00 50.31 328 PRO A CA 1
ATOM 2302 C C . PRO A 1 328 ? 10.687 16.867 -14.797 1.00 50.31 328 PRO A C 1
ATOM 2304 O O . PRO A 1 328 ? 11.657 17.217 -15.475 1.00 50.31 328 PRO A O 1
ATOM 2307 N N . PRO A 1 329 ? 9.942 15.812 -15.176 1.00 53.09 329 PRO A N 1
ATOM 2308 C CA . PRO A 1 329 ? 10.127 15.059 -16.436 1.00 53.09 329 PRO A CA 1
ATOM 2309 C C . PRO A 1 329 ? 10.260 15.892 -17.729 1.00 53.09 329 PRO A C 1
ATOM 2311 O O . PRO A 1 329 ? 10.376 15.335 -18.816 1.00 53.09 329 PRO A O 1
ATOM 2314 N N . HIS A 1 330 ? 10.188 17.214 -17.636 1.00 53.66 330 HIS A N 1
ATOM 2315 C CA . HIS A 1 330 ? 10.242 18.193 -18.701 1.00 53.66 330 HIS A CA 1
ATOM 2316 C C . HIS A 1 330 ? 11.660 18.537 -19.168 1.00 53.66 330 HIS A C 1
ATOM 2318 O O . HIS A 1 330 ? 11.771 19.255 -20.156 1.00 53.66 330 HIS A O 1
ATOM 2324 N N . SER A 1 331 ? 12.732 18.022 -18.547 1.00 61.25 331 SER A N 1
ATOM 2325 C CA . SER A 1 331 ? 14.093 18.234 -19.081 1.00 61.25 331 SER A CA 1
ATOM 2326 C C . SER A 1 331 ? 14.297 17.596 -20.463 1.00 61.25 331 SER A C 1
ATOM 2328 O O . SER A 1 331 ? 15.333 17.793 -21.096 1.00 61.25 331 SER A O 1
ATOM 2330 N N . GLY A 1 332 ? 13.318 16.819 -20.947 1.00 76.50 332 GLY A N 1
ATOM 2331 C CA . GLY A 1 332 ? 13.326 16.185 -22.260 1.00 76.50 332 GLY A CA 1
ATOM 2332 C C . GLY A 1 332 ? 14.382 15.088 -22.393 1.00 76.50 332 GLY A C 1
ATOM 2333 O O . GLY A 1 332 ? 14.408 14.399 -23.404 1.00 76.50 332 GLY A O 1
ATOM 2334 N N . LEU A 1 333 ? 15.249 14.899 -21.394 1.00 84.50 333 LEU A N 1
ATOM 2335 C CA . LEU A 1 333 ? 16.376 13.981 -21.445 1.00 84.50 333 LEU A CA 1
ATOM 2336 C C . LEU A 1 333 ? 15.989 12.590 -20.923 1.00 84.50 333 LEU A C 1
ATOM 2338 O O . LEU A 1 333 ? 15.625 12.409 -19.763 1.00 84.50 333 LEU A O 1
ATOM 2342 N N . VAL A 1 334 ? 16.148 11.578 -21.771 1.00 86.94 334 VAL A N 1
ATOM 2343 C CA . VAL A 1 334 ? 15.969 10.162 -21.451 1.00 86.94 334 VAL A CA 1
ATOM 2344 C C . VAL A 1 334 ? 17.316 9.458 -21.563 1.00 86.94 334 VAL A C 1
ATOM 2346 O O . VAL A 1 334 ? 17.787 9.180 -22.661 1.00 86.94 334 VAL A O 1
ATOM 2349 N N . THR A 1 335 ? 17.944 9.138 -20.435 1.00 83.81 335 THR A N 1
ATOM 2350 C CA . THR A 1 335 ? 19.164 8.315 -20.429 1.00 83.81 335 THR A CA 1
ATOM 2351 C C . THR A 1 335 ? 18.805 6.832 -20.470 1.00 83.81 335 THR A C 1
ATOM 2353 O O . THR A 1 335 ? 17.988 6.374 -19.666 1.00 83.81 335 THR A O 1
ATOM 2356 N N . VAL A 1 336 ? 19.434 6.092 -21.384 1.00 86.25 336 VAL A N 1
ATOM 2357 C CA . VAL A 1 336 ? 19.325 4.636 -21.521 1.00 86.25 336 VAL A CA 1
ATOM 2358 C C . VAL A 1 336 ? 20.664 4.010 -21.128 1.00 86.25 336 VAL A C 1
ATOM 2360 O O . VAL A 1 336 ? 21.690 4.372 -21.719 1.00 86.25 336 VAL A O 1
ATOM 2363 N N . PRO A 1 337 ? 20.688 3.138 -20.107 1.00 80.12 337 PRO A N 1
ATOM 2364 C CA . PRO A 1 337 ? 21.914 2.497 -19.649 1.00 80.12 337 PRO A CA 1
ATOM 2365 C C . PRO A 1 337 ? 22.489 1.553 -20.710 1.00 80.12 337 PRO A C 1
ATOM 2367 O O . PRO A 1 337 ? 21.848 1.230 -21.703 1.00 80.12 337 PRO A O 1
ATOM 2370 N N . ALA A 1 338 ? 23.712 1.082 -20.472 1.00 77.44 338 ALA A N 1
ATOM 2371 C CA . ALA A 1 338 ? 24.319 0.052 -21.310 1.00 77.44 338 ALA A CA 1
ATOM 2372 C C . ALA A 1 338 ? 23.680 -1.337 -21.123 1.00 77.44 338 ALA A C 1
ATOM 2374 O O . ALA A 1 338 ? 23.785 -2.184 -22.003 1.00 77.44 338 ALA A O 1
ATOM 2375 N N . TRP A 1 339 ? 23.042 -1.566 -19.970 1.00 76.25 339 TRP A N 1
ATOM 2376 C CA . TRP A 1 339 ? 22.423 -2.836 -19.606 1.00 76.25 339 TRP A CA 1
ATOM 2377 C C . TRP A 1 339 ? 21.032 -2.601 -19.008 1.00 76.25 339 TRP A C 1
ATOM 2379 O O . TRP A 1 339 ? 20.897 -1.721 -18.147 1.00 76.25 339 TRP A O 1
ATOM 2389 N N . PRO A 1 340 ? 20.023 -3.418 -19.368 1.00 79.44 340 PRO A N 1
ATOM 2390 C CA . PRO A 1 340 ? 18.669 -3.260 -18.860 1.00 79.44 340 PRO A CA 1
ATOM 2391 C C . PRO A 1 340 ? 18.633 -3.457 -17.347 1.00 79.44 340 PRO A C 1
ATOM 2393 O O . PRO A 1 340 ? 18.986 -4.521 -16.830 1.00 79.44 340 PRO A O 1
ATOM 2396 N N . TYR A 1 341 ? 18.134 -2.458 -16.615 1.00 79.62 341 TYR A N 1
ATOM 2397 C CA . TYR A 1 341 ? 17.910 -2.608 -15.177 1.00 79.62 341 TYR A CA 1
ATOM 2398 C C . TYR A 1 341 ? 16.831 -3.656 -14.907 1.00 79.62 341 TYR A C 1
ATOM 2400 O O . TYR A 1 341 ? 15.655 -3.463 -15.237 1.00 79.62 341 TYR A O 1
ATOM 2408 N N . ARG A 1 342 ? 17.218 -4.748 -14.252 1.00 87.81 342 ARG A N 1
ATOM 2409 C CA . ARG A 1 342 ? 16.308 -5.833 -13.884 1.00 87.81 342 ARG A CA 1
ATOM 2410 C C . ARG A 1 342 ? 15.692 -5.546 -12.522 1.00 87.81 342 ARG A C 1
ATOM 2412 O O . ARG A 1 342 ? 16.293 -5.827 -11.489 1.00 87.81 342 ARG A O 1
ATOM 2419 N N . LEU A 1 343 ? 14.488 -4.974 -12.503 1.00 83.00 343 LEU A N 1
ATOM 2420 C CA . LEU A 1 343 ? 13.716 -4.858 -11.266 1.00 83.00 343 LEU A CA 1
ATOM 2421 C C . LEU A 1 343 ? 12.846 -6.103 -11.119 1.00 83.00 343 LEU A C 1
ATOM 2423 O O . LEU A 1 343 ? 11.645 -6.098 -11.385 1.00 83.00 343 LEU A O 1
ATOM 2427 N N . GLY A 1 344 ? 13.487 -7.202 -10.722 1.00 83.50 344 GLY A N 1
ATOM 2428 C CA . GLY A 1 344 ? 12.814 -8.493 -10.582 1.00 83.50 344 GLY A CA 1
ATOM 2429 C C . GLY A 1 344 ? 11.717 -8.498 -9.513 1.00 83.50 344 GLY A C 1
ATOM 2430 O O . GLY A 1 344 ? 10.809 -9.320 -9.541 1.00 83.50 344 GLY A O 1
ATOM 2431 N N . PHE A 1 345 ? 11.759 -7.545 -8.581 1.00 79.00 345 PHE A N 1
ATOM 2432 C CA . PHE A 1 345 ? 10.785 -7.415 -7.502 1.00 79.00 345 PHE A CA 1
ATOM 2433 C C . PHE A 1 345 ? 9.489 -6.677 -7.893 1.00 79.00 345 PHE A C 1
ATOM 2435 O O . PHE A 1 345 ? 8.550 -6.680 -7.094 1.00 79.00 345 PHE A O 1
ATOM 2442 N N . THR A 1 346 ? 9.427 -6.035 -9.066 1.00 83.88 346 THR A N 1
ATOM 2443 C CA . THR A 1 346 ? 8.225 -5.359 -9.592 1.00 83.88 346 THR A CA 1
ATOM 2444 C C . THR A 1 346 ? 7.471 -6.243 -10.586 1.00 83.88 346 THR A C 1
ATOM 2446 O O . THR A 1 346 ? 8.041 -7.157 -11.190 1.00 83.88 346 THR A O 1
ATOM 2449 N N . ASP A 1 347 ? 6.179 -5.969 -10.771 1.00 90.75 347 ASP A N 1
ATOM 2450 C CA . ASP A 1 347 ? 5.383 -6.591 -11.832 1.00 90.75 347 ASP A CA 1
ATOM 2451 C C . ASP A 1 347 ? 5.745 -6.057 -13.233 1.00 90.75 347 ASP A C 1
ATOM 2453 O O . ASP A 1 347 ? 6.517 -5.101 -13.381 1.00 90.75 347 ASP A O 1
ATOM 2457 N N . LEU A 1 348 ? 5.267 -6.724 -14.288 1.00 93.06 348 LEU A N 1
ATOM 2458 C CA . LEU A 1 348 ? 5.533 -6.316 -15.670 1.00 93.06 348 LEU A CA 1
ATOM 2459 C C . LEU A 1 348 ? 5.025 -4.892 -15.948 1.00 93.06 348 LEU A C 1
ATOM 2461 O O . LEU A 1 348 ? 5.740 -4.092 -16.552 1.00 93.06 348 LEU A O 1
ATOM 2465 N N . ALA A 1 349 ? 3.820 -4.560 -15.481 1.00 91.06 349 ALA A N 1
ATOM 2466 C CA . ALA A 1 349 ? 3.223 -3.238 -15.653 1.00 91.06 349 ALA A CA 1
ATOM 2467 C C . ALA A 1 349 ? 4.082 -2.119 -15.033 1.00 91.06 349 ALA A C 1
ATOM 2469 O O . ALA A 1 349 ? 4.394 -1.123 -15.690 1.00 91.06 349 ALA A O 1
ATOM 2470 N N . GLU A 1 350 ? 4.521 -2.306 -13.791 1.00 86.50 350 GLU A N 1
ATOM 2471 C CA . GLU A 1 350 ? 5.441 -1.419 -13.080 1.00 86.50 350 GLU A CA 1
ATOM 2472 C C . GLU A 1 350 ? 6.774 -1.273 -13.781 1.00 86.50 350 GLU A C 1
ATOM 2474 O O . GLU A 1 350 ? 7.303 -0.165 -13.878 1.00 86.50 350 GLU A O 1
ATOM 2479 N N . ASN A 1 351 ? 7.317 -2.395 -14.258 1.00 89.38 351 ASN A N 1
ATOM 2480 C CA . ASN A 1 351 ? 8.578 -2.406 -14.969 1.00 89.38 351 ASN A CA 1
ATOM 2481 C C . ASN A 1 351 ? 8.525 -1.471 -16.180 1.00 89.38 351 ASN A C 1
ATOM 2483 O O . ASN A 1 351 ? 9.475 -0.728 -16.398 1.00 89.38 351 ASN A O 1
ATOM 2487 N N . VAL A 1 352 ? 7.405 -1.439 -16.904 1.00 90.25 352 VAL A N 1
ATOM 2488 C CA . VAL A 1 352 ? 7.178 -0.504 -18.016 1.00 90.25 352 VAL A CA 1
ATOM 2489 C C . VAL A 1 352 ? 6.939 0.928 -17.511 1.00 90.25 352 VAL A C 1
ATOM 2491 O O . VAL A 1 352 ? 7.523 1.877 -18.036 1.00 90.25 352 VAL A O 1
ATOM 2494 N N . HIS A 1 353 ? 6.134 1.105 -16.456 1.00 82.19 353 HIS A N 1
ATOM 2495 C CA . HIS A 1 353 ? 5.771 2.423 -15.905 1.00 82.19 353 HIS A CA 1
ATOM 2496 C C . HIS A 1 353 ? 6.875 3.134 -15.112 1.00 82.19 353 HIS A C 1
ATOM 2498 O O . HIS A 1 353 ? 6.739 4.318 -14.817 1.00 82.19 353 HIS A O 1
ATOM 2504 N N . LEU A 1 354 ? 8.005 2.494 -14.816 1.00 76.25 354 LEU A N 1
ATOM 2505 C CA . LEU A 1 354 ? 9.189 3.192 -14.290 1.00 76.25 354 LEU A CA 1
ATOM 2506 C C . LEU A 1 354 ? 9.715 4.279 -15.232 1.00 76.25 354 LEU A C 1
ATOM 2508 O O . LEU A 1 354 ? 10.366 5.225 -14.790 1.00 76.25 354 LEU A O 1
ATOM 2512 N N . GLY A 1 355 ? 9.406 4.182 -16.526 1.00 61.50 355 GLY A N 1
ATOM 2513 C CA . GLY A 1 355 ? 9.607 5.295 -17.443 1.00 61.50 355 GLY A CA 1
ATOM 2514 C C . GLY A 1 355 ? 8.696 6.493 -17.125 1.00 61.50 355 GLY A C 1
ATOM 2515 O O . GLY A 1 355 ? 9.128 7.637 -17.199 1.00 61.50 355 GLY A O 1
ATOM 2516 N N . ALA A 1 356 ? 7.465 6.221 -16.703 1.00 60.69 356 ALA A N 1
ATOM 2517 C CA . ALA A 1 356 ? 6.285 7.083 -16.736 1.00 60.69 356 ALA A CA 1
ATOM 2518 C C . ALA A 1 356 ? 5.967 7.877 -15.449 1.00 60.69 356 ALA A C 1
ATOM 2520 O O . ALA A 1 356 ? 4.951 8.565 -15.396 1.00 60.69 356 ALA A O 1
ATOM 2521 N N . LEU A 1 357 ? 6.802 7.784 -14.406 1.00 59.28 357 LEU A N 1
ATOM 2522 C CA . LEU A 1 357 ? 6.705 8.518 -13.125 1.00 59.28 357 LEU A CA 1
ATOM 2523 C C . LEU A 1 357 ? 5.475 8.269 -12.231 1.00 59.28 357 LEU A C 1
ATOM 2525 O O . LEU A 1 357 ? 5.445 8.764 -11.101 1.00 59.28 357 LEU A O 1
ATOM 2529 N N . ALA A 1 358 ? 4.510 7.449 -12.638 1.00 59.81 358 ALA A N 1
ATOM 2530 C CA . ALA A 1 358 ? 3.468 6.956 -11.742 1.00 59.81 358 ALA A CA 1
ATOM 2531 C C . ALA A 1 358 ? 3.152 5.493 -12.067 1.00 59.81 358 ALA A C 1
ATOM 2533 O O . ALA A 1 358 ? 2.836 5.210 -13.212 1.00 59.81 358 ALA A O 1
ATOM 2534 N N . PRO A 1 359 ? 3.223 4.550 -11.111 1.00 61.94 359 PRO A N 1
ATOM 2535 C CA . PRO A 1 359 ? 2.784 3.182 -11.358 1.00 61.94 359 PRO A CA 1
ATOM 2536 C C . PRO A 1 359 ? 1.270 3.160 -11.617 1.00 61.94 359 PRO A C 1
ATOM 2538 O O . PRO A 1 359 ? 0.487 3.549 -10.746 1.00 61.94 359 PRO A O 1
ATOM 2541 N N . ASP A 1 360 ? 0.868 2.692 -12.799 1.00 68.12 360 ASP A N 1
ATOM 2542 C CA . ASP A 1 360 ? -0.523 2.415 -13.156 1.00 68.12 360 ASP A CA 1
ATOM 2543 C C . ASP A 1 360 ? -0.649 0.955 -13.604 1.00 68.12 360 ASP A C 1
ATOM 2545 O O . ASP A 1 360 ? 0.144 0.454 -14.399 1.00 68.12 360 ASP A O 1
ATOM 2549 N N . ASP A 1 361 ? -1.670 0.269 -13.096 1.00 64.69 361 ASP A N 1
ATOM 2550 C CA . ASP A 1 361 ? -1.967 -1.123 -13.439 1.00 64.69 361 ASP A CA 1
ATOM 2551 C C . ASP A 1 361 ? -2.620 -1.241 -14.834 1.00 64.69 361 ASP A C 1
ATOM 2553 O O . ASP A 1 361 ? -2.924 -2.343 -15.292 1.00 64.69 361 ASP A O 1
ATOM 2557 N N . ARG A 1 362 ? -2.899 -0.110 -15.494 1.00 75.25 362 ARG A N 1
ATOM 2558 C CA . ARG A 1 362 ? -3.595 -0.011 -16.785 1.00 75.25 362 ARG A CA 1
ATOM 2559 C C . ARG A 1 362 ? -2.658 0.324 -17.942 1.00 75.25 362 ARG A C 1
ATOM 2561 O O . ARG A 1 362 ? -3.018 1.081 -18.839 1.00 75.25 362 ARG A O 1
ATOM 2568 N N . VAL A 1 363 ? -1.462 -0.259 -17.945 1.00 76.56 363 VAL A N 1
ATOM 2569 C CA . VAL A 1 363 ? -0.486 -0.090 -19.036 1.00 76.56 363 VAL A CA 1
ATOM 2570 C C . VAL A 1 363 ? -1.088 -0.327 -20.422 1.00 76.56 363 VAL A C 1
ATOM 2572 O O . VAL A 1 363 ? -0.857 0.519 -21.280 1.00 76.56 363 VAL A O 1
ATOM 2575 N N . PRO A 1 364 ? -1.907 -1.373 -20.658 1.00 76.31 364 PRO A N 1
ATOM 2576 C CA . PRO A 1 364 ? -2.513 -1.586 -21.974 1.00 76.31 364 PRO A CA 1
ATOM 2577 C C . PRO A 1 364 ? -3.428 -0.441 -22.411 1.00 76.31 364 PRO A C 1
ATOM 2579 O O . PRO A 1 364 ? -3.404 -0.034 -23.569 1.00 76.31 364 PRO A O 1
ATOM 2582 N N . ASP A 1 365 ? -4.199 0.115 -21.472 1.00 84.81 365 ASP A N 1
ATOM 2583 C CA . ASP A 1 365 ? -5.161 1.181 -21.757 1.00 84.81 365 ASP A CA 1
ATOM 2584 C C . ASP A 1 365 ? -4.463 2.542 -21.910 1.00 84.81 365 ASP A C 1
ATOM 2586 O O . ASP A 1 365 ? -4.892 3.392 -22.690 1.00 84.81 365 ASP A O 1
ATOM 2590 N N . HIS A 1 366 ? -3.399 2.776 -21.135 1.00 83.38 366 HIS A N 1
ATOM 2591 C CA . HIS A 1 366 ? -2.733 4.072 -21.062 1.00 83.38 366 HIS A CA 1
ATOM 2592 C C . HIS A 1 366 ? -1.509 4.191 -21.959 1.00 83.38 366 HIS A C 1
ATOM 2594 O O . HIS A 1 366 ? -1.229 5.304 -22.385 1.00 83.38 366 HIS A O 1
ATOM 2600 N N . LEU A 1 367 ? -0.821 3.106 -22.303 1.00 87.38 367 LEU A N 1
ATOM 2601 C CA . LEU A 1 367 ? 0.356 3.103 -23.179 1.00 87.38 367 LEU A CA 1
ATOM 2602 C C . LEU A 1 367 ? 0.204 2.103 -24.345 1.00 87.38 367 LEU A C 1
ATOM 2604 O O . LEU A 1 367 ? 1.088 1.270 -24.566 1.00 87.38 367 LEU A O 1
ATOM 2608 N N . PRO A 1 368 ? -0.905 2.154 -25.110 1.00 90.38 368 PRO A N 1
ATOM 2609 C CA . PRO A 1 368 ? -1.191 1.166 -26.150 1.00 90.38 368 PRO A CA 1
ATOM 2610 C C . PRO A 1 368 ? -0.132 1.154 -27.260 1.00 90.38 368 PRO A C 1
ATOM 2612 O O . PRO A 1 368 ? 0.105 0.124 -27.891 1.00 90.38 368 PRO A O 1
ATOM 2615 N N . GLN A 1 369 ? 0.519 2.292 -27.517 1.00 90.94 369 GLN A N 1
ATOM 2616 C CA . GLN A 1 369 ? 1.564 2.386 -28.528 1.00 90.94 369 GLN A CA 1
ATOM 2617 C C . GLN A 1 369 ? 2.850 1.708 -28.061 1.00 90.94 369 GLN A C 1
ATOM 2619 O O . GLN A 1 369 ? 3.388 0.881 -28.792 1.00 90.94 369 GLN A O 1
ATOM 2624 N N . THR A 1 370 ? 3.290 1.984 -26.834 1.00 93.25 370 THR A N 1
ATOM 2625 C CA . THR A 1 370 ? 4.426 1.297 -26.207 1.00 93.25 370 THR A CA 1
ATOM 2626 C C . THR A 1 370 ? 4.237 -0.219 -26.164 1.00 93.25 370 THR A C 1
ATOM 2628 O O . THR A 1 370 ? 5.137 -0.965 -26.544 1.00 93.25 370 THR A O 1
ATOM 2631 N N . VAL A 1 371 ? 3.054 -0.684 -25.754 1.00 93.81 371 VAL A N 1
ATOM 2632 C CA . VAL A 1 371 ? 2.737 -2.117 -25.657 1.00 93.81 371 VAL A CA 1
ATOM 2633 C C . VAL A 1 371 ? 2.886 -2.811 -27.013 1.00 93.81 371 VAL A C 1
ATOM 2635 O O . VAL A 1 371 ? 3.547 -3.847 -27.104 1.00 93.81 371 VAL A O 1
ATOM 2638 N N . ARG A 1 372 ? 2.336 -2.201 -28.072 1.00 94.12 372 ARG A N 1
ATOM 2639 C CA . ARG A 1 372 ? 2.408 -2.716 -29.443 1.00 94.12 372 ARG A CA 1
ATOM 2640 C C . ARG A 1 372 ? 3.831 -2.687 -30.005 1.00 94.12 372 ARG A C 1
ATOM 2642 O O . ARG A 1 372 ? 4.273 -3.684 -30.562 1.00 94.12 372 ARG A O 1
ATOM 2649 N N . LEU A 1 373 ? 4.540 -1.563 -29.873 1.00 95.56 373 LEU A N 1
ATOM 2650 C CA . LEU A 1 373 ? 5.882 -1.382 -30.446 1.00 95.56 373 LEU A CA 1
ATOM 2651 C C . LEU A 1 373 ? 6.908 -2.348 -29.856 1.00 95.56 373 LEU A C 1
ATOM 2653 O O . LEU A 1 373 ? 7.781 -2.832 -30.569 1.00 95.56 373 LEU A O 1
ATOM 2657 N N . CYS A 1 374 ? 6.796 -2.633 -28.561 1.00 96.62 374 CYS A N 1
ATOM 2658 C CA . CYS A 1 374 ? 7.742 -3.488 -27.852 1.00 96.62 374 CYS A CA 1
ATOM 2659 C C . CYS A 1 374 ? 7.292 -4.956 -27.778 1.00 96.62 374 CYS A C 1
ATOM 2661 O O . CYS A 1 374 ? 7.951 -5.756 -27.115 1.00 96.62 374 CYS A O 1
ATOM 2663 N N . GLY A 1 375 ? 6.169 -5.315 -28.416 1.00 95.94 375 GLY A N 1
ATOM 2664 C CA . GLY A 1 375 ? 5.636 -6.681 -28.408 1.00 95.94 375 GLY A CA 1
ATOM 2665 C C . GLY A 1 375 ? 5.347 -7.202 -26.997 1.00 95.94 375 GLY A C 1
ATOM 2666 O O . GLY A 1 375 ? 5.601 -8.371 -26.703 1.00 95.94 375 GLY A O 1
ATOM 2667 N N . LEU A 1 376 ? 4.877 -6.333 -26.096 1.00 96.12 376 LEU A N 1
ATOM 2668 C CA . LEU A 1 376 ? 4.675 -6.696 -24.691 1.00 96.12 376 LEU A CA 1
ATOM 2669 C C . LEU A 1 376 ? 3.387 -7.478 -24.442 1.00 96.12 376 LEU A C 1
ATOM 2671 O O . LEU A 1 376 ? 3.306 -8.172 -23.433 1.00 96.12 376 LEU A O 1
ATOM 2675 N N . ASP A 1 377 ? 2.404 -7.410 -25.340 1.00 95.25 377 ASP A N 1
ATOM 2676 C CA . ASP A 1 377 ? 1.204 -8.248 -25.239 1.00 95.25 377 ASP A CA 1
ATOM 2677 C C . ASP A 1 377 ? 1.552 -9.738 -25.326 1.00 95.25 377 ASP A C 1
ATOM 2679 O O . ASP A 1 377 ? 0.945 -10.561 -24.642 1.00 95.25 377 ASP A O 1
ATOM 2683 N N . ASP A 1 378 ? 2.561 -10.096 -26.119 1.00 95.25 378 ASP A N 1
ATOM 2684 C CA . ASP A 1 378 ? 3.044 -11.474 -26.227 1.00 95.25 378 ASP A CA 1
ATOM 2685 C C . ASP A 1 378 ? 3.708 -11.913 -24.924 1.00 95.25 378 ASP A C 1
ATOM 2687 O O . ASP A 1 378 ? 3.368 -12.965 -24.386 1.00 95.25 378 ASP A O 1
ATOM 2691 N N . VAL A 1 379 ? 4.582 -11.063 -24.373 1.00 95.81 379 VAL A N 1
ATOM 2692 C CA . VAL A 1 379 ? 5.245 -11.303 -23.083 1.00 95.81 379 VAL A CA 1
ATOM 2693 C C . VAL A 1 379 ? 4.214 -11.416 -21.962 1.00 95.81 379 VAL A C 1
ATOM 2695 O O . VAL A 1 379 ? 4.270 -12.334 -21.158 1.00 95.81 379 VAL A O 1
ATOM 2698 N N . ALA A 1 380 ? 3.229 -10.521 -21.901 1.00 95.69 380 ALA A N 1
ATOM 2699 C CA . ALA A 1 380 ? 2.193 -10.586 -20.881 1.00 95.69 380 ALA A CA 1
ATOM 2700 C C . ALA A 1 380 ? 1.370 -11.878 -21.004 1.00 95.69 380 ALA A C 1
ATOM 2702 O O . ALA A 1 380 ? 1.096 -12.515 -19.992 1.00 95.69 380 ALA A O 1
ATOM 2703 N N . ARG A 1 381 ? 1.001 -12.307 -22.217 1.00 95.75 381 ARG A N 1
ATOM 2704 C CA . ARG A 1 381 ? 0.198 -13.525 -22.425 1.00 95.75 381 ARG A CA 1
ATOM 2705 C C . ARG A 1 381 ? 0.902 -14.813 -22.000 1.00 95.75 381 ARG A C 1
ATOM 2707 O O . ARG A 1 381 ? 0.212 -15.756 -21.623 1.00 95.75 381 ARG A O 1
ATOM 2714 N N . THR A 1 382 ? 2.232 -14.870 -22.054 1.00 96.38 382 THR A N 1
ATOM 2715 C CA . THR A 1 382 ? 2.994 -16.055 -21.624 1.00 96.38 382 THR A CA 1
ATOM 2716 C C . THR A 1 382 ? 3.196 -16.121 -20.111 1.00 96.38 382 THR A C 1
ATOM 2718 O O . THR A 1 382 ? 3.542 -17.178 -19.584 1.00 96.38 382 THR A O 1
ATOM 2721 N N . LEU A 1 383 ? 2.960 -15.021 -19.392 1.00 96.25 383 LEU A N 1
ATOM 2722 C CA . LEU A 1 383 ? 3.176 -14.949 -17.954 1.00 96.25 383 LEU A CA 1
ATOM 2723 C C . LEU A 1 383 ? 1.927 -15.381 -17.149 1.00 96.25 383 LEU A C 1
ATOM 2725 O O . LEU A 1 383 ? 0.813 -14.967 -17.479 1.00 96.25 383 LEU A O 1
ATOM 2729 N N . PRO A 1 384 ? 2.081 -16.127 -16.031 1.00 94.38 384 PRO A N 1
ATOM 2730 C CA . PRO A 1 384 ? 0.967 -16.711 -15.266 1.00 94.38 384 PRO A CA 1
ATOM 2731 C C . PRO A 1 384 ? -0.115 -15.732 -14.789 1.00 94.38 384 PRO A C 1
ATOM 2733 O O . PRO A 1 384 ? -1.272 -16.110 -14.611 1.00 94.38 384 PRO A O 1
AT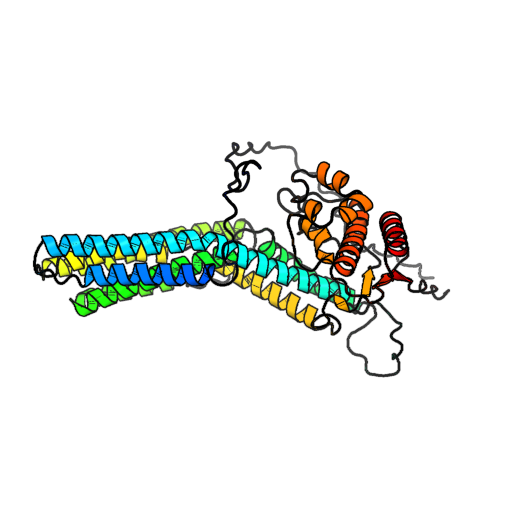OM 2736 N N . HIS A 1 385 ? 0.251 -14.473 -14.547 1.00 92.94 385 HIS A N 1
ATOM 2737 C CA . HIS A 1 385 ? -0.650 -13.425 -14.064 1.00 92.94 385 HIS A CA 1
ATOM 2738 C C . HIS A 1 385 ? -0.689 -12.215 -15.007 1.00 92.94 385 HIS A C 1
ATOM 2740 O O . HIS A 1 385 ? -1.044 -11.104 -14.595 1.00 92.94 385 HIS A O 1
ATOM 2746 N N . GLY A 1 386 ? -0.302 -12.401 -16.272 1.00 94.62 386 GLY A N 1
ATOM 2747 C CA . GLY A 1 386 ? -0.271 -11.324 -17.249 1.00 94.62 386 GLY A CA 1
ATOM 2748 C C . GLY A 1 386 ? 0.649 -10.179 -16.830 1.00 94.62 386 GLY A C 1
ATOM 2749 O O . GLY A 1 386 ? 1.723 -10.381 -16.260 1.00 94.62 386 GLY A O 1
ATOM 2750 N N . TRP A 1 387 ? 0.150 -8.957 -17.012 1.00 93.25 387 TRP A N 1
ATOM 2751 C CA . TRP A 1 387 ? 0.768 -7.696 -16.588 1.00 93.25 387 TRP A CA 1
ATOM 2752 C C . TRP A 1 387 ? 1.092 -7.597 -15.092 1.00 93.25 387 TRP A C 1
ATOM 2754 O O . TRP A 1 387 ? 1.931 -6.790 -14.703 1.00 93.25 387 TRP A O 1
ATOM 2764 N N . ARG A 1 388 ? 0.443 -8.411 -14.251 1.00 90.62 388 ARG A N 1
ATOM 2765 C CA . ARG A 1 388 ? 0.657 -8.440 -12.795 1.00 90.62 388 ARG A CA 1
ATOM 2766 C C . ARG A 1 388 ? 1.691 -9.475 -12.359 1.00 90.62 388 ARG A C 1
ATOM 2768 O O . ARG A 1 388 ? 1.892 -9.680 -11.162 1.00 90.62 388 ARG A O 1
ATOM 2775 N N . THR A 1 389 ? 2.323 -10.157 -13.309 1.00 92.00 389 THR A N 1
ATOM 2776 C CA . THR A 1 389 ? 3.370 -11.129 -13.000 1.00 92.00 389 THR A CA 1
ATOM 2777 C C . THR A 1 389 ? 4.628 -10.404 -12.560 1.00 92.00 389 THR A C 1
ATOM 2779 O O . THR A 1 389 ? 5.090 -9.491 -13.238 1.00 92.00 389 THR A O 1
ATOM 2782 N N . VAL A 1 390 ? 5.182 -10.823 -11.425 1.00 90.69 390 VAL A N 1
ATOM 2783 C CA . VAL A 1 390 ? 6.450 -10.304 -10.900 1.00 90.69 390 VAL A CA 1
ATOM 2784 C C . VAL A 1 390 ? 7.616 -10.970 -11.604 1.00 90.69 390 VAL A C 1
ATOM 2786 O O . VAL A 1 390 ? 7.624 -12.188 -11.759 1.00 90.69 390 VAL A O 1
ATOM 2789 N N . LEU A 1 391 ? 8.595 -10.170 -12.012 1.00 92.31 391 LEU A N 1
ATOM 2790 C CA . LEU A 1 391 ? 9.640 -10.585 -12.946 1.00 92.31 391 LEU A CA 1
ATOM 2791 C C . LEU A 1 391 ? 10.881 -11.173 -12.260 1.00 92.31 391 LEU A C 1
ATOM 2793 O O . LEU A 1 391 ? 12.012 -10.881 -12.647 1.00 92.31 391 LEU A O 1
ATOM 2797 N N . SER A 1 392 ? 10.669 -11.965 -11.208 1.00 86.62 392 SER A N 1
ATOM 2798 C CA . SER A 1 392 ? 11.715 -12.802 -10.631 1.00 86.62 392 SER A CA 1
ATOM 2799 C C . SER A 1 392 ? 11.150 -14.017 -9.904 1.00 86.62 392 SER A C 1
ATOM 2801 O O . SER A 1 392 ? 10.223 -13.895 -9.092 1.00 86.62 392 SER A O 1
ATOM 2803 N N . ALA A 1 393 ? 11.736 -15.185 -10.170 1.00 86.81 393 ALA A N 1
ATOM 2804 C CA . ALA A 1 393 ? 11.345 -16.460 -9.570 1.00 86.81 393 ALA A CA 1
ATOM 2805 C C . ALA A 1 393 ? 11.677 -16.554 -8.069 1.00 86.81 393 ALA A C 1
ATOM 2807 O O . ALA A 1 393 ? 11.093 -17.372 -7.358 1.00 86.81 393 ALA A O 1
ATOM 2808 N N . GLU A 1 394 ? 12.549 -15.679 -7.552 1.00 80.56 394 GLU A N 1
ATOM 2809 C CA . GLU A 1 394 ? 12.863 -15.586 -6.117 1.00 80.56 394 GLU A CA 1
ATOM 2810 C C . GLU A 1 394 ? 11.632 -15.251 -5.263 1.00 80.56 394 GLU A C 1
ATOM 2812 O O . GLU A 1 394 ? 11.589 -15.498 -4.054 1.00 80.56 394 GLU A O 1
ATOM 2817 N N . PHE A 1 395 ? 10.604 -14.683 -5.888 1.00 77.19 395 PHE A N 1
ATOM 2818 C CA . PHE A 1 395 ? 9.390 -14.272 -5.220 1.00 77.19 395 PHE A CA 1
ATOM 2819 C C . PHE A 1 395 ? 8.218 -15.196 -5.577 1.00 77.19 395 PHE A C 1
ATOM 2821 O O . PHE A 1 395 ? 8.048 -15.619 -6.717 1.00 77.19 395 PHE A O 1
ATOM 2828 N N . ARG A 1 396 ? 7.331 -15.455 -4.606 1.00 77.19 396 ARG A N 1
ATOM 2829 C CA . ARG A 1 396 ? 6.185 -16.371 -4.763 1.00 77.19 396 ARG A CA 1
ATOM 2830 C C . ARG A 1 396 ? 5.322 -16.021 -5.982 1.00 77.19 396 ARG A C 1
ATOM 2832 O O . ARG A 1 396 ? 4.688 -14.971 -5.983 1.00 77.19 396 ARG A O 1
ATOM 2839 N N . GLY A 1 397 ? 5.246 -16.918 -6.967 1.00 81.75 397 GLY A N 1
ATOM 2840 C CA . GLY A 1 397 ? 4.475 -16.714 -8.203 1.00 81.75 397 GLY A CA 1
ATOM 2841 C C . GLY A 1 397 ? 5.089 -15.679 -9.152 1.00 81.75 397 GLY A C 1
ATOM 2842 O O . GLY A 1 397 ? 4.366 -15.052 -9.919 1.00 81.75 397 GLY A O 1
ATOM 2843 N N . GLY A 1 398 ? 6.385 -15.389 -9.018 1.00 89.38 398 GLY A N 1
ATOM 2844 C CA . GLY A 1 398 ? 7.144 -14.636 -10.011 1.00 89.38 398 GLY A CA 1
ATOM 2845 C C . GLY A 1 398 ? 7.832 -15.552 -11.023 1.00 89.38 398 GLY A C 1
ATOM 2846 O O . GLY A 1 398 ? 7.923 -16.761 -10.815 1.00 89.38 398 GLY A O 1
ATOM 2847 N N . VAL A 1 399 ? 8.276 -14.963 -12.128 1.00 94.31 399 VAL A N 1
ATOM 2848 C CA . VAL A 1 399 ? 8.908 -15.646 -13.262 1.00 94.31 399 VAL A CA 1
ATOM 2849 C C . VAL A 1 399 ? 10.146 -14.856 -13.665 1.00 94.31 399 VAL A C 1
ATOM 2851 O O . VAL A 1 399 ? 10.061 -13.641 -13.821 1.00 94.31 399 VAL A O 1
ATOM 2854 N N . ASP A 1 400 ? 11.284 -15.528 -13.836 1.00 94.06 400 ASP A N 1
ATOM 2855 C CA . ASP A 1 400 ? 12.465 -14.898 -14.426 1.00 94.06 400 ASP A CA 1
ATOM 2856 C C . ASP A 1 400 ? 12.269 -14.770 -15.940 1.00 94.06 400 ASP A C 1
ATOM 2858 O O . ASP A 1 400 ? 11.934 -15.743 -16.617 1.00 94.06 400 ASP A O 1
ATOM 2862 N N . LEU A 1 401 ? 12.473 -13.565 -16.469 1.00 94.94 401 LEU A N 1
ATOM 2863 C CA . LEU A 1 401 ? 12.524 -13.350 -17.912 1.00 94.94 401 LEU A CA 1
ATOM 2864 C C . LEU A 1 401 ? 13.915 -13.665 -18.457 1.00 94.94 401 LEU A C 1
ATOM 2866 O O . LEU A 1 401 ? 14.927 -13.448 -17.784 1.00 94.94 401 LEU A O 1
ATOM 2870 N N . ASP A 1 402 ? 13.945 -14.112 -19.707 1.00 94.31 402 ASP A N 1
ATOM 2871 C CA . ASP A 1 402 ? 15.169 -14.216 -20.488 1.00 94.31 402 ASP A CA 1
ATOM 2872 C C . ASP A 1 402 ? 15.722 -12.828 -20.869 1.00 94.31 402 ASP A C 1
ATOM 2874 O O . ASP A 1 402 ? 15.156 -11.775 -20.551 1.00 94.31 402 ASP A O 1
ATOM 2878 N N . GLU A 1 403 ? 16.889 -12.809 -21.519 1.00 91.88 403 GLU A N 1
ATOM 2879 C CA . GLU A 1 403 ? 17.515 -11.548 -21.922 1.00 91.88 403 GLU A CA 1
ATOM 2880 C C . GLU A 1 403 ? 16.659 -10.757 -22.910 1.00 91.88 403 GLU A C 1
ATOM 2882 O O . GLU A 1 403 ? 16.594 -9.534 -22.794 1.00 91.88 403 GLU A O 1
ATOM 2887 N N . ASP A 1 404 ? 15.987 -11.432 -23.847 1.00 94.56 404 ASP A N 1
ATOM 2888 C CA . ASP A 1 404 ? 15.124 -10.769 -24.827 1.00 94.56 404 ASP A CA 1
ATOM 2889 C C . ASP A 1 404 ? 13.934 -10.079 -24.145 1.00 94.56 404 ASP A C 1
ATOM 2891 O O . ASP A 1 404 ? 13.659 -8.907 -24.408 1.00 94.56 404 ASP A O 1
ATOM 2895 N N . GLY A 1 405 ? 13.285 -10.743 -23.183 1.00 95.12 405 GLY A N 1
ATOM 2896 C CA . GLY A 1 405 ? 12.219 -10.156 -22.377 1.00 95.12 405 GLY A CA 1
ATOM 2897 C C . GLY A 1 405 ? 12.665 -8.892 -21.635 1.00 95.12 405 GLY A C 1
ATOM 2898 O O . GLY A 1 405 ? 11.954 -7.883 -21.648 1.00 95.12 405 GLY A O 1
ATOM 2899 N N . TRP A 1 406 ? 13.865 -8.895 -21.043 1.00 94.69 406 TRP A N 1
ATOM 2900 C CA . TRP A 1 406 ? 14.411 -7.709 -20.370 1.00 94.69 406 TRP A CA 1
ATOM 2901 C C . TRP A 1 406 ? 14.761 -6.567 -21.331 1.00 94.69 406 TRP A C 1
ATOM 2903 O O . TRP A 1 406 ? 14.489 -5.409 -21.005 1.00 94.69 406 TRP A O 1
ATOM 2913 N N . ARG A 1 407 ? 15.296 -6.874 -22.517 1.00 93.94 407 ARG A N 1
ATOM 2914 C CA . ARG A 1 407 ? 15.563 -5.889 -23.581 1.00 93.94 407 ARG A CA 1
ATOM 2915 C C . ARG A 1 407 ? 14.275 -5.230 -24.083 1.00 93.94 407 ARG A C 1
ATOM 2917 O O . ARG A 1 407 ? 14.191 -4.006 -24.177 1.00 93.94 407 ARG A O 1
ATOM 2924 N N . ARG A 1 408 ? 13.204 -6.010 -24.289 1.00 96.06 408 ARG A N 1
ATOM 2925 C CA . ARG A 1 408 ? 11.871 -5.476 -24.641 1.00 96.06 408 ARG A CA 1
ATOM 2926 C C . ARG A 1 408 ? 11.295 -4.570 -23.556 1.00 96.06 408 ARG A C 1
ATOM 2928 O O . ARG A 1 408 ? 10.697 -3.543 -23.873 1.00 96.06 408 ARG A O 1
ATOM 2935 N N . ILE A 1 409 ? 11.478 -4.915 -22.282 1.00 94.81 409 ILE A N 1
ATOM 2936 C CA . ILE A 1 409 ? 11.043 -4.069 -21.159 1.00 94.81 409 ILE A CA 1
ATOM 2937 C C . ILE A 1 409 ? 11.810 -2.749 -21.128 1.00 94.81 409 ILE A C 1
ATOM 2939 O O . ILE A 1 409 ? 11.213 -1.703 -20.882 1.00 94.81 409 ILE A O 1
ATOM 2943 N N . GLU A 1 410 ? 13.118 -2.767 -21.371 1.00 93.50 410 GLU A N 1
ATOM 2944 C CA . GLU A 1 410 ? 13.913 -1.544 -21.467 1.00 93.50 410 GLU A CA 1
ATOM 2945 C C . GLU A 1 410 ? 13.450 -0.650 -22.621 1.00 93.50 410 GLU A C 1
ATOM 2947 O O . GLU A 1 410 ? 13.159 0.529 -22.398 1.00 93.50 410 GLU A O 1
ATOM 2952 N N . ALA A 1 411 ? 13.271 -1.221 -23.814 1.00 95.19 411 ALA A N 1
ATOM 2953 C CA . ALA A 1 411 ? 12.697 -0.515 -24.955 1.00 95.19 411 ALA A CA 1
ATOM 2954 C C . ALA A 1 411 ? 11.320 0.087 -24.609 1.00 95.19 411 ALA A C 1
ATOM 2956 O O . ALA A 1 411 ? 11.040 1.245 -24.930 1.00 95.19 411 ALA A O 1
ATOM 2957 N N . ALA A 1 412 ? 10.491 -0.651 -23.866 1.00 94.94 412 ALA A N 1
ATOM 2958 C CA . ALA A 1 412 ? 9.187 -0.179 -23.424 1.00 94.94 412 ALA A CA 1
ATOM 2959 C C . ALA A 1 412 ? 9.263 0.959 -22.403 1.00 94.94 412 ALA A C 1
ATOM 2961 O O . ALA A 1 412 ? 8.463 1.887 -22.480 1.00 94.94 412 ALA A O 1
ATOM 2962 N N . ARG A 1 413 ? 10.230 0.955 -21.478 1.00 92.25 413 ARG A N 1
ATOM 2963 C CA . ARG A 1 413 ? 10.447 2.079 -20.545 1.00 92.25 413 ARG A CA 1
ATOM 2964 C C . ARG A 1 413 ? 10.809 3.362 -21.287 1.00 92.25 413 ARG A C 1
ATOM 2966 O O . ARG A 1 413 ? 10.319 4.435 -20.930 1.00 92.25 413 ARG A O 1
ATOM 2973 N N . VAL A 1 414 ? 11.655 3.253 -22.313 1.00 92.50 414 VAL A N 1
ATOM 2974 C CA . VAL A 1 414 ? 12.029 4.382 -23.176 1.00 92.50 414 VAL A CA 1
ATOM 2975 C C . VAL A 1 414 ? 10.815 4.861 -23.969 1.00 92.50 414 VAL A C 1
ATOM 2977 O O . VAL A 1 414 ? 10.498 6.048 -23.930 1.00 92.50 414 VAL A O 1
ATOM 2980 N N . SER A 1 415 ? 10.082 3.947 -24.610 1.00 94.00 415 SER A N 1
ATOM 2981 C CA . SER A 1 415 ? 8.862 4.281 -25.351 1.00 94.00 415 SER A CA 1
ATOM 2982 C C . SER A 1 415 ? 7.807 4.941 -24.459 1.00 94.00 415 SER A C 1
ATOM 2984 O O . SER A 1 415 ? 7.242 5.955 -24.848 1.00 94.00 415 SER A O 1
ATOM 2986 N N . ALA A 1 416 ? 7.591 4.434 -23.242 1.00 90.88 416 ALA A N 1
ATOM 2987 C CA . ALA A 1 416 ? 6.640 4.991 -22.283 1.00 90.88 416 ALA A CA 1
ATOM 2988 C C . ALA A 1 416 ? 6.973 6.446 -21.920 1.00 90.88 416 ALA A C 1
ATOM 2990 O O . ALA A 1 416 ? 6.076 7.287 -21.853 1.00 90.88 416 ALA A O 1
ATOM 2991 N N . ARG A 1 417 ? 8.264 6.761 -21.718 1.00 88.38 417 ARG A N 1
ATOM 2992 C CA . ARG A 1 417 ? 8.729 8.140 -21.479 1.00 88.38 417 ARG A CA 1
ATOM 2993 C C . ARG A 1 417 ? 8.421 9.056 -22.649 1.00 88.38 417 ARG A C 1
ATOM 2995 O O . ARG A 1 417 ? 7.900 10.146 -22.438 1.00 88.38 417 ARG A O 1
ATOM 3002 N N . LEU A 1 418 ? 8.731 8.607 -23.861 1.00 90.75 418 LEU A N 1
ATOM 3003 C CA . LEU A 1 418 ? 8.508 9.384 -25.077 1.00 90.75 418 LEU A CA 1
ATOM 3004 C C . LEU A 1 418 ? 7.006 9.577 -25.345 1.00 90.75 418 LEU A C 1
ATOM 3006 O O . LEU A 1 418 ? 6.570 10.685 -25.648 1.00 90.75 418 LEU A O 1
ATOM 3010 N N . GLU A 1 419 ? 6.191 8.543 -25.131 1.00 90.44 419 GLU A N 1
ATOM 3011 C CA . GLU A 1 419 ? 4.731 8.596 -25.264 1.00 90.44 419 GLU A CA 1
ATOM 3012 C C . GLU A 1 419 ? 4.089 9.572 -24.272 1.00 90.44 419 GLU A C 1
ATOM 3014 O O . GLU A 1 419 ? 3.177 10.319 -24.618 1.00 90.44 419 GLU A O 1
ATOM 3019 N N . ILE A 1 420 ? 4.572 9.612 -23.032 1.00 85.75 420 ILE A N 1
ATOM 3020 C CA . ILE A 1 420 ? 4.053 10.546 -22.028 1.00 85.75 420 ILE A CA 1
ATOM 3021 C C . ILE A 1 420 ? 4.548 11.963 -22.283 1.00 85.75 420 ILE A C 1
ATOM 3023 O O . ILE A 1 420 ? 3.749 12.894 -22.222 1.00 85.75 420 ILE A O 1
ATOM 3027 N N . GLY A 1 421 ? 5.831 12.133 -22.603 1.00 84.81 421 GLY A N 1
ATOM 3028 C CA . GLY A 1 421 ? 6.403 13.434 -22.940 1.00 84.81 421 GLY A CA 1
ATOM 3029 C C . GLY A 1 421 ? 5.668 14.099 -24.105 1.00 84.81 421 GLY A C 1
ATOM 3030 O O . GLY A 1 421 ? 5.263 15.256 -24.013 1.00 84.81 421 GLY A O 1
ATOM 3031 N N . THR A 1 422 ? 5.392 13.335 -25.163 1.00 86.12 422 THR A N 1
ATOM 3032 C CA . THR A 1 422 ? 4.618 13.816 -26.319 1.00 86.12 422 THR A CA 1
ATOM 3033 C C . THR A 1 422 ? 3.178 14.179 -25.951 1.00 86.12 422 THR A C 1
ATOM 3035 O O . THR A 1 422 ? 2.706 15.248 -26.335 1.00 86.12 422 THR A O 1
ATOM 3038 N N . ARG A 1 423 ? 2.481 13.360 -25.151 1.00 84.62 423 ARG A N 1
ATOM 3039 C CA . ARG A 1 423 ? 1.105 13.656 -24.699 1.00 84.62 423 ARG A CA 1
ATOM 3040 C C . ARG A 1 423 ? 0.995 14.860 -23.774 1.00 84.62 423 ARG A C 1
ATOM 3042 O O . ARG A 1 423 ? -0.006 15.567 -23.827 1.00 84.62 423 ARG A O 1
ATOM 3049 N N . LEU A 1 424 ? 1.983 15.072 -22.906 1.00 82.12 424 LEU A N 1
ATOM 3050 C CA . LEU A 1 424 ? 1.999 16.211 -21.988 1.00 82.12 424 LEU A CA 1
ATOM 3051 C C . LEU A 1 424 ? 2.292 17.535 -22.702 1.00 82.12 424 LEU A C 1
ATOM 3053 O O . LEU A 1 424 ? 2.228 18.582 -22.062 1.00 82.12 424 LEU A O 1
ATOM 3057 N N . GLY A 1 425 ? 2.595 17.509 -24.006 1.00 75.94 425 GLY A N 1
ATOM 3058 C CA . GLY A 1 425 ? 2.834 18.720 -24.779 1.00 75.94 425 GLY A CA 1
ATOM 3059 C C . GLY A 1 425 ? 4.024 19.513 -24.250 1.00 75.94 425 GLY A C 1
ATOM 3060 O O . GLY A 1 425 ? 4.048 20.735 -24.382 1.00 75.94 425 GLY A O 1
ATOM 3061 N N . THR A 1 426 ? 5.007 18.841 -23.638 1.00 68.88 426 THR A N 1
ATOM 3062 C CA . THR A 1 426 ? 6.306 19.449 -23.350 1.00 68.88 426 THR A CA 1
ATOM 3063 C C . THR A 1 426 ? 6.952 19.729 -24.701 1.00 68.88 426 THR A C 1
ATOM 3065 O O . THR A 1 426 ? 7.669 18.884 -25.222 1.00 68.88 426 THR A O 1
ATOM 3068 N N . GLY A 1 427 ? 6.614 20.859 -25.327 1.00 62.91 427 GLY A N 1
ATOM 3069 C CA . GLY A 1 427 ? 6.952 21.214 -26.711 1.00 62.91 427 GLY A CA 1
ATOM 3070 C C . GLY A 1 427 ? 8.442 21.450 -26.976 1.00 62.91 427 GLY A C 1
ATOM 3071 O O . GLY A 1 427 ? 8.785 22.158 -27.916 1.00 62.91 427 GLY A O 1
ATOM 3072 N N . GLY A 1 428 ? 9.318 20.906 -26.133 1.00 77.12 428 GLY A N 1
ATOM 3073 C CA . GLY A 1 428 ? 10.753 20.854 -26.345 1.00 77.12 428 GLY A CA 1
ATOM 3074 C C . GLY A 1 428 ? 11.167 19.528 -26.977 1.00 77.12 428 GLY A C 1
ATOM 3075 O O . GLY A 1 428 ? 10.574 18.480 -26.716 1.00 77.12 428 GLY A O 1
ATOM 3076 N N . MET A 1 429 ? 12.223 19.592 -27.783 1.00 85.44 429 MET A N 1
ATOM 3077 C CA . MET A 1 429 ? 12.919 18.435 -28.337 1.00 85.44 429 MET A CA 1
ATOM 3078 C C . MET A 1 429 ? 13.288 17.444 -27.221 1.00 85.44 429 MET A C 1
ATOM 3080 O O . MET A 1 429 ? 14.022 17.780 -26.287 1.00 85.44 429 MET A O 1
ATOM 3084 N N . MET A 1 430 ? 12.815 16.204 -27.330 1.00 90.44 430 MET A N 1
ATOM 3085 C CA . MET A 1 430 ? 13.193 15.117 -26.428 1.00 90.44 430 MET A CA 1
ATOM 3086 C C . MET A 1 430 ? 14.572 14.602 -26.832 1.00 90.44 430 MET A C 1
ATOM 3088 O O . MET A 1 430 ? 14.816 14.282 -27.990 1.00 90.44 430 MET A O 1
ATOM 3092 N N . THR A 1 431 ? 15.494 14.493 -25.888 1.00 90.81 431 THR A N 1
ATOM 3093 C CA . THR A 1 431 ? 16.837 13.971 -26.119 1.00 90.81 431 THR A CA 1
ATOM 3094 C C . THR A 1 431 ? 16.978 12.596 -25.481 1.00 90.81 431 THR A C 1
ATOM 3096 O O . THR A 1 431 ? 16.893 12.467 -24.270 1.00 90.81 431 THR A O 1
ATOM 3099 N N . VAL A 1 432 ? 17.246 11.549 -26.255 1.00 91.94 432 VAL A N 1
ATOM 3100 C CA . VAL A 1 432 ? 17.590 10.223 -25.729 1.00 91.94 432 VAL A CA 1
ATOM 3101 C C . VAL A 1 432 ? 19.105 10.065 -25.721 1.00 91.94 432 VAL A C 1
ATOM 3103 O O . VAL A 1 432 ? 19.729 10.091 -26.777 1.00 91.94 432 VAL A O 1
ATOM 3106 N N . ARG A 1 433 ? 19.717 9.877 -24.554 1.00 90.00 433 ARG A N 1
ATOM 3107 C CA . ARG A 1 433 ? 21.151 9.598 -24.423 1.00 90.00 433 ARG A CA 1
ATOM 3108 C C . ARG A 1 433 ? 21.378 8.101 -24.249 1.00 90.00 433 ARG A C 1
ATOM 3110 O O . ARG A 1 433 ? 20.939 7.535 -23.255 1.00 90.00 433 ARG A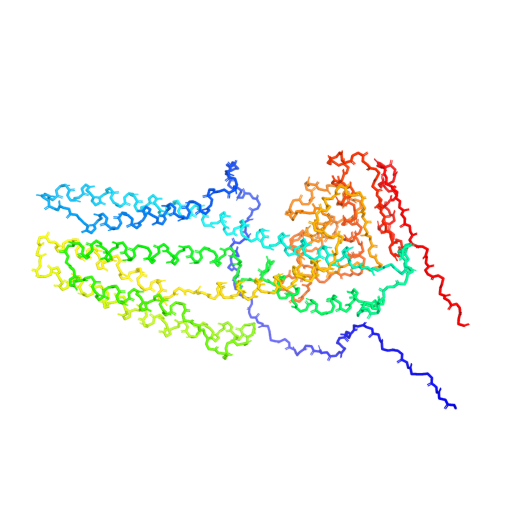 O 1
ATOM 3117 N N . LEU A 1 434 ? 22.099 7.482 -25.177 1.00 90.75 434 LEU A N 1
ATOM 3118 C CA . LEU A 1 434 ? 22.467 6.069 -25.126 1.00 90.75 434 LEU A CA 1
ATOM 3119 C C . LEU A 1 434 ? 23.879 5.908 -24.560 1.00 90.75 434 LEU A C 1
ATOM 3121 O O . LEU A 1 434 ? 24.820 6.533 -25.061 1.00 90.75 434 LEU A O 1
ATOM 3125 N N . LEU A 1 435 ? 24.021 5.066 -23.533 1.00 85.25 435 LEU A N 1
ATOM 3126 C CA . LEU A 1 435 ? 25.324 4.700 -22.963 1.00 85.25 435 LEU A CA 1
ATOM 3127 C C . LEU A 1 435 ? 25.961 3.477 -23.649 1.00 85.25 435 LEU A C 1
ATOM 3129 O O . LEU A 1 435 ? 27.135 3.200 -23.421 1.00 85.25 435 LEU A O 1
ATOM 3133 N N . ALA A 1 436 ? 25.214 2.773 -24.503 1.00 86.81 436 ALA A N 1
ATOM 3134 C CA . ALA A 1 436 ? 25.696 1.700 -25.371 1.00 86.81 436 ALA A CA 1
ATOM 3135 C C . ALA A 1 436 ? 24.937 1.706 -26.712 1.00 86.81 436 ALA A C 1
ATOM 3137 O O . ALA A 1 436 ? 23.892 2.359 -26.815 1.00 86.81 436 ALA A O 1
ATOM 3138 N N . PRO A 1 437 ? 25.428 0.996 -27.746 1.00 91.62 437 PRO A N 1
ATOM 3139 C CA . PRO A 1 437 ? 24.664 0.772 -28.969 1.00 91.62 437 PRO A CA 1
ATOM 3140 C C . PRO A 1 437 ? 23.289 0.157 -28.656 1.00 91.62 437 PRO A C 1
ATOM 3142 O O . PRO A 1 437 ? 23.219 -0.773 -27.851 1.00 91.62 437 PRO A O 1
ATOM 3145 N N . PRO A 1 438 ? 22.196 0.659 -29.260 1.00 94.19 438 PRO A N 1
ATOM 3146 C CA . PRO A 1 438 ? 20.864 0.158 -28.962 1.00 94.19 438 PRO A CA 1
ATOM 3147 C C . PRO A 1 438 ? 20.687 -1.257 -29.520 1.00 94.19 438 PRO A C 1
ATOM 3149 O O . PRO A 1 438 ? 21.072 -1.539 -30.656 1.00 94.19 438 PRO A O 1
ATOM 3152 N N . ASP A 1 439 ? 20.068 -2.134 -28.733 1.00 94.56 439 ASP A N 1
ATOM 3153 C CA . ASP A 1 439 ? 19.631 -3.447 -29.205 1.00 94.56 439 ASP A CA 1
ATOM 3154 C C . ASP A 1 439 ? 18.477 -3.333 -30.229 1.00 94.56 439 ASP A C 1
ATOM 3156 O O . ASP A 1 439 ? 17.919 -2.245 -30.414 1.00 94.56 439 ASP A O 1
ATOM 3160 N N . PRO A 1 440 ? 18.105 -4.418 -30.942 1.00 95.88 440 PRO A N 1
ATOM 3161 C CA . PRO A 1 440 ? 17.076 -4.331 -31.977 1.00 95.88 440 PRO A CA 1
ATOM 3162 C C . PRO A 1 440 ? 15.709 -3.814 -31.478 1.00 95.88 440 PRO A C 1
ATOM 3164 O O . PRO A 1 440 ? 15.156 -2.931 -32.144 1.00 95.88 440 PRO A O 1
ATOM 3167 N N . PRO A 1 441 ? 15.164 -4.268 -30.324 1.00 96.00 441 PRO A N 1
ATOM 3168 C CA . PRO A 1 441 ? 13.932 -3.703 -29.767 1.00 96.00 441 PRO A CA 1
ATOM 3169 C C . PRO A 1 441 ? 14.016 -2.194 -29.501 1.00 96.00 441 PRO A C 1
ATOM 3171 O O . PRO A 1 441 ? 13.120 -1.441 -29.895 1.00 96.00 441 PRO A O 1
ATOM 3174 N N . LEU A 1 442 ? 15.094 -1.724 -28.868 1.00 96.12 442 LEU A N 1
ATOM 3175 C CA . LEU A 1 442 ? 15.288 -0.309 -28.570 1.00 96.12 442 LEU A CA 1
ATOM 3176 C C . LEU A 1 442 ? 15.503 0.511 -29.846 1.00 96.12 442 LEU A C 1
ATOM 3178 O O . LEU A 1 442 ? 14.933 1.592 -29.984 1.00 96.12 442 LEU A O 1
ATOM 3182 N N . ALA A 1 443 ? 16.277 0.005 -30.806 1.00 96.75 443 ALA A N 1
ATOM 3183 C CA . ALA A 1 443 ? 16.503 0.664 -32.088 1.00 96.75 443 ALA A CA 1
ATOM 3184 C C . ALA A 1 443 ? 15.187 0.885 -32.852 1.00 96.75 443 ALA A C 1
ATOM 3186 O O . ALA A 1 443 ? 14.965 1.979 -33.378 1.00 96.75 443 ALA A O 1
ATOM 3187 N N . ALA A 1 444 ? 14.289 -0.109 -32.851 1.00 96.94 444 ALA A N 1
ATOM 3188 C CA . ALA A 1 444 ? 12.962 0.004 -33.453 1.00 96.94 444 ALA A CA 1
ATOM 3189 C C . ALA A 1 444 ? 12.111 1.090 -32.770 1.00 96.94 444 ALA A C 1
ATOM 3191 O O . ALA A 1 444 ? 11.515 1.927 -33.451 1.00 96.94 444 ALA A O 1
ATOM 3192 N N . VAL A 1 445 ? 12.115 1.137 -31.433 1.00 97.12 445 VAL A N 1
ATOM 3193 C CA . VAL A 1 445 ? 11.441 2.191 -30.656 1.00 97.12 445 VAL A CA 1
ATOM 3194 C C . VAL A 1 445 ? 11.989 3.576 -31.008 1.00 97.12 445 VAL A C 1
ATOM 3196 O O . VAL A 1 445 ? 11.217 4.492 -31.283 1.00 97.12 445 VAL A O 1
ATOM 3199 N N . LEU A 1 446 ? 13.312 3.748 -31.041 1.00 96.88 446 LEU A N 1
ATOM 3200 C CA . LEU A 1 446 ? 13.935 5.041 -31.341 1.00 96.88 446 LEU A CA 1
ATOM 3201 C C . LEU A 1 446 ? 13.666 5.497 -32.778 1.00 96.88 446 LEU A C 1
ATOM 3203 O O . LEU A 1 446 ? 13.428 6.683 -33.003 1.00 96.88 446 LEU A O 1
ATOM 3207 N N . ALA A 1 447 ? 13.680 4.581 -33.749 1.00 96.88 447 ALA A N 1
ATOM 3208 C CA . ALA A 1 447 ? 13.329 4.880 -35.137 1.00 96.88 447 ALA A CA 1
ATOM 3209 C C . ALA A 1 447 ? 11.858 5.307 -35.273 1.00 96.88 447 ALA A C 1
ATOM 3211 O O . ALA A 1 447 ? 11.551 6.299 -35.942 1.00 96.88 447 ALA A O 1
ATOM 3212 N N . HIS A 1 448 ? 10.957 4.603 -34.582 1.00 96.56 448 HIS A N 1
ATOM 3213 C CA . HIS A 1 448 ? 9.544 4.963 -34.521 1.00 96.56 448 HIS A CA 1
ATOM 3214 C C . HIS A 1 448 ? 9.356 6.371 -33.943 1.00 96.56 448 HIS A C 1
ATOM 3216 O O . HIS A 1 448 ? 8.738 7.223 -34.573 1.00 96.56 448 HIS A O 1
ATOM 3222 N N . TRP A 1 449 ? 9.931 6.667 -32.777 1.00 95.44 449 TRP A N 1
ATOM 3223 C CA . TRP A 1 449 ? 9.721 7.969 -32.141 1.00 95.44 449 TRP A CA 1
ATOM 3224 C C . TRP A 1 449 ? 10.400 9.129 -32.872 1.00 95.44 449 TRP A C 1
ATOM 3226 O O . TRP A 1 449 ? 9.815 10.202 -32.926 1.00 95.44 449 TRP A O 1
ATOM 3236 N N . ARG A 1 450 ? 11.554 8.920 -33.517 1.00 95.00 450 ARG A N 1
ATOM 3237 C CA . ARG A 1 450 ? 12.187 9.930 -34.390 1.00 95.00 450 ARG A CA 1
ATOM 3238 C C . ARG A 1 450 ? 11.319 10.350 -35.577 1.00 95.00 450 ARG A C 1
ATOM 3240 O O . ARG A 1 450 ? 11.438 11.475 -36.041 1.00 95.00 450 ARG A O 1
ATOM 3247 N N . SER A 1 451 ? 10.494 9.442 -36.101 1.00 94.69 451 SER A N 1
ATOM 3248 C CA . SER A 1 451 ? 9.612 9.741 -37.240 1.00 94.69 451 SER A CA 1
ATOM 3249 C C . SER A 1 451 ? 8.281 10.373 -36.826 1.00 94.69 451 SER A C 1
ATOM 3251 O O . SER A 1 451 ? 7.612 10.968 -37.665 1.00 94.69 451 SER A O 1
ATOM 3253 N N . HIS A 1 452 ? 7.901 10.264 -35.549 1.00 92.62 452 HIS A N 1
ATOM 3254 C CA . HIS A 1 452 ? 6.598 10.714 -35.043 1.00 92.62 452 HIS A CA 1
ATOM 3255 C C . HIS A 1 452 ? 6.688 11.881 -34.049 1.00 92.62 452 HIS A C 1
ATOM 3257 O O . HIS A 1 452 ? 5.668 12.492 -33.737 1.00 92.62 452 HIS A O 1
ATOM 3263 N N . ALA A 1 453 ? 7.877 12.182 -33.530 1.00 89.56 453 ALA A N 1
ATOM 3264 C CA . ALA A 1 453 ? 8.122 13.226 -32.546 1.00 89.56 453 ALA A CA 1
ATOM 3265 C C . ALA A 1 453 ? 9.532 13.815 -32.712 1.00 89.56 453 ALA A C 1
ATOM 3267 O O . ALA A 1 453 ? 10.415 13.193 -33.302 1.00 89.56 453 ALA A O 1
ATOM 3268 N N . ASP A 1 454 ? 9.752 15.008 -32.156 1.00 89.94 454 ASP A N 1
ATOM 3269 C CA . ASP A 1 454 ? 11.055 15.679 -32.163 1.00 89.94 454 ASP A CA 1
ATOM 3270 C C . ASP A 1 454 ? 12.008 15.021 -31.148 1.00 89.94 454 ASP A C 1
ATOM 3272 O O . ASP A 1 454 ? 12.212 15.507 -30.032 1.00 89.94 454 ASP A O 1
ATOM 3276 N N . VAL A 1 455 ? 12.509 13.832 -31.506 1.00 93.62 455 VAL A N 1
ATOM 3277 C CA . VAL A 1 455 ? 13.408 13.020 -30.679 1.00 93.62 455 VAL A CA 1
ATOM 3278 C C . VAL A 1 455 ? 14.820 13.033 -31.248 1.00 93.62 455 VAL A C 1
ATOM 3280 O O . VAL A 1 455 ? 15.126 12.388 -32.253 1.00 93.62 455 VAL A O 1
ATOM 3283 N N . ARG A 1 456 ? 15.735 13.690 -30.540 1.00 94.38 456 ARG A N 1
ATOM 3284 C CA . ARG A 1 456 ? 17.171 13.640 -30.807 1.00 94.38 456 ARG A CA 1
ATOM 3285 C C . ARG A 1 456 ? 17.797 12.492 -30.033 1.00 94.38 456 ARG A C 1
ATOM 3287 O O . ARG A 1 456 ? 17.610 12.384 -28.833 1.00 94.38 456 ARG A O 1
ATOM 3294 N N . VAL A 1 457 ? 18.601 11.654 -30.682 1.00 94.69 457 VAL A N 1
ATOM 3295 C CA . VAL A 1 457 ? 19.337 10.590 -29.978 1.00 94.69 457 VAL A CA 1
ATOM 3296 C C . VAL A 1 457 ? 20.818 10.931 -29.972 1.00 94.69 457 VAL A C 1
ATOM 3298 O O . VAL A 1 457 ? 21.414 11.136 -31.029 1.00 94.69 457 VAL A O 1
ATOM 3301 N N . LEU A 1 458 ? 21.402 10.976 -28.783 1.00 92.38 458 LEU A N 1
ATOM 3302 C CA . LEU A 1 458 ? 22.823 11.157 -28.543 1.00 92.38 458 LEU A CA 1
ATOM 3303 C C . LEU A 1 458 ? 23.413 9.798 -28.186 1.00 92.38 458 LEU A C 1
ATOM 3305 O O . LEU A 1 458 ? 23.121 9.248 -27.128 1.00 92.38 458 LEU A O 1
ATOM 3309 N N . SER A 1 459 ? 24.230 9.245 -29.075 1.00 87.25 459 SER A N 1
ATOM 3310 C CA . SER A 1 459 ? 25.031 8.064 -28.751 1.00 87.25 459 SER A CA 1
ATOM 3311 C C . SER A 1 459 ? 26.359 8.548 -28.194 1.00 87.25 459 SER A C 1
ATOM 3313 O O . SER A 1 459 ? 27.014 9.380 -28.823 1.00 87.25 459 SER A O 1
ATOM 3315 N N . GLN A 1 460 ? 26.747 8.077 -27.011 1.00 77.69 460 GLN A N 1
ATOM 3316 C CA . GLN A 1 460 ? 28.111 8.304 -26.551 1.00 77.69 460 GLN A CA 1
ATOM 3317 C C . GLN A 1 460 ? 29.043 7.582 -27.539 1.00 77.69 460 GLN A C 1
ATOM 3319 O O . GLN A 1 460 ? 28.762 6.425 -27.865 1.00 77.69 460 GLN A O 1
ATOM 3324 N N . PRO A 1 461 ? 30.093 8.236 -28.078 1.00 66.69 461 PRO A N 1
ATOM 3325 C CA . PRO A 1 461 ? 31.071 7.518 -28.881 1.00 66.69 461 PRO A CA 1
ATOM 3326 C C . PRO A 1 461 ? 31.561 6.362 -28.019 1.00 66.69 461 PRO A C 1
ATOM 3328 O O . PRO A 1 461 ? 31.905 6.587 -26.854 1.00 66.69 461 PRO A O 1
ATOM 3331 N N . ALA A 1 462 ? 31.504 5.135 -28.556 1.00 60.19 462 ALA A N 1
ATOM 3332 C CA . ALA A 1 462 ? 32.125 3.989 -27.909 1.00 60.19 462 ALA A CA 1
ATOM 3333 C C . ALA A 1 462 ? 33.508 4.471 -27.490 1.00 60.19 462 ALA A C 1
ATOM 3335 O O . ALA A 1 462 ? 34.230 4.991 -28.346 1.00 60.19 462 ALA A O 1
ATOM 3336 N N . HIS A 1 463 ? 33.803 4.449 -26.184 1.00 56.78 463 HIS A N 1
ATOM 3337 C CA . HIS A 1 463 ? 35.142 4.762 -25.712 1.00 56.78 463 HIS A CA 1
ATOM 3338 C C . HIS A 1 463 ? 36.053 3.941 -26.611 1.00 56.78 463 HIS A C 1
ATOM 3340 O O . HIS A 1 463 ? 35.946 2.716 -26.600 1.00 56.78 463 HIS A O 1
ATOM 3346 N N . GLN A 1 464 ? 36.820 4.612 -27.478 1.00 50.59 464 GLN A N 1
ATOM 3347 C CA . GLN A 1 464 ? 37.874 3.953 -28.223 1.00 50.59 464 GLN A CA 1
ATOM 3348 C C . GLN A 1 464 ? 38.689 3.303 -27.124 1.00 50.59 464 GLN A C 1
ATOM 3350 O O . GLN A 1 464 ? 39.267 4.021 -26.303 1.00 50.59 464 GLN A O 1
ATOM 3355 N N . GLU A 1 465 ? 38.584 1.976 -27.011 1.00 47.53 465 GLU A N 1
ATOM 3356 C CA . GLU A 1 465 ? 39.461 1.194 -26.162 1.00 47.53 465 GLU A CA 1
ATOM 3357 C C . GLU A 1 465 ? 40.842 1.724 -26.495 1.00 47.53 465 GLU A C 1
ATOM 3359 O O . GLU A 1 465 ? 41.260 1.672 -27.654 1.00 47.53 465 GLU A O 1
ATOM 3364 N N . ALA A 1 466 ? 41.465 2.388 -25.520 1.00 46.50 466 ALA A N 1
ATOM 3365 C CA . ALA A 1 466 ? 42.835 2.816 -25.660 1.00 46.50 466 ALA A CA 1
ATOM 3366 C C . ALA A 1 466 ? 43.589 1.533 -25.991 1.00 46.50 466 ALA A C 1
ATOM 3368 O O . ALA A 1 466 ? 43.673 0.633 -25.153 1.00 46.50 466 ALA A O 1
ATOM 3369 N N . ALA A 1 467 ? 43.981 1.409 -27.260 1.00 45.81 467 ALA A N 1
ATOM 3370 C CA . ALA A 1 467 ? 44.758 0.285 -27.728 1.00 45.81 467 ALA A CA 1
ATOM 3371 C C . ALA A 1 467 ? 45.977 0.184 -26.794 1.00 45.81 467 ALA A C 1
ATOM 3373 O O . ALA A 1 467 ? 46.549 1.233 -26.477 1.00 45.81 467 ALA A O 1
ATOM 3374 N N . PRO A 1 468 ? 46.286 -1.019 -26.281 1.00 55.81 468 PRO A N 1
ATOM 3375 C CA . PRO A 1 468 ? 47.313 -1.208 -25.261 1.00 55.81 468 PRO A CA 1
ATOM 3376 C C . PRO A 1 468 ? 48.684 -0.669 -25.671 1.00 55.81 468 PRO A C 1
ATOM 3378 O O . PRO A 1 468 ? 49.003 -0.708 -26.884 1.00 55.81 468 PRO A O 1
#

Organism: NCBI:txid504805

Sequence (468 aa):
MTGPTPGRPPYGGNPAGRPPDGHAIPEPAAGQHPYDRSPGDRPPRGRALPGLAGPLGLLLGAVLQSASCAAAVLLPARSAGAAVCWLGGCWLLYRAGAALREAAEAPTARSRDREARSRLLRSVQHLVTGAPGGPGGPNGLGGLGGPGGPNGALDAWEAVGPHLYAAAGVAIRWEPKPGLAAVGLARLGSRALTAAAVCAGLAAVAPAAAVAPALCTAGALALALRPWGRGARAMGRAGWEARRRGGRVAAVLAGVLAGAAALSPALGAAQRPDTAVGMLLAGLILVPCVYRLGTADLTAVRHWRATRRHLEQVEREAARFPGGTDDPPHSGLVTVPAWPYRLGFTDLAENVHLGALAPDDRVPDHLPQTVRLCGLDDVARTLPHGWRTVLSAEFRGGVDLDEDGWRRIEAARVSARLEIGTRLGTGGMMTVRLLAPPDPPLAAVLAHWRSHADVRVLSQPAHQEAAP